Protein 7XHG (pdb70)

Radius of gyration: 30.43 Å; Cα contacts (8 Å, |Δi|>4): 1249; chains: 7; bounding box: 49×88×74 Å

Organism: Homo sapiens (NCBI:txid9606)

Foldseek 3Di:
DAQVVLQVVVVVVQQVCLQPPLLCNLVQAAQQAWAAPWDAFLVGHTDRTFGGSVRVSSVSVSVVAYNKDKDWDDKDWDQDPQRKIKMKTWIWIDGPPDDTFIKIKIWIWHPPPPDPPDTHTRYIHIDTPVVPD/DPQQVVFVVVVVVQQVCLQPPLLCNLVLAAQAAWAAAADADPVLHTDHIDGGSVVVSVVSVVVVAYNKDWDWDDWDWDQDPPRKIKIWTWTWIDGPNDDTFTKTWIWIWHAPPDDPPDTGTRYTDIHTPVSPD/DPQQVLFVVVVVVQQVCLQPPLLCNLVLAAQQAWDAPVHDHIDGHSVVVNVVSVVVQAYNKDWDWDDKDWDQDPPRKIKIKTWTWIDGPNHDTFTKIWIWIWDAPPPDPPHTGTNYIYMDTPVVVD/DDFFVLQVVVVVVLQVCLAPPLLCSLVQAAQQAWDDAWDDDPVLHTDGIDGGSVVVNVVSVVVVAYNKDWAWDDWGWDQDPPRKIKIWTWTWIDGPNDDTFIKIKIWIWHAPPPDPPHTGTRYIDIHTPVSPD/DDDDDDPDPD/DDDDDDDDD/DDDPDDPDD

Sequence (553 aa):
PSPLLVGREFVRQYYYTLLNQAPDMMLHRFYGKNSSSYVHGGLDSNGKPADAVYGQKEIHRKVMSQNFTNCHTKIRHVDAHATLNDGVVVQVMGLLSNNNQALRRFMQQTFVLAPEGSVANKFYVHNDIFRYQDEVFPSPLLVGREFVRQYYTLLNQAPDMLHRFYGKNSSSYVHGGLDSNGKPADAVYGQKEIHRKVMSQNFTNCHTKIRHVDAHATLNDGVVVQVMGLLSNNNQALRRFMMQQTFVLAPEGSVANKFYVHNDIFRYQDEVFPSPLLVGREFVRQYYTLLNQAPDMLHRFYGKNSSYVHKPADAVYGQKEIHRKVMSQNFTNCHTKIRHVDAHATLNDGVVVQVMGLLSNNNQALRRFMQTFVLAPEGSVANKFYVHNDIFRYQDEVFPSPLLVGREFVRQYYTLLNQAPDMLHRFYGKNSSYVHGGLDSNGKPADAVYGQKEIHRKVMSQNFTNCHTKIRHVDAHATLNDGVVVQVMGLLSNNNQALRRFMQTFVLAPEGSVANKFYVHNDIFRYQDEVFPYNFIQDSMLPYNFIQDSMPYNFIQDSM

Nearest PDB structures (foldseek):
  8th1-assembly1_A  TM=9.961E-01  e=1.112E-22  Homo sapiens
  8th1-assembly1_B  TM=9.933E-01  e=8.407E-23  Homo sapiens
  7s17-assembly1_A  TM=9.877E-01  e=2.877E-22  Homo sapiens
  6ta7-assembly2_B  TM=9.978E-01  e=3.371E-21  Homo sapiens
  7xhg-assembly1_A  TM=9.255E-01  e=2.410E-21  Homo sapiens

B-factor: mean 39.96, std 11.7, range [16.93, 90.24]

CATH classification: 3.10.450.50

Solvent-accessible surface area: 24810 Å² total; per-residue (Å²): 132,45,43,89,108,20,0,158,68,14,8,84,24,2,12,42,30,5,61,64,1,19,46,14,0,39,128,27,4,20,182,83,0,2,2,9,37,48,54,40,32,50,102,59,59,119,31,111,10,18,126,12,73,152,74,0,55,112,21,1,82,62,50,94,25,47,84,1,93,37,110,50,117,33,16,10,8,15,49,6,16,84,116,1,5,0,0,0,0,0,0,33,4,6,37,79,101,128,83,94,82,85,0,0,1,0,0,1,0,1,54,58,77,92,85,90,117,77,52,36,1,20,0,0,2,18,62,40,26,64,112,11,51,118,47,36,71,112,0,0,130,50,0,5,138,40,1,16,57,24,2,44,131,21,20,77,67,0,8,73,2,0,14,155,82,0,0,0,3,8,4,28,100,66,133,93,44,54,45,32,127,23,22,111,10,2,64,76,0,41,133,66,1,84,75,55,102,18,64,54,1,48,27,54,59,110,20,14,14,7,21,58,6,24,75,118,2,5,0,0,0,0,0,1,23,1,11,34,70,65,80,39,7,74,110,0,0,0,0,0,0,0,2,51,56,73,95,86,95,65,30,10,38,0,22,0,0,0,0,7,16,1,92,52,26,60,116,53,45,86,92,0,0,139,45,0,8,134,39,2,16,49,26,3,48,132,20,27,74,99,0,22,76,2,0,18,177,71,0,3,1,2,18,149,75,50,123,24,25,132,10,8,143,74,0,57,143,36,2,88,81,47,102,15,58,88,1,114,33,103,60,112,24,32,9,2,15,50,6,14,101,122,1,3,0,0,0,0,0,0,28,1,12,35,74,110,127,71,74,71,68,0,0,0,0,0,1,0,2,56,43,73,103,99,86,55,46,10,26,0,21,0,1,0,1,15,20,14,92,111,13,72,94,47,38,79,103,1,0,133,44,0,6,137,40,2,17,48,34,2,69,134,28,22,60,82,0,12,70,2,0,18,92,106,0,0,2,5,6,5,26,89,70,131,92,50,45,35,16,115,21,29,111,10,6,132,84,0,60,59,79,1,86,74,57,107,18,56,93,2,82,28,101,58,134,23,29,35,5,14,58,8,22,81,126,1,6,0,0,0,0,0,0,29,1,10,27,74,125,132,68,92,64,96,0,0,0,0,0,0,0,2,52,76,69,95,102,85,41,35,8,43,0,17,0,0,0,1,6,12,4,95,49,20,54,147,45,71,0,45,19,120,55,107,122,147,45,68,0,58,25,119,63,150,145,42,69,1,74,17,125,66,158

InterPro domains:
  IPR000504 RNA recognition motif domain [PF00076] (342-396)
  IPR000504 RNA recognition motif domain [PS50102] (340-415)
  IPR000504 RNA recognition motif domain [SM00360] (341-411)
  IPR002075 Nuclear transport factor 2 domain [PF02136] (11-133)
  IPR012677 Nucleotide-binding alpha-beta plait domain superfamily [G3DSA:3.30.70.330] (318-453)
  IPR018222 Nuclear transport factor 2, eukaryote [PS50177] (11-133)
  IPR018222 Nuclear transport factor 2, eukaryote [cd00780] (7-135)
  IPR032710 NTF2-like domain superfamily [SSF54427] (4-133)
  IPR034374 G3BP1, RNA recognition motif [cd12463] (337-416)
  IPR035979 RNA-binding domain superfamily [SSF54928] (336-443)
  IPR039539 Ras GTPase-activating protein-binding protein [PTHR10693] (8-444)

Secondary structure (DSSP, 8-state):
--HHHHHHHHHHHHHHHHHH-GGGGGGG--TT-EEE--S--TTSS--S-EEHHHHHHHHHHHHT--S-EEEEEEEEEEEETTTEEEEEEEEEEESTT---EEEEEEEEEEE-SSSTT-EEEEEEEEEESTTT-/--HHHHHHHHHHHHHHHHHH-GGGGGGGEEEEEEEEE--B-TTSSBPPPEESHHHHHHHHHHTT--S-EEEEEEEEEEEETTTEEEEEEEEEEESTT---EEEEEEEEEEE-SSSTTBEEEEEEEEEESTTT-/--HHHHHHHHHHHHHHHHHH-GGGGGGGEEEEEEEE--PPPPEEHHHHHHHHHHHT---S-EEEEEEEEEEEETTTEEEEEEEEEEESTT---EEEEEEEEEEE-SSSTTBEEEEEEEEEEGGGT-/--HHHHHHHHHHHHHHHHHH-GGGGGGGEEEEEEEEE--B-TTSPBPPPEESHHHHHHHHHHTT--S-EEEEEEEEEEE-GGG-EEEEEEEEEESTT---EEEEEEEEEEE-SSSTTBEEEEEEEEEEHHHH-/--B------/--B-------/--B------

Structure (mmCIF, N/CA/C/O backbone):
data_7XHG
#
_entry.id   7XHG
#
_cell.length_a   41.669
_cell.length_b   171.761
_cell.length_c   42.968
_cell.angle_alpha   90.000
_cell.angle_beta   99.820
_cell.angle_gamma   90.000
#
_symmetry.space_group_name_H-M   'P 1 21 1'
#
loop_
_entity.id
_entity.type
_entity.pdbx_description
1 polymer 'Ras GTPase-activating protein-binding protein 1'
2 polymer Caprin-1(369-378)
3 water water
#
loop_
_atom_site.group_PDB
_atom_site.id
_atom_site.type_symbol
_atom_site.label_atom_id
_atom_site.label_alt_id
_atom_site.label_comp_id
_atom_site.label_asym_id
_atom_site.label_entity_id
_atom_site.label_seq_id
_atom_site.pdbx_PDB_ins_code
_atom_site.Cartn_x
_atom_site.Cartn_y
_atom_site.Cartn_z
_atom_site.occupancy
_atom_site.B_iso_or_equiv
_atom_site.auth_seq_id
_atom_site.auth_comp_id
_atom_site.auth_asym_id
_atom_site.auth_atom_id
_atom_site.pdbx_PDB_model_num
ATOM 1 N N . PRO A 1 6 ? -7.886 4.887 13.448 1.00 48.45 6 PRO A N 1
ATOM 2 C CA . PRO A 1 6 ? -7.410 3.564 13.061 1.00 51.94 6 PRO A CA 1
ATOM 3 C C . PRO A 1 6 ? -7.153 2.705 14.258 1.00 48.90 6 PRO A C 1
ATOM 4 O O . PRO A 1 6 ? -7.168 1.514 14.141 1.00 48.45 6 PRO A O 1
ATOM 8 N N . SER A 1 7 ? -6.879 3.308 15.392 1.00 44.93 7 SER A N 1
ATOM 9 C CA . SER A 1 7 ? -6.709 2.541 16.594 1.00 43.39 7 SER A CA 1
ATOM 10 C C . SER A 1 7 ? -8.093 2.275 17.131 1.00 41.08 7 SER A C 1
ATOM 11 O O . SER A 1 7 ? -8.959 3.101 17.073 1.00 38.39 7 SER A O 1
ATOM 14 N N . PRO A 1 8 ? -8.300 1.098 17.661 1.00 39.36 8 PRO A N 1
ATOM 15 C CA . PRO A 1 8 ? -9.647 0.762 18.133 1.00 41.02 8 PRO A CA 1
ATOM 16 C C . PRO A 1 8 ? -10.228 1.723 19.181 1.00 42.92 8 PRO A C 1
ATOM 17 O O . PRO A 1 8 ? -11.409 2.115 19.062 1.00 42.22 8 PRO A O 1
ATOM 21 N N . LEU A 1 9 ? -9.420 2.125 20.163 1.00 42.20 9 LEU A N 1
ATOM 22 C CA . LEU A 1 9 ? -9.876 3.118 21.145 1.00 43.75 9 LEU A CA 1
ATOM 23 C C . LEU A 1 9 ? -10.234 4.472 20.496 1.00 41.14 9 LEU A C 1
ATOM 24 O O . LEU A 1 9 ? -11.206 5.100 20.899 1.00 37.78 9 LEU A O 1
ATOM 29 N N . LEU A 1 10 ? -9.455 4.920 19.507 1.00 43.04 10 LEU A N 1
ATOM 30 C CA . LEU A 1 10 ? -9.765 6.176 18.797 1.00 41.86 10 LEU A CA 1
ATOM 31 C C . LEU A 1 10 ? -11.068 5.991 17.989 1.00 38.77 10 LEU A C 1
ATOM 32 O O . LEU A 1 10 ? -11.940 6.853 18.003 1.00 37.05 10 LEU A O 1
ATOM 37 N N . VAL A 1 11 ? -11.212 4.853 17.314 1.00 35.27 11 VAL A N 1
ATOM 38 C CA . VAL A 1 11 ? -12.450 4.543 16.593 1.00 35.80 11 VAL A CA 1
ATOM 39 C C . VAL A 1 11 ? -13.655 4.601 17.567 1.00 36.16 11 VAL A C 1
ATOM 40 O O . VAL A 1 11 ? -14.630 5.319 17.312 1.00 32.97 11 VAL A O 1
ATOM 44 N N . GLY A 1 12 ? -13.552 3.853 18.673 1.00 33.74 12 GLY A N 1
ATOM 45 C CA . GLY A 1 12 ? -14.577 3.812 19.716 1.00 33.26 12 GLY A CA 1
ATOM 46 C C . GLY A 1 12 ? -14.959 5.150 20.328 1.00 33.80 12 GLY A C 1
ATOM 47 O O . GLY A 1 12 ? -16.149 5.484 20.405 1.00 31.37 12 GLY A O 1
ATOM 48 N N . ARG A 1 13 ? -13.967 5.913 20.786 1.00 36.83 13 ARG A N 1
ATOM 49 C CA . ARG A 1 13 ? -14.229 7.229 21.385 1.00 39.38 13 ARG A CA 1
ATOM 50 C C . ARG A 1 13 ? -14.896 8.165 20.373 1.00 38.02 13 ARG A C 1
ATOM 51 O O . ARG A 1 13 ? -15.869 8.826 20.702 1.00 42.16 13 ARG A O 1
ATOM 59 N N . GLU A 1 14 ? -14.421 8.148 19.133 1.00 37.76 14 GLU A N 1
ATOM 60 C CA . GLU A 1 14 ? -14.965 8.984 18.054 1.00 37.69 14 GLU A CA 1
ATOM 61 C C . GLU A 1 14 ? -16.441 8.670 17.798 1.00 32.10 14 GLU A C 1
ATOM 62 O O . GLU A 1 14 ? -17.271 9.575 17.736 1.00 29.68 14 GLU A O 1
ATOM 68 N N . PHE A 1 15 ? -16.770 7.387 17.727 1.00 29.00 15 PHE A N 1
ATOM 69 C CA . PHE A 1 15 ? -18.140 6.949 17.490 1.00 28.40 15 PHE A CA 1
ATOM 70 C C . PHE A 1 15 ? -19.071 7.296 18.656 1.00 29.19 15 PHE A C 1
ATOM 71 O O . PHE A 1 15 ? -20.183 7.775 18.432 1.00 28.99 15 PHE A O 1
ATOM 79 N N . VAL A 1 16 ? -18.622 7.062 19.883 1.00 30.41 16 VAL A N 1
ATOM 80 C CA . VAL A 1 16 ? -19.429 7.349 21.087 1.00 31.87 16 VAL A CA 1
ATOM 81 C C . VAL A 1 16 ? -19.774 8.848 21.161 1.00 32.22 16 VAL A C 1
ATOM 82 O O . VAL A 1 16 ? -20.908 9.214 21.446 1.00 33.40 16 VAL A O 1
ATOM 86 N N . ARG A 1 17 ? -18.803 9.702 20.875 1.00 32.24 17 ARG A N 1
ATOM 87 C CA . ARG A 1 17 ? -19.030 11.141 20.776 1.00 35.71 17 ARG A CA 1
ATOM 88 C C . ARG A 1 17 ? -20.116 11.478 19.739 1.00 35.33 17 ARG A C 1
ATOM 89 O O . ARG A 1 17 ? -21.027 12.225 20.054 1.00 37.33 17 ARG A O 1
ATOM 97 N N . GLN A 1 18 ? -20.026 10.913 18.523 1.00 35.16 18 GLN A N 1
ATOM 98 C CA . GLN A 1 18 ? -21.007 11.145 17.431 1.00 33.90 18 GLN A CA 1
ATOM 99 C C . GLN A 1 18 ? -22.379 10.598 17.779 1.00 29.06 18 GLN A C 1
ATOM 100 O O . GLN A 1 18 ? -23.379 11.236 17.596 1.00 24.42 18 GLN A O 1
ATOM 106 N N . TYR A 1 19 ? -22.399 9.359 18.227 1.00 28.34 19 TYR A N 1
ATOM 107 C CA . TYR A 1 19 ? -23.623 8.683 18.569 1.00 28.37 19 TYR A CA 1
ATOM 108 C C . TYR A 1 19 ? -24.473 9.418 19.606 1.00 29.29 19 TYR A C 1
ATOM 109 O O . TYR A 1 19 ? -25.641 9.745 19.321 1.00 30.67 19 TYR A O 1
ATOM 118 N N A TYR A 1 20 ? -23.930 9.680 20.790 0.59 28.26 20 TYR A N 1
ATOM 119 N N B TYR A 1 20 ? -23.937 9.678 20.793 0.41 28.85 20 TYR A N 1
ATOM 120 C CA A TYR A 1 20 ? -24.778 10.289 21.841 0.59 30.35 20 TYR A CA 1
ATOM 121 C CA B TYR A 1 20 ? -24.778 10.288 21.844 0.41 30.48 20 TYR A CA 1
ATOM 122 C C A TYR A 1 20 ? -25.165 11.746 21.560 0.59 31.40 20 TYR A C 1
ATOM 123 C C B TYR A 1 20 ? -25.161 11.750 21.569 0.41 31.45 20 TYR A C 1
ATOM 124 O O A TYR A 1 20 ? -26.209 12.197 22.019 0.59 33.39 20 TYR A O 1
ATOM 125 O O B TYR A 1 20 ? -26.199 12.207 22.032 0.41 32.85 20 TYR A O 1
ATOM 142 N N . THR A 1 21 ? -24.339 12.455 20.795 1.00 32.21 21 THR A N 1
ATOM 143 C CA . THR A 1 21 ? -24.633 13.818 20.334 1.00 34.18 21 THR A CA 1
ATOM 144 C C . THR A 1 21 ? -25.753 13.886 19.281 1.00 33.45 21 THR A C 1
ATOM 145 O O . THR A 1 21 ? -26.546 14.858 19.228 1.00 33.36 21 THR A O 1
ATOM 149 N N . LEU A 1 22 ? -25.797 12.878 18.420 1.00 30.48 22 LEU A N 1
ATOM 150 C CA . LEU A 1 22 ? -26.753 12.837 17.309 1.00 30.23 22 LEU A CA 1
ATOM 151 C C . LEU A 1 22 ? -28.104 12.384 17.843 1.00 30.76 22 LEU A C 1
ATOM 152 O O . LEU A 1 22 ? -29.154 12.759 17.332 1.00 29.97 22 LEU A O 1
ATOM 157 N N . LEU A 1 23 ? -28.045 11.588 18.901 1.00 30.77 23 LEU A N 1
ATOM 158 C CA . LEU A 1 23 ? -29.191 11.178 19.662 1.00 33.61 23 LEU A CA 1
ATOM 159 C C . LEU A 1 23 ? -29.838 12.373 20.372 1.00 36.28 23 LEU A C 1
ATOM 160 O O . LEU A 1 23 ? -31.060 12.374 20.645 1.00 36.10 23 LEU A O 1
ATOM 165 N N . ASN A 1 24 ? -29.013 13.381 20.665 1.00 37.84 24 ASN A N 1
ATOM 166 C CA . ASN A 1 24 ? -29.478 14.681 21.124 1.00 40.44 24 ASN A CA 1
ATOM 167 C C . ASN A 1 24 ? -29.992 15.585 20.009 1.00 39.54 24 ASN A C 1
ATOM 168 O O . ASN A 1 24 ? -31.074 16.178 20.157 1.00 39.98 24 ASN A O 1
ATOM 173 N N . GLN A 1 25 ? -29.243 15.729 18.914 1.00 36.66 25 GLN A N 1
ATOM 174 C CA . GLN A 1 25 ? -29.564 16.831 17.974 1.00 36.82 25 GLN A CA 1
ATOM 175 C C . GLN A 1 25 ? -30.472 16.410 16.852 1.00 35.49 25 GLN A C 1
ATOM 176 O O . GLN A 1 25 ? -31.226 17.211 16.355 1.00 35.27 25 GLN A O 1
ATOM 182 N N . ALA A 1 26 ? -30.374 15.161 16.430 1.00 35.29 26 ALA A N 1
ATOM 183 C CA . ALA A 1 26 ? -31.095 14.702 15.264 1.00 36.45 26 ALA A CA 1
ATOM 184 C C . ALA A 1 26 ? -31.220 13.186 15.321 1.00 38.17 26 ALA A C 1
ATOM 185 O O . ALA A 1 26 ? -30.549 12.465 14.570 1.00 34.64 26 ALA A O 1
ATOM 187 N N . PRO A 1 27 ? -32.065 12.689 16.239 1.00 38.90 27 PRO A N 1
ATOM 188 C CA . PRO A 1 27 ? -32.195 11.251 16.337 1.00 38.76 27 PRO A CA 1
ATOM 189 C C . PRO A 1 27 ? -32.538 10.616 14.992 1.00 37.68 27 PRO A C 1
ATOM 190 O O . PRO A 1 27 ? -32.077 9.508 14.715 1.00 36.27 27 PRO A O 1
ATOM 194 N N . ASP A 1 28 ? -33.287 11.335 14.152 1.00 37.10 28 ASP A N 1
ATOM 195 C CA . ASP A 1 28 ? -33.595 10.883 12.766 1.00 36.54 28 ASP A CA 1
ATOM 196 C C . ASP A 1 28 ? -32.403 10.635 11.826 1.00 36.55 28 ASP A C 1
ATOM 197 O O . ASP A 1 28 ? -32.620 10.266 10.682 1.00 42.65 28 ASP A O 1
ATOM 202 N N . MET A 1 29 ? -31.172 10.857 12.291 1.00 37.60 29 MET A N 1
ATOM 203 C CA A MET A 1 29 ? -29.973 10.590 11.506 0.78 37.08 29 MET A CA 1
ATOM 204 C CA B MET A 1 29 ? -29.945 10.610 11.526 0.22 36.93 29 MET A CA 1
ATOM 205 C C . MET A 1 29 ? -29.159 9.414 12.051 1.00 37.63 29 MET A C 1
ATOM 206 O O . MET A 1 29 ? -28.130 9.049 11.472 1.00 37.33 29 MET A O 1
ATOM 215 N N . LEU A 1 30 ? -29.617 8.800 13.148 1.00 36.71 30 LEU A N 1
ATOM 216 C CA . LEU A 1 30 ? -28.879 7.681 13.747 1.00 36.63 30 LEU A CA 1
ATOM 217 C C . LEU A 1 30 ? -28.853 6.506 12.776 1.00 37.75 30 LEU A C 1
ATOM 218 O O . LEU A 1 30 ? -27.882 5.741 12.736 1.00 35.96 30 LEU A O 1
ATOM 223 N N . HIS A 1 31 ? -29.908 6.390 11.966 1.00 38.38 31 HIS A N 1
ATOM 224 C CA . HIS A 1 31 ? -30.004 5.307 10.993 1.00 36.83 31 HIS A CA 1
ATOM 225 C C . HIS A 1 31 ? -28.779 5.191 10.075 1.00 33.95 31 HIS A C 1
ATOM 226 O O . HIS A 1 31 ? -28.437 4.103 9.664 1.00 30.20 31 HIS A O 1
ATOM 233 N N . ARG A 1 32 ? -28.089 6.293 9.803 1.00 37.22 32 ARG A N 1
ATOM 234 C CA . ARG A 1 32 ? -26.864 6.245 8.982 1.00 40.14 32 ARG A CA 1
ATOM 235 C C . ARG A 1 32 ? -25.750 5.348 9.496 1.00 38.04 32 ARG A C 1
ATOM 236 O O . ARG A 1 32 ? -24.925 4.867 8.709 1.00 38.48 32 ARG A O 1
ATOM 244 N N . PHE A 1 33 ? -25.738 5.114 10.802 1.00 34.52 33 PHE A N 1
ATOM 245 C CA . PHE A 1 33 ? -24.785 4.177 11.428 1.00 33.33 33 PHE A CA 1
ATOM 246 C C . PHE A 1 33 ? -24.965 2.698 11.076 1.00 31.87 33 PHE A C 1
ATOM 247 O O . PHE A 1 33 ? -24.047 1.919 11.297 1.00 31.59 33 PHE A O 1
ATOM 255 N N . TYR A 1 34 ? -26.141 2.313 10.579 1.00 30.87 34 TYR A N 1
ATOM 256 C CA . TYR A 1 34 ? -26.533 0.910 10.493 1.00 31.52 34 TYR A CA 1
ATOM 257 C C . TYR A 1 34 ? -26.583 0.443 9.021 1.00 35.02 34 TYR A C 1
ATOM 258 O O . TYR A 1 34 ? -26.604 1.265 8.094 1.00 34.56 34 TYR A O 1
ATOM 267 N N . GLY A 1 35 ? -26.551 -0.877 8.839 1.00 36.86 35 GLY A N 1
ATOM 268 C CA . GLY A 1 35 ? -26.551 -1.533 7.530 1.00 39.28 35 GLY A CA 1
ATOM 269 C C . GLY A 1 35 ? -27.465 -2.749 7.566 1.00 44.33 35 GLY A C 1
ATOM 270 O O . GLY A 1 35 ? -28.034 -3.073 8.613 1.00 45.79 35 GLY A O 1
ATOM 271 N N . LYS A 1 36 ? -27.613 -3.411 6.415 1.00 47.32 36 LYS A N 1
ATOM 272 C CA . LYS A 1 36 ? -28.584 -4.507 6.225 1.00 46.32 36 LYS A CA 1
ATOM 273 C C . LYS A 1 36 ? -28.498 -5.609 7.308 1.00 46.35 36 LYS A C 1
ATOM 274 O O . LYS A 1 36 ? -29.532 -6.132 7.748 1.00 45.12 36 LYS A O 1
ATOM 280 N N . ASN A 1 37 ? -27.268 -5.908 7.750 1.00 45.86 37 ASN A N 1
ATOM 281 C CA . ASN A 1 37 ? -26.977 -6.938 8.758 1.00 44.54 37 ASN A CA 1
ATOM 282 C C . ASN A 1 37 ? -27.060 -6.481 10.249 1.00 41.32 37 ASN A C 1
ATOM 283 O O . ASN A 1 37 ? -26.953 -7.305 11.160 1.00 43.56 37 ASN A O 1
ATOM 288 N N . SER A 1 38 ? -27.208 -5.184 10.497 1.00 36.00 38 SER A N 1
ATOM 289 C CA . SER A 1 38 ? -27.140 -4.641 11.841 1.00 34.60 38 SER A CA 1
ATOM 290 C C . SER A 1 38 ? -28.332 -5.017 12.732 1.00 31.89 38 SER A C 1
ATOM 291 O O . SER A 1 38 ? -29.471 -5.008 12.291 1.00 31.21 38 SER A O 1
ATOM 294 N N A SER A 1 39 ? -28.031 -5.334 13.984 0.70 30.66 39 SER A N 1
ATOM 295 N N B SER A 1 39 ? -28.037 -5.350 13.988 0.30 29.79 39 SER A N 1
ATOM 296 C CA A SER A 1 39 ? -29.033 -5.603 14.988 0.70 29.71 39 SER A CA 1
ATOM 297 C CA B SER A 1 39 ? -29.052 -5.655 14.994 0.30 28.21 39 SER A CA 1
ATOM 298 C C A SER A 1 39 ? -29.048 -4.481 16.017 0.70 28.79 39 SER A C 1
ATOM 299 C C B SER A 1 39 ? -29.054 -4.550 16.054 0.30 27.80 39 SER A C 1
ATOM 300 O O A SER A 1 39 ? -27.986 -4.036 16.482 0.70 29.03 39 SER A O 1
ATOM 301 O O B SER A 1 39 ? -27.991 -4.153 16.544 0.30 27.80 39 SER A O 1
ATOM 306 N N . TYR A 1 40 ? -30.244 -4.065 16.400 1.00 26.21 40 TYR A N 1
ATOM 307 C CA . TYR A 1 40 ? -30.407 -2.989 17.361 1.00 27.81 40 TYR A CA 1
ATOM 308 C C . TYR A 1 40 ? -31.345 -3.493 18.470 1.00 27.77 40 TYR A C 1
ATOM 309 O O . TYR A 1 40 ? -32.499 -3.846 18.207 1.00 28.70 40 TYR A O 1
ATOM 318 N N . VAL A 1 41 ? -30.847 -3.529 19.696 1.00 26.34 41 VAL A N 1
ATOM 319 C CA . VAL A 1 41 ? -31.504 -4.260 20.749 1.00 27.98 41 VAL A CA 1
ATOM 320 C C . VAL A 1 41 ? -31.721 -3.391 21.979 1.00 31.06 41 VAL A C 1
ATOM 321 O O . VAL A 1 41 ? -30.849 -3.305 22.824 1.00 29.26 41 VAL A O 1
ATOM 325 N N . HIS A 1 42 ? -32.895 -2.742 22.022 1.00 36.89 42 HIS A N 1
ATOM 326 C CA . HIS A 1 42 ? -33.350 -1.817 23.099 1.00 41.33 42 HIS A CA 1
ATOM 327 C C . HIS A 1 42 ? -34.655 -2.283 23.811 1.00 45.32 42 HIS A C 1
ATOM 328 O O . HIS A 1 42 ? -35.066 -1.689 24.810 1.00 43.95 42 HIS A O 1
ATOM 335 N N . GLY A 1 43 ? -35.343 -3.268 23.230 1.00 51.83 43 GLY A N 1
ATOM 336 C CA . GLY A 1 43 ? -36.231 -4.184 23.949 1.00 59.55 43 GLY A CA 1
ATOM 337 C C . GLY A 1 43 ? -37.579 -3.700 24.463 1.00 64.97 43 GLY A C 1
ATOM 338 O O . GLY A 1 43 ? -37.809 -3.698 25.683 1.00 70.46 43 GLY A O 1
ATOM 339 N N . GLY A 1 44 ? -38.490 -3.347 23.554 1.00 63.29 44 GLY A N 1
ATOM 340 C CA . GLY A 1 44 ? -39.826 -2.898 23.958 1.00 65.33 44 GLY A CA 1
ATOM 341 C C . GLY A 1 44 ? -40.919 -3.479 23.101 1.00 64.74 44 GLY A C 1
ATOM 342 O O . GLY A 1 44 ? -41.621 -4.388 23.516 1.00 79.92 44 GLY A O 1
ATOM 343 N N . LEU A 1 45 ? -41.077 -2.906 21.920 1.00 65.14 45 LEU A N 1
ATOM 344 C CA . LEU A 1 45 ? -41.982 -3.396 20.888 1.00 64.77 45 LEU A CA 1
ATOM 345 C C . LEU A 1 45 ? -41.516 -2.838 19.521 1.00 63.72 45 LEU A C 1
ATOM 346 O O . LEU A 1 45 ? -40.976 -1.731 19.444 1.00 58.69 45 LEU A O 1
ATOM 348 N N . ASP A 1 46 ? -41.691 -3.622 18.458 1.00 65.78 46 ASP A N 1
ATOM 349 C CA . ASP A 1 46 ? -41.499 -3.147 17.080 1.00 65.44 46 ASP A CA 1
ATOM 350 C C . ASP A 1 46 ? -42.360 -1.898 16.864 1.00 71.71 46 ASP A C 1
ATOM 351 O O . ASP A 1 46 ? -43.401 -1.745 17.502 1.00 81.41 46 ASP A O 1
ATOM 353 N N . SER A 1 47 ? -41.922 -1.001 15.980 1.00 76.79 47 SER A N 1
ATOM 354 C CA . SER A 1 47 ? -42.692 0.201 15.626 1.00 73.79 47 SER A CA 1
ATOM 355 C C . SER A 1 47 ? -44.156 -0.137 15.287 1.00 71.05 47 SER A C 1
ATOM 356 O O . SER A 1 47 ? -45.058 0.633 15.635 1.00 66.07 47 SER A O 1
ATOM 359 N N . ASN A 1 48 ? -44.374 -1.290 14.637 1.00 68.04 48 ASN A N 1
ATOM 360 C CA . ASN A 1 48 ? -45.719 -1.772 14.283 1.00 66.69 48 ASN A CA 1
ATOM 361 C C . ASN A 1 48 ? -46.484 -2.594 15.381 1.00 68.65 48 ASN A C 1
ATOM 362 O O . ASN A 1 48 ? -47.494 -3.254 15.072 1.00 71.31 48 ASN A O 1
ATOM 364 N N . GLY A 1 49 ? -46.022 -2.544 16.642 1.00 62.01 49 GLY A N 1
ATOM 365 C CA . GLY A 1 49 ? -46.811 -2.983 17.814 1.00 57.94 49 GLY A CA 1
ATOM 366 C C . GLY A 1 49 ? -46.410 -4.254 18.581 1.00 57.26 49 GLY A C 1
ATOM 367 O O . GLY A 1 49 ? -46.772 -4.398 19.759 1.00 51.14 49 GLY A O 1
ATOM 368 N N . LYS A 1 50 ? -45.674 -5.165 17.930 1.00 53.52 50 LYS A N 1
ATOM 369 C CA . LYS A 1 50 ? -45.328 -6.484 18.493 1.00 52.89 50 LYS A CA 1
ATOM 370 C C . LYS A 1 50 ? -43.980 -6.493 19.279 1.00 51.16 50 LYS A C 1
ATOM 371 O O . LYS A 1 50 ? -43.080 -5.704 18.967 1.00 43.76 50 LYS A O 1
ATOM 373 N N . PRO A 1 51 ? -43.826 -7.398 20.293 1.00 50.25 51 PRO A N 1
ATOM 374 C CA . PRO A 1 51 ? -42.505 -7.541 20.954 1.00 50.09 51 PRO A CA 1
ATOM 375 C C . PRO A 1 51 ? -41.402 -8.010 19.999 1.00 49.62 51 PRO A C 1
ATOM 376 O O . PRO A 1 51 ? -41.691 -8.659 18.992 1.00 45.99 51 PRO A O 1
ATOM 380 N N . ALA A 1 52 ? -40.159 -7.658 20.313 1.00 51.96 52 ALA A N 1
ATOM 381 C CA . ALA A 1 52 ? -39.015 -8.049 19.501 1.00 54.01 52 ALA A CA 1
ATOM 382 C C . ALA A 1 52 ? -37.711 -8.054 20.316 1.00 60.31 52 ALA A C 1
ATOM 383 O O . ALA A 1 52 ? -37.299 -7.034 20.882 1.00 59.05 52 ALA A O 1
ATOM 385 N N . ASP A 1 53 ? -37.100 -9.237 20.395 1.00 66.67 53 ASP A N 1
ATOM 386 C CA . ASP A 1 53 ? -35.696 -9.404 20.778 1.00 68.18 53 ASP A CA 1
ATOM 387 C C . ASP A 1 53 ? -34.782 -8.357 20.120 1.00 61.24 53 ASP A C 1
ATOM 388 O O . ASP A 1 53 ? -33.936 -7.754 20.780 1.00 60.72 53 ASP A O 1
ATOM 393 N N . ALA A 1 54 ? -34.989 -8.132 18.827 1.00 54.54 54 ALA A N 1
ATOM 394 C CA . ALA A 1 54 ? -34.143 -7.261 18.039 1.00 50.78 54 ALA A CA 1
ATOM 395 C C . ALA A 1 54 ? -34.883 -6.700 16.839 1.00 46.81 54 ALA A C 1
ATOM 396 O O . ALA A 1 54 ? -35.950 -7.176 16.455 1.00 46.21 54 ALA A O 1
ATOM 398 N N . VAL A 1 55 ? -34.281 -5.660 16.282 1.00 43.93 55 VAL A N 1
ATOM 399 C CA . VAL A 1 55 ? -34.756 -4.951 15.126 1.00 41.07 55 VAL A CA 1
ATOM 400 C C . VAL A 1 55 ? -33.561 -4.969 14.165 1.00 39.96 55 VAL A C 1
ATOM 401 O O . VAL A 1 55 ? -32.425 -4.728 14.575 1.00 40.60 55 VAL A O 1
ATOM 405 N N . TYR A 1 56 ? -33.825 -5.265 12.897 1.00 39.71 56 TYR A N 1
ATOM 406 C CA . TYR A 1 56 ? -32.792 -5.644 11.923 1.00 39.62 56 TYR A CA 1
ATOM 407 C C . TYR A 1 56 ? -32.858 -4.705 10.714 1.00 40.98 56 TYR A C 1
ATOM 408 O O . TYR A 1 56 ? -33.959 -4.370 10.269 1.00 42.62 56 TYR A O 1
ATOM 417 N N . GLY A 1 57 ? -31.685 -4.279 10.207 1.00 43.18 57 GLY A N 1
ATOM 418 C CA . GLY A 1 57 ? -31.561 -3.432 9.006 1.00 40.08 57 GLY A CA 1
ATOM 419 C C . GLY A 1 57 ? -31.859 -1.946 9.233 1.00 41.63 57 GLY A C 1
ATOM 420 O O . GLY A 1 57 ? -32.510 -1.577 10.209 1.00 39.59 57 GLY A O 1
ATOM 421 N N . GLN A 1 58 ? -31.411 -1.085 8.319 1.00 41.82 58 GLN A N 1
ATOM 422 C CA . GLN A 1 58 ? -31.657 0.355 8.449 1.00 44.29 58 GLN A CA 1
ATOM 423 C C . GLN A 1 58 ? -33.116 0.780 8.534 1.00 46.13 58 GLN A C 1
ATOM 424 O O . GLN A 1 58 ? -33.438 1.663 9.337 1.00 47.01 58 GLN A O 1
ATOM 430 N N . LYS A 1 59 ? -33.978 0.195 7.696 1.00 47.05 59 LYS A N 1
ATOM 431 C CA . LYS A 1 59 ? -35.367 0.668 7.563 1.00 46.22 59 LYS A CA 1
ATOM 432 C C . LYS A 1 59 ? -36.115 0.501 8.874 1.00 42.99 59 LYS A C 1
ATOM 433 O O . LYS A 1 59 ? -36.808 1.422 9.297 1.00 41.03 59 LYS A O 1
ATOM 439 N N . GLU A 1 60 ? -35.972 -0.661 9.508 1.00 41.10 60 GLU A N 1
ATOM 440 C CA . GLU A 1 60 ? -36.697 -0.942 10.759 1.00 39.05 60 GLU A CA 1
ATOM 441 C C . GLU A 1 60 ? -36.016 -0.341 11.970 1.00 36.39 60 GLU A C 1
ATOM 442 O O . GLU A 1 60 ? -36.690 0.001 12.944 1.00 39.87 60 GLU A O 1
ATOM 448 N N . ILE A 1 61 ? -34.688 -0.241 11.941 1.00 33.48 61 ILE A N 1
ATOM 449 C CA . ILE A 1 61 ? -33.942 0.447 13.013 1.00 32.03 61 ILE A CA 1
ATOM 450 C C . ILE A 1 61 ? -34.290 1.918 13.092 1.00 35.33 61 ILE A C 1
ATOM 451 O O . ILE A 1 61 ? -34.402 2.456 14.190 1.00 39.67 61 ILE A O 1
ATOM 456 N N . HIS A 1 62 ? -34.452 2.571 11.937 1.00 38.64 62 HIS A N 1
ATOM 457 C CA . HIS A 1 62 ? -34.915 3.963 11.886 1.00 40.07 62 HIS A CA 1
ATOM 458 C C . HIS A 1 62 ? -36.317 4.096 12.500 1.00 41.05 62 HIS A C 1
ATOM 459 O O . HIS A 1 62 ? -36.591 5.006 13.287 1.00 42.71 62 HIS A O 1
ATOM 466 N N . ARG A 1 63 ? -37.204 3.193 12.116 1.00 40.24 63 ARG A N 1
ATOM 467 C CA . ARG A 1 63 ? -38.565 3.208 12.611 1.00 43.50 63 ARG A CA 1
ATOM 468 C C . ARG A 1 63 ? -38.544 3.097 14.145 1.00 41.52 63 ARG A C 1
ATOM 469 O O . ARG A 1 63 ? -39.154 3.903 14.851 1.00 43.41 63 ARG A O 1
ATOM 477 N N . LYS A 1 64 ? -37.791 2.124 14.642 1.00 36.25 64 LYS A N 1
ATOM 478 C CA . LYS A 1 64 ? -37.671 1.898 16.064 1.00 34.07 64 LYS A CA 1
ATOM 479 C C . LYS A 1 64 ? -37.085 3.121 16.782 1.00 34.40 64 LYS A C 1
ATOM 480 O O . LYS A 1 64 ? -37.532 3.474 17.872 1.00 35.68 64 LYS A O 1
ATOM 486 N N . VAL A 1 65 ? -36.095 3.758 16.176 1.00 32.18 65 VAL A N 1
ATOM 487 C CA . VAL A 1 65 ? -35.472 4.920 16.790 1.00 33.96 65 VAL A CA 1
ATOM 488 C C . VAL A 1 65 ? -36.478 6.055 16.886 1.00 33.13 65 VAL A C 1
ATOM 489 O O . VAL A 1 65 ? -36.579 6.675 17.935 1.00 30.10 65 VAL A O 1
ATOM 493 N N . MET A 1 66 ? -37.263 6.254 15.828 1.00 37.39 66 MET A N 1
ATOM 494 C CA . MET A 1 66 ? -38.335 7.257 15.834 1.00 40.10 66 MET A CA 1
ATOM 495 C C . MET A 1 66 ? -39.403 6.972 16.883 1.00 38.76 66 MET A C 1
ATOM 496 O O . MET A 1 66 ? -39.870 7.879 17.570 1.00 41.38 66 MET A O 1
ATOM 501 N N . SER A 1 67 ? -39.762 5.712 17.023 1.00 38.06 67 SER A N 1
ATOM 502 C CA . SER A 1 67 ? -40.806 5.344 17.944 1.00 39.04 67 SER A CA 1
ATOM 503 C C . SER A 1 67 ? -40.381 5.512 19.403 1.00 39.91 67 SER A C 1
ATOM 504 O O . SER A 1 67 ? -41.233 5.609 20.264 1.00 45.20 67 SER A O 1
ATOM 507 N N . GLN A 1 68 ? -39.077 5.514 19.682 1.00 38.83 68 GLN A N 1
ATOM 508 C CA . GLN A 1 68 ? -38.579 5.767 21.040 1.00 36.36 68 GLN A CA 1
ATOM 509 C C . GLN A 1 68 ? -38.747 7.236 21.388 1.00 38.23 68 GLN A C 1
ATOM 510 O O . GLN A 1 68 ? -38.781 7.597 22.569 1.00 37.56 68 GLN A O 1
ATOM 516 N N . ASN A 1 69 ? -38.815 8.075 20.350 1.00 39.41 69 ASN A N 1
ATOM 517 C CA . ASN A 1 69 ? -39.237 9.446 20.485 1.00 39.46 69 ASN A CA 1
ATOM 518 C C . ASN A 1 69 ? -38.255 10.150 21.385 1.00 36.60 69 ASN A C 1
ATOM 519 O O . ASN A 1 69 ? -38.649 10.667 22.426 1.00 42.90 69 ASN A O 1
ATOM 524 N N . PHE A 1 70 ? -36.967 10.078 21.019 1.00 34.22 70 PHE A N 1
ATOM 525 C CA . PHE A 1 70 ? -35.874 10.744 21.739 1.00 31.59 70 PHE A CA 1
ATOM 526 C C . PHE A 1 70 ? -36.087 12.242 21.564 1.00 35.03 70 PHE A C 1
ATOM 527 O O . PHE A 1 70 ? -36.082 12.738 20.433 1.00 36.83 70 PHE A O 1
ATOM 535 N N . THR A 1 71 ? -36.312 12.961 22.661 1.00 35.24 71 THR A N 1
ATOM 536 C CA . THR A 1 71 ? -36.552 14.398 22.582 1.00 35.76 71 THR A CA 1
ATOM 537 C C . THR A 1 71 ? -35.929 15.088 23.798 1.00 35.50 71 THR A C 1
ATOM 538 O O . THR A 1 71 ? -36.253 14.761 24.930 1.00 37.70 71 THR A O 1
ATOM 542 N N . ASN A 1 72 ? -35.022 16.025 23.537 1.00 35.05 72 ASN A N 1
ATOM 543 C CA . ASN A 1 72 ? -34.190 16.657 24.567 1.00 37.15 72 ASN A CA 1
ATOM 544 C C . ASN A 1 72 ? -33.422 15.624 25.420 1.00 35.18 72 ASN A C 1
ATOM 545 O O . ASN A 1 72 ? -33.223 15.767 26.648 1.00 37.82 72 ASN A O 1
ATOM 550 N N . CYS A 1 73 ? -32.988 14.592 24.715 1.00 30.95 73 CYS A N 1
ATOM 551 C CA . CYS A 1 73 ? -32.227 13.522 25.255 1.00 29.32 73 CYS A CA 1
ATOM 552 C C . CYS A 1 73 ? -30.837 14.009 25.604 1.00 28.23 73 CYS A C 1
ATOM 553 O O . CYS A 1 73 ? -30.121 14.494 24.741 1.00 27.45 73 CYS A O 1
ATOM 556 N N . HIS A 1 74 ? -30.462 13.845 26.877 1.00 29.34 74 HIS A N 1
ATOM 557 C CA . HIS A 1 74 ? -29.150 14.190 27.385 1.00 29.01 74 HIS A CA 1
ATOM 558 C C . HIS A 1 74 ? -28.457 12.962 27.901 1.00 29.26 74 HIS A C 1
ATOM 559 O O . HIS A 1 74 ? -29.066 12.082 28.522 1.00 27.81 74 HIS A O 1
ATOM 566 N N . THR A 1 75 ? -27.156 12.939 27.653 1.00 30.75 75 THR A N 1
ATOM 567 C CA . THR A 1 75 ? -26.312 11.848 28.013 1.00 31.12 75 THR A CA 1
ATOM 568 C C . THR A 1 75 ? -25.095 12.429 28.730 1.00 32.69 75 THR A C 1
ATOM 569 O O . THR A 1 75 ? -24.677 13.544 28.434 1.00 33.93 75 THR A O 1
ATOM 573 N N . LYS A 1 76 ? -24.577 11.683 29.702 1.00 32.44 76 LYS A N 1
ATOM 574 C CA . LYS A 1 76 ? -23.284 11.944 30.308 1.00 31.86 76 LYS A CA 1
ATOM 575 C C . LYS A 1 76 ? -22.570 10.599 30.400 1.00 29.89 76 LYS A C 1
ATOM 576 O O . LYS A 1 76 ? -23.048 9.705 31.101 1.00 26.13 76 LYS A O 1
ATOM 582 N N . ILE A 1 77 ? -21.418 10.500 29.736 1.00 28.87 77 ILE A N 1
ATOM 583 C CA . ILE A 1 77 ? -20.629 9.262 29.633 1.00 29.98 77 ILE A CA 1
ATOM 584 C C . ILE A 1 77 ? -19.613 9.243 30.741 1.00 29.39 77 ILE A C 1
ATOM 585 O O . ILE A 1 77 ? -18.896 10.219 30.893 1.00 30.87 77 ILE A O 1
ATOM 590 N N . ARG A 1 78 ? -19.526 8.147 31.498 1.00 29.72 78 ARG A N 1
ATOM 591 C CA . ARG A 1 78 ? -18.554 8.071 32.602 1.00 30.42 78 ARG A CA 1
ATOM 592 C C . ARG A 1 78 ? -17.355 7.196 32.255 1.00 30.01 78 ARG A C 1
ATOM 593 O O . ARG A 1 78 ? -16.267 7.367 32.827 1.00 29.21 78 ARG A O 1
ATOM 601 N N . HIS A 1 79 ? -17.524 6.279 31.302 1.00 28.03 79 HIS A N 1
ATOM 602 C CA . HIS A 1 79 ? -16.416 5.457 30.885 1.00 27.38 79 HIS A CA 1
ATOM 603 C C . HIS A 1 79 ? -16.663 4.753 29.567 1.00 26.48 79 HIS A C 1
ATOM 604 O O . HIS A 1 79 ? -17.809 4.392 29.248 1.00 26.69 79 HIS A O 1
ATOM 611 N N . VAL A 1 80 ? -15.593 4.558 28.801 1.00 23.88 80 VAL A N 1
ATOM 612 C CA . VAL A 1 80 ? -15.689 3.819 27.557 1.00 24.57 80 VAL A CA 1
ATOM 613 C C . VAL A 1 80 ? -14.570 2.815 27.474 1.00 26.34 80 VAL A C 1
ATOM 614 O O . VAL A 1 80 ? -13.386 3.153 27.733 1.00 26.66 80 VAL A O 1
ATOM 618 N N . ASP A 1 81 ? -14.965 1.581 27.151 1.00 25.78 81 ASP A N 1
ATOM 619 C CA . ASP A 1 81 ? -14.054 0.518 26.814 1.00 26.04 81 ASP A CA 1
ATOM 620 C C . ASP A 1 81 ? -14.248 0.199 25.313 1.00 25.86 81 ASP A C 1
ATOM 621 O O . ASP A 1 81 ? -15.364 0.051 24.837 1.00 23.62 81 ASP A O 1
ATOM 626 N N . ALA A 1 82 ? -13.142 0.139 24.585 1.00 27.42 82 ALA A N 1
ATOM 627 C CA . ALA A 1 82 ? -13.120 -0.092 23.138 1.00 30.17 82 ALA A CA 1
ATOM 628 C C . ALA A 1 82 ? -11.896 -0.942 22.754 1.00 29.75 82 ALA A C 1
ATOM 629 O O . ALA A 1 82 ? -10.757 -0.495 22.929 1.00 30.24 82 ALA A O 1
ATOM 631 N N . HIS A 1 83 ? -12.142 -2.143 22.226 1.00 29.14 83 HIS A N 1
ATOM 632 C CA . HIS A 1 83 ? -11.095 -3.134 21.949 1.00 28.45 83 HIS A CA 1
ATOM 633 C C . HIS A 1 83 ? -11.253 -3.721 20.557 1.00 27.19 83 HIS A C 1
ATOM 634 O O . HIS A 1 83 ? -12.381 -3.861 20.047 1.00 25.76 83 HIS A O 1
ATOM 641 N N . ALA A 1 84 ? -10.125 -4.103 19.967 1.00 25.36 84 ALA A N 1
ATOM 642 C CA . ALA A 1 84 ? -10.141 -4.803 18.703 1.00 25.79 84 ALA A CA 1
ATOM 643 C C . ALA A 1 84 ? -10.749 -6.168 18.930 1.00 27.46 84 ALA A C 1
ATOM 644 O O . ALA A 1 84 ? -10.396 -6.859 19.882 1.00 25.00 84 ALA A O 1
ATOM 646 N N . THR A 1 85 ? -11.652 -6.540 18.034 1.00 31.99 85 THR A N 1
ATOM 647 C CA . THR A 1 85 ? -12.340 -7.837 18.075 1.00 35.42 85 THR A CA 1
ATOM 648 C C . THR A 1 85 ? -12.313 -8.453 16.676 1.00 35.41 85 THR A C 1
ATOM 649 O O . THR A 1 85 ? -11.848 -7.807 15.760 1.00 36.24 85 THR A O 1
ATOM 653 N N . LEU A 1 86 ? -12.813 -9.679 16.537 1.00 36.89 86 LEU A N 1
ATOM 654 C CA . LEU A 1 86 ? -12.751 -10.441 15.283 1.00 41.72 86 LEU A CA 1
ATOM 655 C C . LEU A 1 86 ? -13.155 -9.684 14.003 1.00 42.70 86 LEU A C 1
ATOM 656 O O . LEU A 1 86 ? -14.119 -8.897 14.023 1.00 48.75 86 LEU A O 1
ATOM 661 N N . ASN A 1 87 ? -12.404 -9.931 12.916 1.00 36.18 87 ASN A N 1
ATOM 662 C CA . ASN A 1 87 ? -12.669 -9.380 11.595 1.00 36.02 87 ASN A CA 1
ATOM 663 C C . ASN A 1 87 ? -12.553 -7.843 11.475 1.00 39.56 87 ASN A C 1
ATOM 664 O O . ASN A 1 87 ? -13.390 -7.177 10.813 1.00 36.28 87 ASN A O 1
ATOM 669 N N . ASP A 1 88 ? -11.485 -7.317 12.112 1.00 38.97 88 ASP A N 1
ATOM 670 C CA . ASP A 1 88 ? -11.224 -5.875 12.308 1.00 38.20 88 ASP A CA 1
ATOM 671 C C . ASP A 1 88 ? -12.390 -5.090 12.904 1.00 33.22 88 ASP A C 1
ATOM 672 O O . ASP A 1 88 ? -12.516 -3.875 12.674 1.00 29.84 88 ASP A O 1
ATOM 677 N N . GLY A 1 89 ? -13.251 -5.768 13.655 1.00 29.24 89 GLY A N 1
ATOM 678 C CA . GLY A 1 89 ? -14.335 -5.082 14.312 1.00 27.59 89 GLY A CA 1
ATOM 679 C C . GLY A 1 89 ? -13.778 -4.420 15.565 1.00 26.61 89 GLY A C 1
ATOM 680 O O . GLY A 1 89 ? -12.594 -4.630 15.952 1.00 23.37 89 GLY A O 1
ATOM 681 N N . VAL A 1 90 ? -14.628 -3.606 16.187 1.00 25.10 90 VAL A N 1
ATOM 682 C CA . VAL A 1 90 ? -14.289 -2.944 17.431 1.00 25.08 90 VAL A CA 1
ATOM 683 C C . VAL A 1 90 ? -15.464 -3.139 18.331 1.00 24.25 90 VAL A C 1
ATOM 684 O O . VAL A 1 90 ? -16.592 -2.786 17.986 1.00 23.56 90 VAL A O 1
ATOM 688 N N . VAL A 1 91 ? -15.215 -3.745 19.477 1.00 25.76 91 VAL A N 1
ATOM 689 C CA . VAL A 1 91 ? -16.270 -3.908 20.483 1.00 23.45 91 VAL A CA 1
ATOM 690 C C . VAL A 1 91 ? -16.127 -2.749 21.462 1.00 23.27 91 VAL A C 1
ATOM 691 O O . VAL A 1 91 ? -15.025 -2.405 21.895 1.00 20.60 91 VAL A O 1
ATOM 695 N N . VAL A 1 92 ? -17.261 -2.173 21.821 1.00 24.87 92 VAL A N 1
ATOM 696 C CA . VAL A 1 92 ? -17.307 -0.933 22.609 1.00 26.70 92 VAL A CA 1
ATOM 697 C C . VAL A 1 92 ? -18.362 -1.088 23.717 1.00 26.04 92 VAL A C 1
ATOM 698 O O . VAL A 1 92 ? -19.544 -1.310 23.414 1.00 27.74 92 VAL A O 1
ATOM 702 N N . GLN A 1 93 ? -17.931 -1.002 24.978 1.00 24.13 93 GLN A N 1
ATOM 703 C CA . GLN A 1 93 ? -18.856 -0.886 26.108 1.00 23.21 93 GLN A CA 1
ATOM 704 C C . GLN A 1 93 ? -18.792 0.551 26.703 1.00 22.70 93 GLN A C 1
ATOM 705 O O . GLN A 1 93 ? -17.718 1.068 27.076 1.00 18.30 93 GLN A O 1
ATOM 711 N N . VAL A 1 94 ? -19.972 1.163 26.732 1.00 21.69 94 VAL A N 1
ATOM 712 C CA . VAL A 1 94 ? -20.206 2.450 27.311 1.00 22.42 94 VAL A CA 1
ATOM 713 C C . VAL A 1 94 ? -20.918 2.250 28.648 1.00 21.78 94 VAL A C 1
ATOM 714 O O . VAL A 1 94 ? -21.780 1.426 28.753 1.00 21.26 94 VAL A O 1
ATOM 718 N N . MET A 1 95 ? -20.585 3.055 29.646 1.00 23.05 95 MET A N 1
ATOM 719 C CA . MET A 1 95 ? -21.384 3.168 30.862 1.00 22.81 95 MET A CA 1
ATOM 720 C C . MET A 1 95 ? -21.645 4.647 31.045 1.00 23.39 95 MET A C 1
ATOM 721 O O . MET A 1 95 ? -20.703 5.452 31.030 1.00 22.12 95 MET A O 1
ATOM 726 N N . GLY A 1 96 ? -22.915 5.011 31.222 1.00 24.88 96 GLY A N 1
ATOM 727 C CA . GLY A 1 96 ? -23.281 6.419 31.375 1.00 25.78 96 GLY A CA 1
ATOM 728 C C . GLY A 1 96 ? -24.663 6.648 31.985 1.00 28.02 96 GLY A C 1
ATOM 729 O O . GLY A 1 96 ? -25.293 5.742 32.527 1.00 28.12 96 GLY A O 1
ATOM 730 N N . LEU A 1 97 ? -25.100 7.902 31.920 1.00 27.49 97 LEU A N 1
ATOM 731 C CA . LEU A 1 97 ? -26.388 8.320 32.399 1.00 25.47 97 LEU A CA 1
ATOM 732 C C . LEU A 1 97 ? -27.065 8.878 31.172 1.00 24.64 97 LEU A C 1
ATOM 733 O O . LEU A 1 97 ? -26.407 9.582 30.398 1.00 24.03 97 LEU A O 1
ATOM 738 N N . LEU A 1 98 ? -28.356 8.593 31.018 1.00 23.98 98 LEU A N 1
ATOM 739 C CA . LEU A 1 98 ? -29.154 9.120 29.921 1.00 27.61 98 LEU A CA 1
ATOM 740 C C . LEU A 1 98 ? -30.522 9.545 30.417 1.00 28.72 98 LEU A C 1
ATOM 741 O O . LEU A 1 98 ? -31.182 8.810 31.144 1.00 28.62 98 LEU A O 1
ATOM 746 N N . SER A 1 99 ? -30.953 10.745 30.028 1.00 29.97 99 SER A N 1
ATOM 747 C CA . SER A 1 99 ? -32.299 11.184 30.339 1.00 29.64 99 SER A CA 1
ATOM 748 C C . SER A 1 99 ? -32.998 11.469 29.032 1.00 31.34 99 SER A C 1
ATOM 749 O O . SER A 1 99 ? -32.370 11.999 28.140 1.00 32.74 99 SER A O 1
ATOM 752 N N . ASN A 1 100 ? -34.273 11.090 28.918 1.00 34.49 100 ASN A N 1
ATOM 753 C CA . ASN A 1 100 ? -35.159 11.498 27.811 1.00 36.58 100 ASN A CA 1
ATOM 754 C C . ASN A 1 100 ? -36.339 12.350 28.304 1.00 36.57 100 ASN A C 1
ATOM 755 O O . ASN A 1 100 ? -36.842 12.162 29.437 1.00 32.54 100 ASN A O 1
ATOM 760 N N . ASN A 1 101 ? -36.802 13.259 27.444 1.00 36.52 101 ASN A N 1
ATOM 761 C CA . ASN A 1 101 ? -37.894 14.172 27.793 1.00 42.44 101 ASN A CA 1
ATOM 762 C C . ASN A 1 101 ? -37.645 14.936 29.091 1.00 40.31 101 ASN A C 1
ATOM 763 O O . ASN A 1 101 ? -38.535 15.104 29.903 1.00 38.79 101 ASN A O 1
ATOM 768 N N . ASN A 1 102 ? -36.412 15.360 29.303 1.00 39.57 102 ASN A N 1
ATOM 769 C CA . ASN A 1 102 ? -36.064 16.052 30.530 1.00 41.00 102 ASN A CA 1
ATOM 770 C C . ASN A 1 102 ? -36.466 15.325 31.817 1.00 36.81 102 ASN A C 1
ATOM 771 O O . ASN A 1 102 ? -36.628 15.954 32.868 1.00 34.46 102 ASN A O 1
ATOM 776 N N . GLN A 1 103 ? -36.581 14.000 31.762 1.00 35.09 103 GLN A N 1
ATOM 777 C CA . GLN A 1 103 ? -36.86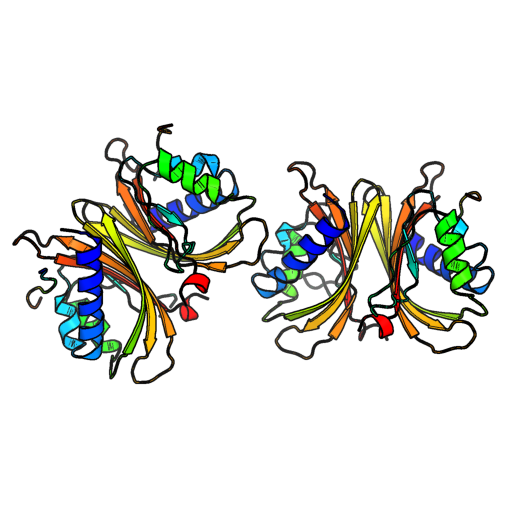2 13.232 32.984 1.00 34.40 103 GLN A CA 1
ATOM 778 C C . GLN A 1 103 ? -35.560 12.962 33.737 1.00 32.93 103 GLN A C 1
ATOM 779 O O . GLN A 1 103 ? -34.478 13.395 33.299 1.00 34.46 103 GLN A O 1
ATOM 785 N N . ALA A 1 104 ? -35.632 12.273 34.872 1.00 30.25 104 ALA A N 1
ATOM 786 C CA . ALA A 1 104 ? -34.421 12.023 35.664 1.00 28.91 104 ALA A CA 1
ATOM 787 C C . ALA A 1 104 ? -33.431 11.198 34.843 1.00 28.48 104 ALA A C 1
ATOM 788 O O . ALA A 1 104 ? -33.848 10.383 34.017 1.00 27.13 104 ALA A O 1
ATOM 790 N N . LEU A 1 105 ? -32.134 11.407 35.082 1.00 28.53 105 LEU A N 1
ATOM 791 C CA . LEU A 1 105 ? -31.075 10.575 34.496 1.00 29.30 105 LEU A CA 1
ATOM 792 C C . LEU A 1 105 ? -31.184 9.162 35.031 1.00 30.37 105 LEU A C 1
ATOM 793 O O . LEU A 1 105 ? -31.689 8.951 36.141 1.00 33.63 105 LEU A O 1
ATOM 798 N N . ARG A 1 106 ? -30.739 8.196 34.231 1.00 30.72 106 ARG A N 1
ATOM 799 C CA . ARG A 1 106 ? -30.729 6.781 34.622 1.00 30.69 106 ARG A CA 1
ATOM 800 C C . ARG A 1 106 ? -29.465 6.122 34.095 1.00 29.48 106 ARG A C 1
ATOM 801 O O . ARG A 1 106 ? -29.103 6.315 32.926 1.00 29.67 106 ARG A O 1
ATOM 809 N N . ARG A 1 107 ? -28.830 5.309 34.934 1.00 27.67 107 ARG A N 1
ATOM 810 C CA . ARG A 1 107 ? -27.598 4.604 34.563 1.00 27.03 107 ARG A CA 1
ATOM 811 C C . ARG A 1 107 ? -27.848 3.554 33.508 1.00 26.56 107 ARG A C 1
ATOM 812 O O . ARG A 1 107 ? -28.870 2.895 33.535 1.00 26.43 107 ARG A O 1
ATOM 820 N N . PHE A 1 108 ? -26.916 3.410 32.571 1.00 26.17 108 PHE A N 1
ATOM 821 C CA . PHE A 1 108 ? -27.099 2.456 31.487 1.00 25.51 108 PHE A CA 1
ATOM 822 C C . PHE A 1 108 ? -25.771 1.835 31.088 1.00 25.48 108 PHE A C 1
ATOM 823 O O . PHE A 1 108 ? -24.693 2.412 31.312 1.00 26.09 108 PHE A O 1
ATOM 831 N N . MET A 1 109 ? -25.861 0.649 30.508 1.00 23.73 109 MET A N 1
ATOM 832 C CA . MET A 1 109 ? -24.775 0.110 29.762 1.00 23.75 109 MET A CA 1
ATOM 833 C C . MET A 1 109 ? -25.216 0.011 28.306 1.00 23.59 109 MET A C 1
ATOM 834 O O . MET A 1 109 ? -26.396 -0.117 28.008 1.00 22.84 109 MET A O 1
ATOM 839 N N A GLN A 1 110 ? -24.257 0.079 27.396 0.52 23.78 110 GLN A N 1
ATOM 840 N N B GLN A 1 110 ? -24.247 0.048 27.404 0.48 23.78 110 GLN A N 1
ATOM 841 C CA A GLN A 1 110 ? -24.547 -0.110 25.975 0.52 23.91 110 GLN A CA 1
ATOM 842 C CA B GLN A 1 110 ? -24.519 -0.089 25.978 0.48 23.97 110 GLN A CA 1
ATOM 843 C C A GLN A 1 110 ? -23.344 -0.714 25.309 0.52 23.97 110 GLN A C 1
ATOM 844 C C B GLN A 1 110 ? -23.327 -0.732 25.337 0.48 24.01 110 GLN A C 1
ATOM 845 O O A GLN A 1 110 ? -22.233 -0.176 25.422 0.52 24.46 110 GLN A O 1
ATOM 846 O O B GLN A 1 110 ? -22.201 -0.240 25.494 0.48 24.47 110 GLN A O 1
ATOM 857 N N . THR A 1 111 ? -23.569 -1.840 24.639 1.00 23.51 111 THR A N 1
ATOM 858 C CA . THR A 1 111 ? -22.520 -2.605 23.993 1.00 23.66 111 THR A CA 1
ATOM 859 C C . THR A 1 111 ? -22.674 -2.352 22.496 1.00 24.73 111 THR A C 1
ATOM 860 O O . THR A 1 111 ? -23.808 -2.386 21.957 1.00 22.88 111 THR A O 1
ATOM 864 N N . PHE A 1 112 ? -21.553 -2.069 21.827 1.00 25.07 112 PHE A N 1
ATOM 865 C CA . PHE A 1 112 ? -21.563 -1.910 20.363 1.00 25.47 112 PHE A CA 1
ATOM 866 C C . PHE A 1 112 ? -20.580 -2.873 19.781 1.00 24.74 112 PHE A C 1
ATOM 867 O O . PHE A 1 112 ? -19.590 -3.196 20.429 1.00 25.94 112 PHE A O 1
ATOM 875 N N . VAL A 1 113 ? -20.862 -3.329 18.567 1.00 23.45 113 VAL A N 1
ATOM 876 C CA . VAL A 1 113 ? -19.856 -3.918 17.735 1.00 24.46 113 VAL A CA 1
ATOM 877 C C . VAL A 1 113 ? -19.859 -3.145 16.434 1.00 26.56 113 VAL A C 1
ATOM 878 O O . VAL A 1 113 ? -20.867 -3.131 15.712 1.00 26.31 113 VAL A O 1
ATOM 882 N N . LEU A 1 114 ? -18.731 -2.496 16.158 1.00 27.25 114 LEU A N 1
ATOM 883 C CA . LEU A 1 114 ? -18.550 -1.702 14.949 1.00 27.39 114 LEU A CA 1
ATOM 884 C C . LEU A 1 114 ? -17.759 -2.550 13.995 1.00 29.95 114 LEU A C 1
ATOM 885 O O . LEU A 1 114 ? -16.831 -3.244 14.418 1.00 30.39 114 LEU A O 1
ATOM 890 N N . ALA A 1 115 ? -18.120 -2.491 12.714 1.00 30.98 115 ALA A N 1
ATOM 891 C CA . ALA A 1 115 ? -17.494 -3.326 11.709 1.00 31.75 115 ALA A CA 1
ATOM 892 C C . ALA A 1 115 ? -17.068 -2.463 10.555 1.00 32.21 115 ALA A C 1
ATOM 893 O O . ALA A 1 115 ? -17.796 -1.537 10.208 1.00 32.61 115 ALA A O 1
ATOM 895 N N . PRO A 1 116 ? -15.915 -2.776 9.924 1.00 33.96 116 PRO A N 1
ATOM 896 C CA . PRO A 1 116 ? -15.508 -2.026 8.711 1.00 32.55 116 PRO A CA 1
ATOM 897 C C . PRO A 1 116 ? -16.631 -2.038 7.700 1.00 30.03 116 PRO A C 1
ATOM 898 O O . PRO A 1 116 ? -17.212 -3.097 7.417 1.00 29.71 116 PRO A O 1
ATOM 902 N N . GLU A 1 117 ? -16.987 -0.864 7.212 1.00 28.70 117 GLU A N 1
ATOM 903 C CA . GLU A 1 117 ? -18.114 -0.750 6.294 1.00 28.87 117 GLU A CA 1
ATOM 904 C C . GLU A 1 117 ? -17.750 -1.285 4.872 1.00 27.42 117 GLU A C 1
ATOM 905 O O . GLU A 1 117 ? -18.636 -1.682 4.132 1.00 25.18 117 GLU A O 1
ATOM 911 N N . GLY A 1 118 ? -16.464 -1.296 4.511 1.00 27.88 118 GLY A N 1
ATOM 912 C CA . GLY A 1 118 ? -15.983 -2.061 3.341 1.00 31.87 118 GLY A CA 1
ATOM 913 C C . GLY A 1 118 ? -15.773 -1.353 2.003 1.00 33.48 118 GLY A C 1
ATOM 914 O O . GLY A 1 118 ? -15.141 -1.921 1.094 1.00 35.18 118 GLY A O 1
ATOM 915 N N . SER A 1 119 ? -16.276 -0.119 1.895 1.00 35.97 119 SER A N 1
ATOM 916 C CA . SER A 1 119 ? -16.183 0.712 0.665 1.00 38.06 119 SER A CA 1
ATOM 917 C C . SER A 1 119 ? -15.534 2.078 0.814 1.00 37.39 119 SER A C 1
ATOM 918 O O . SER A 1 119 ? -15.192 2.687 -0.198 1.00 37.01 119 SER A O 1
ATOM 921 N N . VAL A 1 120 ? -15.482 2.606 2.041 1.00 38.72 120 VAL A N 1
ATOM 922 C CA . VAL A 1 120 ? -14.718 3.800 2.370 1.00 37.13 120 VAL A CA 1
ATOM 923 C C . VAL A 1 120 ? -13.774 3.391 3.479 1.00 39.56 120 VAL A C 1
ATOM 924 O O . VAL A 1 120 ? -14.204 2.785 4.479 1.00 37.53 120 VAL A O 1
ATOM 928 N N . ALA A 1 121 ? -12.500 3.753 3.309 1.00 42.32 121 ALA A N 1
ATOM 929 C CA . ALA A 1 121 ? -11.445 3.483 4.303 1.00 41.12 121 ALA A CA 1
ATOM 930 C C . ALA A 1 121 ? -11.731 4.123 5.678 1.00 38.87 121 ALA A C 1
ATOM 931 O O . ALA A 1 121 ? -12.258 5.235 5.768 1.00 40.17 121 ALA A O 1
ATOM 933 N N . ASN A 1 122 ? -11.399 3.363 6.726 1.00 39.65 122 ASN A N 1
ATOM 934 C CA . ASN A 1 122 ? -11.600 3.702 8.140 1.00 38.98 122 ASN A CA 1
ATOM 935 C C . ASN A 1 122 ? -13.054 4.034 8.512 1.00 39.31 122 ASN A C 1
ATOM 936 O O . ASN A 1 122 ? -13.324 4.699 9.524 1.00 41.53 122 ASN A O 1
ATOM 941 N N . LYS A 1 123 ? -13.995 3.553 7.718 1.00 38.02 123 LYS A N 1
ATOM 942 C CA . LYS A 1 123 ? -15.386 3.844 7.965 1.00 37.73 123 LYS A CA 1
ATOM 943 C C . LYS A 1 123 ? -16.007 2.595 8.570 1.00 35.42 123 LYS A C 1
ATOM 944 O O . LYS A 1 123 ? -15.827 1.457 8.069 1.00 30.93 123 LYS A O 1
ATOM 950 N N . PHE A 1 124 ? -16.748 2.831 9.642 1.00 31.81 124 PHE A N 1
ATOM 951 C CA . PHE A 1 124 ? -17.383 1.794 10.376 1.00 29.83 124 PHE A CA 1
ATOM 952 C C . PHE A 1 124 ? -18.881 1.941 10.402 1.00 29.65 124 PHE A C 1
ATOM 953 O O . PHE A 1 124 ? -19.420 3.032 10.412 1.00 33.35 124 PHE A O 1
ATOM 961 N N . TYR A 1 125 ? -19.568 0.820 10.423 1.00 30.54 125 TYR A N 1
ATOM 962 C CA . TYR A 1 125 ? -20.985 0.826 10.713 1.00 29.17 125 TYR A CA 1
ATOM 963 C C . TYR A 1 125 ? -21.230 0.014 11.988 1.00 27.22 125 TYR A C 1
ATOM 964 O O . TYR A 1 125 ? -20.356 -0.719 12.435 1.00 27.43 125 TYR A O 1
ATOM 973 N N . VAL A 1 126 ? -22.420 0.139 12.550 1.00 25.04 126 VAL A N 1
ATOM 974 C CA . VAL A 1 126 ? -22.735 -0.506 13.778 1.00 25.96 126 VAL A CA 1
ATOM 975 C C . VAL A 1 126 ? -23.359 -1.829 13.444 1.00 26.90 126 VAL A C 1
ATOM 976 O O . VAL A 1 126 ? -24.472 -1.872 12.981 1.00 27.71 126 VAL A O 1
ATOM 980 N N . HIS A 1 127 ? -22.626 -2.915 13.632 1.00 29.37 127 HIS A N 1
ATOM 981 C CA . HIS A 1 127 ? -23.206 -4.243 13.423 1.00 32.51 127 HIS A CA 1
ATOM 982 C C . HIS A 1 127 ? -24.156 -4.568 14.590 1.00 32.05 127 HIS A C 1
ATOM 983 O O . HIS A 1 127 ? -25.237 -5.106 14.382 1.00 33.47 127 HIS A O 1
ATOM 990 N N . ASN A 1 128 ? -23.763 -4.203 15.809 1.00 30.64 128 ASN A N 1
ATOM 991 C CA . ASN A 1 128 ? -24.577 -4.451 17.003 1.00 29.22 128 ASN A CA 1
ATOM 992 C C . ASN A 1 128 ? -24.701 -3.264 17.914 1.00 29.06 128 ASN A C 1
ATOM 993 O O . ASN A 1 128 ? -23.716 -2.577 18.199 1.00 25.18 128 ASN A O 1
ATOM 998 N N . ASP A 1 129 ? -25.924 -3.079 18.409 1.00 28.01 129 ASP A N 1
ATOM 999 C CA . ASP A 1 129 ? -26.193 -2.060 19.355 1.00 27.18 129 ASP A CA 1
ATOM 1000 C C . ASP A 1 129 ? -27.180 -2.600 20.367 1.00 26.95 129 ASP A C 1
ATOM 1001 O O . ASP A 1 129 ? -28.331 -2.798 20.038 1.00 29.37 129 ASP A O 1
ATOM 1006 N N . ILE A 1 130 ? -26.726 -2.784 21.603 1.00 26.73 130 ILE A N 1
ATOM 1007 C CA . ILE A 1 130 ? -27.515 -3.390 22.687 1.00 25.83 130 ILE A CA 1
ATOM 1008 C C . ILE A 1 130 ? -27.527 -2.440 23.871 1.00 24.71 130 ILE A C 1
ATOM 1009 O O . ILE A 1 130 ? -26.472 -2.178 24.418 1.00 24.62 130 ILE A O 1
ATOM 1014 N N . PHE A 1 131 ? -28.705 -1.981 24.286 1.00 25.35 131 PHE A N 1
ATOM 1015 C CA . PHE A 1 131 ? -28.864 -0.985 25.349 1.00 28.24 131 PHE A CA 1
ATOM 1016 C C . PHE A 1 131 ? -29.609 -1.547 26.533 1.00 30.06 131 PHE A C 1
ATOM 1017 O O . PHE A 1 131 ? -30.524 -2.328 26.365 1.00 35.34 131 PHE A O 1
ATOM 1025 N N . ARG A 1 132 ? -29.250 -1.097 27.730 1.00 30.93 132 ARG A N 1
ATOM 1026 C CA . ARG A 1 132 ? -29.844 -1.614 28.935 1.00 31.37 132 ARG A CA 1
ATOM 1027 C C . ARG A 1 132 ? -29.742 -0.612 30.076 1.00 28.28 132 ARG A C 1
ATOM 1028 O O . ARG A 1 132 ? -28.639 -0.246 30.504 1.00 24.52 132 ARG A O 1
ATOM 1036 N N . TYR A 1 133 ? -30.897 -0.220 30.596 1.00 28.84 133 TYR A N 1
ATOM 1037 C CA . TYR A 1 133 ? -30.958 0.547 31.842 1.00 30.01 133 TYR A CA 1
ATOM 1038 C C . TYR A 1 133 ? -30.698 -0.379 32.993 1.00 29.93 133 TYR A C 1
ATOM 1039 O O . TYR A 1 133 ? -31.209 -1.486 33.029 1.00 29.80 133 TYR A O 1
ATOM 1048 N N . GLN A 1 134 ? -29.856 0.069 33.909 1.00 35.28 134 GLN A N 1
ATOM 1049 C CA . GLN A 1 134 ? -29.586 -0.651 35.167 1.00 40.07 134 GLN A CA 1
ATOM 1050 C C . GLN A 1 134 ? -30.847 -0.826 36.005 1.00 40.58 134 GLN A C 1
ATOM 1051 O O . GLN A 1 134 ? -31.045 -1.874 36.610 1.00 40.83 134 GLN A O 1
ATOM 1057 N N . ASP A 1 135 ? -31.698 0.191 36.043 1.00 45.19 135 ASP A N 1
ATOM 1058 C CA . ASP A 1 135 ? -32.873 0.149 36.926 1.00 46.38 135 ASP A CA 1
ATOM 1059 C C . ASP A 1 135 ? -33.844 -0.972 36.602 1.00 45.44 135 ASP A C 1
ATOM 1060 O O . ASP A 1 135 ? -34.309 -1.638 37.526 1.00 48.95 135 ASP A O 1
ATOM 1065 N N . GLU A 1 136 ? -34.093 -1.214 35.313 1.00 45.61 136 GLU A N 1
ATOM 1066 C CA . GLU A 1 136 ? -34.949 -2.336 34.832 1.00 46.63 136 GLU A CA 1
ATOM 1067 C C . GLU A 1 136 ? -34.401 -3.763 35.102 1.00 46.74 136 GLU A C 1
ATOM 1068 O O . GLU A 1 136 ? -35.070 -4.749 34.780 1.00 44.28 136 GLU A O 1
ATOM 1074 N N . VAL A 1 137 ? -33.201 -3.852 35.686 1.00 46.38 137 VAL A N 1
ATOM 1075 C CA . VAL A 1 137 ? -32.490 -5.094 35.939 1.00 47.67 137 VAL A CA 1
ATOM 1076 C C . VAL A 1 137 ? -32.325 -5.429 37.431 1.00 48.11 137 VAL A C 1
ATOM 1077 O O . VAL A 1 137 ? -32.664 -6.538 37.842 1.00 52.17 137 VAL A O 1
ATOM 1081 N N . PHE A 1 138 ? -31.974 -4.459 38.238 1.00 51.09 138 PHE A N 1
ATOM 1082 C CA . PHE A 1 138 ? -31.853 -4.636 39.664 1.00 50.91 138 PHE A CA 1
ATOM 1083 C C . PHE A 1 138 ? -33.021 -3.959 40.361 1.00 56.20 138 PHE A C 1
ATOM 1084 O O . PHE A 1 138 ? -33.941 -4.594 40.833 1.00 54.72 138 PHE A O 1
ATOM 1092 N N . PRO B 1 6 ? -39.679 31.277 -14.892 1.00 62.65 6 PRO B N 1
ATOM 1093 C CA . PRO B 1 6 ? -39.078 30.208 -14.111 1.00 63.99 6 PRO B CA 1
ATOM 1094 C C . PRO B 1 6 ? -39.334 30.477 -12.649 1.00 65.90 6 PRO B C 1
ATOM 1095 O O . PRO B 1 6 ? -38.938 31.494 -12.133 1.00 64.22 6 PRO B O 1
ATOM 1099 N N . SER B 1 7 ? -40.010 29.551 -11.997 1.00 66.17 7 SER B N 1
ATOM 1100 C CA . SER B 1 7 ? -40.365 29.704 -10.617 1.00 63.24 7 SER B CA 1
ATOM 1101 C C . SER B 1 7 ? -39.130 29.788 -9.780 1.00 61.32 7 SER B C 1
ATOM 1102 O O . SER B 1 7 ? -38.423 28.826 -9.649 1.00 58.29 7 SER B O 1
ATOM 1105 N N . PRO B 1 8 ? -38.845 30.958 -9.244 1.00 58.76 8 PRO B N 1
ATOM 1106 C CA . PRO B 1 8 ? -37.661 31.078 -8.382 1.00 57.98 8 PRO B CA 1
ATOM 1107 C C . PRO B 1 8 ? -37.601 30.115 -7.181 1.00 52.72 8 PRO B C 1
ATOM 1108 O O . PRO B 1 8 ? -36.515 29.733 -6.751 1.00 51.22 8 PRO B O 1
ATOM 1112 N N . LEU B 1 9 ? -38.743 29.709 -6.661 1.00 47.25 9 LEU B N 1
ATOM 1113 C CA . LEU B 1 9 ? -38.751 28.761 -5.556 1.00 49.08 9 LEU B CA 1
ATOM 1114 C C . LEU B 1 9 ? -38.322 27.333 -5.959 1.00 47.17 9 LEU B C 1
ATOM 1115 O O . LEU B 1 9 ? -37.783 26.582 -5.142 1.00 46.84 9 LEU B O 1
ATOM 1120 N N . LEU B 1 10 ? -38.592 26.949 -7.197 1.00 46.19 10 LEU B N 1
ATOM 1121 C CA . LEU B 1 10 ? -38.226 25.623 -7.658 1.00 46.64 10 LEU B CA 1
ATOM 1122 C C . LEU B 1 10 ? -36.740 25.621 -8.027 1.00 42.78 10 LEU B C 1
ATOM 1123 O O . LEU B 1 10 ? -36.036 24.682 -7.700 1.00 45.16 10 LEU B O 1
ATOM 1128 N N . VAL B 1 11 ? -36.259 26.700 -8.631 1.00 40.91 11 VAL B N 1
ATOM 1129 C CA . VAL B 1 11 ? -34.826 26.889 -8.886 1.00 41.61 11 VAL B CA 1
ATOM 1130 C C . VAL B 1 11 ? -34.044 26.711 -7.584 1.00 42.48 11 VAL B C 1
ATOM 1131 O O . VAL B 1 11 ? -33.007 26.034 -7.545 1.00 40.23 11 VAL B O 1
ATOM 1135 N N . GLY B 1 12 ? -34.575 27.332 -6.529 1.00 43.36 12 GLY B N 1
ATOM 1136 C CA . GLY B 1 12 ? -33.952 27.402 -5.226 1.00 38.40 12 GLY B CA 1
ATOM 1137 C C . GLY B 1 12 ? -33.903 26.089 -4.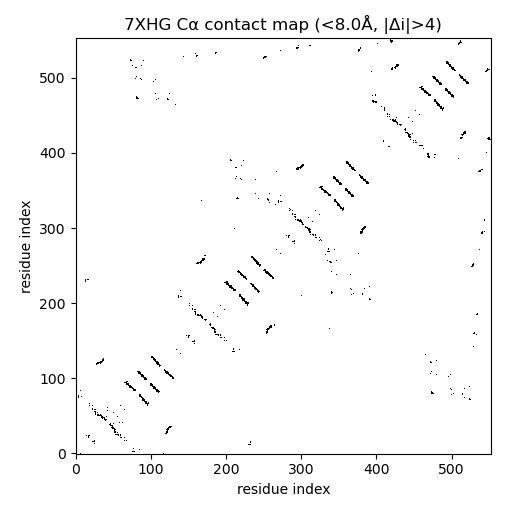521 1.00 37.37 12 GLY B C 1
ATOM 1138 O O . GLY B 1 12 ? -32.829 25.652 -4.093 1.00 39.23 12 GLY B O 1
ATOM 1139 N N . ARG B 1 13 ? -35.052 25.441 -4.387 1.00 39.30 13 ARG B N 1
ATOM 1140 C CA . ARG B 1 13 ? -35.091 24.125 -3.728 1.00 41.15 13 ARG B CA 1
ATOM 1141 C C . ARG B 1 13 ? -34.236 23.050 -4.442 1.00 37.98 13 ARG B C 1
ATOM 1142 O O . ARG B 1 13 ? -33.582 22.250 -3.788 1.00 39.74 13 ARG B O 1
ATOM 1150 N N . GLU B 1 14 ? -34.235 23.066 -5.773 1.00 34.07 14 GLU B N 1
ATOM 1151 C CA . GLU B 1 14 ? -33.512 22.101 -6.580 1.00 33.85 14 GLU B CA 1
ATOM 1152 C C . GLU B 1 14 ? -32.007 22.382 -6.463 1.00 33.67 14 GLU B C 1
ATOM 1153 O O . GLU B 1 14 ? -31.213 21.458 -6.249 1.00 34.80 14 GLU B O 1
ATOM 1159 N N . PHE B 1 15 ? -31.617 23.650 -6.584 1.00 29.72 15 PHE B N 1
ATOM 1160 C CA . PHE B 1 15 ? -30.232 24.029 -6.343 1.00 27.94 15 PHE B CA 1
ATOM 1161 C C . PHE B 1 15 ? -29.705 23.611 -4.962 1.00 29.10 15 PHE B C 1
ATOM 1162 O O . PHE B 1 15 ? -28.618 23.033 -4.862 1.00 26.60 15 PHE B O 1
ATOM 1170 N N . VAL B 1 16 ? -30.444 23.987 -3.910 1.00 29.94 16 VAL B N 1
ATOM 1171 C CA . VAL B 1 16 ? -30.058 23.682 -2.540 1.00 29.46 16 VAL B CA 1
ATOM 1172 C C . VAL B 1 16 ? -29.860 22.166 -2.412 1.00 29.24 16 VAL B C 1
ATOM 1173 O O . VAL B 1 16 ? -28.809 21.714 -1.969 1.00 31.95 16 VAL B O 1
ATOM 1177 N N . ARG B 1 17 ? -30.838 21.384 -2.840 1.00 30.17 17 ARG B N 1
ATOM 1178 C CA . ARG B 1 17 ? -30.688 19.891 -2.912 1.00 30.21 17 ARG B CA 1
ATOM 1179 C C . ARG B 1 17 ? -29.427 19.406 -3.651 1.00 27.71 17 ARG B C 1
ATOM 1180 O O . ARG B 1 17 ? -28.747 18.514 -3.178 1.00 28.12 17 ARG B O 1
ATOM 1188 N N . GLN B 1 18 ? -29.127 19.978 -4.805 1.00 25.35 18 GLN B N 1
ATOM 1189 C CA . GLN B 1 18 ? -27.926 19.598 -5.526 1.00 26.27 18 GLN B CA 1
ATOM 1190 C C . GLN B 1 18 ? -26.643 19.958 -4.766 1.00 27.26 18 GLN B C 1
ATOM 1191 O O . GLN B 1 18 ? -25.687 19.191 -4.771 1.00 29.19 18 GLN B O 1
ATOM 1197 N N . TYR B 1 19 ? -26.639 21.113 -4.100 1.00 27.43 19 TYR B N 1
ATOM 1198 C CA . TYR B 1 19 ? -25.439 21.678 -3.495 1.00 25.45 19 TYR B CA 1
ATOM 1199 C C . TYR B 1 19 ? -25.022 20.863 -2.301 1.00 24.30 19 TYR B C 1
ATOM 1200 O O . TYR B 1 19 ? -23.854 20.524 -2.174 1.00 23.77 19 TYR B O 1
ATOM 1209 N N . TYR B 1 20 ? -25.961 20.510 -1.440 1.00 24.62 20 TYR B N 1
ATOM 1210 C CA . TYR B 1 20 ? -25.613 19.659 -0.269 1.00 26.62 20 TYR B CA 1
ATOM 1211 C C . TYR B 1 20 ? -25.327 18.221 -0.591 1.00 26.75 20 TYR B C 1
ATOM 1212 O O . TYR B 1 20 ? -24.428 17.637 -0.007 1.00 29.75 20 TYR B O 1
ATOM 1221 N N . THR B 1 21 ? -26.042 17.659 -1.551 1.00 28.83 21 THR B N 1
ATOM 1222 C CA . THR B 1 21 ? -25.675 16.354 -2.123 1.00 31.07 21 THR B CA 1
ATOM 1223 C C . THR B 1 21 ? -24.216 16.327 -2.597 1.00 30.06 21 THR B C 1
ATOM 1224 O O . THR B 1 21 ? -23.443 15.500 -2.166 1.00 31.42 21 THR B O 1
ATOM 1228 N N . LEU B 1 22 ? -23.825 17.274 -3.431 1.00 30.86 22 LEU B N 1
ATOM 1229 C CA . LEU B 1 22 ? -22.462 17.291 -3.966 1.00 30.15 22 LEU B CA 1
ATOM 1230 C C . LEU B 1 22 ? -21.429 17.548 -2.866 1.00 31.76 22 LEU B C 1
ATOM 1231 O O . LEU B 1 22 ? -20.317 17.028 -2.908 1.00 31.81 22 LEU B O 1
ATOM 1236 N N . LEU B 1 23 ? -21.817 18.363 -1.892 1.00 32.69 23 LEU B N 1
ATOM 1237 C CA . LEU B 1 23 ? -20.985 18.663 -0.749 1.00 33.28 23 LEU B CA 1
ATOM 1238 C C . LEU B 1 23 ? -20.683 17.375 0.024 1.00 31.70 23 LEU B C 1
ATOM 1239 O O . LEU B 1 23 ? -19.558 17.117 0.394 1.00 30.69 23 LEU B O 1
ATOM 1244 N N . ASN B 1 24 ? -21.696 16.563 0.240 1.00 32.03 24 ASN B N 1
ATOM 1245 C CA . ASN B 1 24 ? -21.489 15.256 0.820 1.00 33.99 24 ASN B CA 1
ATOM 1246 C C . ASN B 1 24 ? -20.622 14.302 -0.024 1.00 35.62 24 ASN B C 1
ATOM 1247 O O . ASN B 1 24 ? -19.773 13.609 0.522 1.00 35.88 24 ASN B O 1
ATOM 1252 N N . GLN B 1 25 ? -20.857 14.253 -1.336 1.00 34.80 25 GLN B N 1
ATOM 1253 C CA . GLN B 1 25 ? -20.332 13.172 -2.191 1.00 35.50 25 GLN B CA 1
ATOM 1254 C C . GLN B 1 25 ? -18.984 13.443 -2.850 1.00 35.84 25 GLN B C 1
ATOM 1255 O O . GLN B 1 25 ? -18.157 12.535 -3.009 1.00 37.16 25 GLN B O 1
ATOM 1261 N N . ALA B 1 26 ? -18.790 14.686 -3.265 1.00 34.83 26 ALA B N 1
ATOM 1262 C CA . ALA B 1 26 ? -17.621 15.079 -4.016 1.00 33.74 26 ALA B CA 1
ATOM 1263 C C . ALA B 1 26 ? -17.408 16.597 -3.894 1.00 34.96 26 ALA B C 1
ATOM 1264 O O . ALA B 1 26 ? -17.667 17.353 -4.845 1.00 35.56 26 ALA B O 1
ATOM 1266 N N . PRO B 1 27 ? -16.935 17.051 -2.720 1.00 33.18 27 PRO B N 1
ATOM 1267 C CA . PRO B 1 27 ? -16.538 18.444 -2.533 1.00 31.63 27 PRO B CA 1
ATOM 1268 C C . PRO B 1 27 ? -15.471 18.935 -3.522 1.00 34.81 27 PRO B C 1
ATOM 1269 O O . PRO B 1 27 ? -15.355 20.163 -3.765 1.00 38.20 27 PRO B O 1
ATOM 1273 N N . ASP B 1 28 ? -14.686 18.012 -4.072 1.00 33.38 28 ASP B N 1
ATOM 1274 C CA . ASP B 1 28 ? -13.712 18.361 -5.096 1.00 33.87 28 ASP B CA 1
ATOM 1275 C C . ASP B 1 28 ? -14.297 18.856 -6.417 1.00 33.50 28 ASP B C 1
ATOM 1276 O O . ASP B 1 28 ? -13.565 19.469 -7.192 1.00 32.23 28 ASP B O 1
ATOM 1281 N N . MET B 1 29 ? -15.588 18.587 -6.668 1.00 35.45 29 MET B N 1
ATOM 1282 C CA . MET B 1 29 ? -16.341 19.145 -7.829 1.00 34.27 29 MET B CA 1
ATOM 1283 C C . MET B 1 29 ? -17.208 20.362 -7.520 1.00 32.95 29 MET B C 1
ATOM 1284 O O . MET B 1 29 ? -17.791 20.953 -8.434 1.00 32.93 29 MET B O 1
ATOM 1289 N N . LEU B 1 30 ? -17.289 20.745 -6.250 1.00 32.98 30 LEU B N 1
ATOM 1290 C CA . LEU B 1 30 ? -18.173 21.826 -5.795 1.00 32.46 30 LEU B CA 1
ATOM 1291 C C . LEU B 1 30 ? -17.899 23.151 -6.521 1.00 32.93 30 LEU B C 1
ATOM 1292 O O . LEU B 1 30 ? -18.819 23.911 -6.850 1.00 30.09 30 LEU B O 1
ATOM 1297 N N . HIS B 1 31 ? -16.623 23.389 -6.812 1.00 33.07 31 HIS B N 1
ATOM 1298 C CA . HIS B 1 31 ? -16.199 24.571 -7.561 1.00 32.35 31 HIS B CA 1
ATOM 1299 C C . HIS B 1 31 ? -16.901 24.803 -8.915 1.00 29.41 31 HIS B C 1
ATOM 1300 O O . HIS B 1 31 ? -16.898 25.917 -9.426 1.00 31.07 31 HIS B O 1
ATOM 1307 N N . ARG B 1 32 ? -17.476 23.764 -9.497 1.00 28.01 32 ARG B N 1
ATOM 1308 C CA . ARG B 1 32 ? -18.201 23.876 -10.770 1.00 27.92 32 ARG B CA 1
ATOM 1309 C C . ARG B 1 32 ? -19.582 24.558 -10.719 1.00 27.20 32 ARG B C 1
ATOM 1310 O O . ARG B 1 32 ? -20.201 24.732 -11.756 1.00 24.24 32 ARG B O 1
ATOM 1318 N N . PHE B 1 33 ? -20.098 24.893 -9.531 1.00 27.25 33 PHE B N 1
ATOM 1319 C CA . PHE B 1 33 ? -21.255 25.792 -9.436 1.00 26.53 33 PHE B CA 1
ATOM 1320 C C . PHE B 1 33 ? -20.958 27.258 -9.716 1.00 27.18 33 PHE B C 1
ATOM 1321 O O . PHE B 1 33 ? -21.901 28.027 -9.928 1.00 27.84 33 PHE B O 1
ATOM 1329 N N . TYR B 1 34 ? -19.688 27.662 -9.688 1.00 27.80 34 TYR B N 1
ATOM 1330 C CA . TYR B 1 34 ? -19.321 29.075 -9.713 1.00 29.24 34 TYR B CA 1
ATOM 1331 C C . TYR B 1 34 ? -18.648 29.449 -11.006 1.00 32.75 34 TYR B C 1
ATOM 1332 O O . TYR B 1 34 ? -18.159 28.588 -11.722 1.00 35.91 34 TYR B O 1
ATOM 1341 N N . GLY B 1 35 ? -18.615 30.750 -11.279 1.00 36.65 35 GLY B N 1
ATOM 1342 C CA . GLY B 1 35 ? -17.925 31.325 -12.428 1.00 38.76 35 GLY B CA 1
ATOM 1343 C C . GLY B 1 35 ? -16.923 32.356 -11.935 1.00 44.12 35 GLY B C 1
ATOM 1344 O O . GLY B 1 35 ? -16.755 32.543 -10.721 1.00 43.57 35 GLY B O 1
ATOM 1345 N N . LYS B 1 36 ? -16.291 33.051 -12.880 1.00 48.66 36 LYS B N 1
ATOM 1346 C CA . LYS B 1 36 ? -15.110 33.880 -12.607 1.00 51.44 36 LYS B CA 1
ATOM 1347 C C . LYS B 1 36 ? -15.336 35.014 -11.603 1.00 50.01 36 LYS B C 1
ATOM 1348 O O . LYS B 1 36 ? -14.381 35.422 -10.936 1.00 45.87 36 LYS B O 1
ATOM 1354 N N . ASN B 1 37 ? -16.575 35.509 -11.498 1.00 48.03 37 ASN B N 1
ATOM 1355 C CA . ASN B 1 37 ? -16.902 36.600 -10.569 1.00 48.42 37 ASN B CA 1
ATOM 1356 C C . ASN B 1 37 ? -17.553 36.188 -9.269 1.00 44.94 37 ASN B C 1
ATOM 1357 O O . ASN B 1 37 ? -17.997 37.061 -8.495 1.00 43.28 37 ASN B O 1
ATOM 1362 N N . SER B 1 38 ? -17.598 34.880 -9.014 1.00 41.31 38 SER B N 1
ATOM 1363 C CA . SER B 1 38 ? -18.438 34.340 -7.950 1.00 37.68 38 SER B CA 1
ATOM 1364 C C . SER B 1 38 ? -17.784 34.567 -6.597 1.00 36.93 38 SER B C 1
ATOM 1365 O O . SER B 1 38 ? -16.568 34.398 -6.465 1.00 36.99 38 SER B O 1
ATOM 1368 N N A SER B 1 39 ? -18.589 34.951 -5.608 0.70 37.69 39 SER B N 1
ATOM 1369 N N B SER B 1 39 ? -18.591 34.957 -5.607 0.30 36.18 39 SER B N 1
ATOM 1370 C CA A SER B 1 39 ? -18.123 35.162 -4.229 0.70 38.51 39 SER B CA 1
ATOM 1371 C CA B SER B 1 39 ? -18.131 35.169 -4.227 0.30 35.69 39 SER B CA 1
ATOM 1372 C C A SER B 1 39 ? -18.455 33.932 -3.385 0.70 36.35 39 SER B C 1
ATOM 1373 C C B SER B 1 39 ? -18.452 33.926 -3.396 0.30 35.10 39 SER B C 1
ATOM 1374 O O A SER B 1 39 ? -19.537 33.375 -3.512 0.70 34.96 39 SER B O 1
ATOM 1375 O O B SER B 1 39 ? -19.518 33.337 -3.561 0.30 34.64 39 SER B O 1
ATOM 1380 N N . TYR B 1 40 ? -17.536 33.543 -2.507 1.00 35.09 40 TYR B N 1
ATOM 1381 C CA . TYR B 1 40 ? -17.698 32.354 -1.668 1.00 33.19 40 TYR B CA 1
ATOM 1382 C C . TYR B 1 40 ? -17.155 32.611 -0.274 1.00 34.06 40 TYR B C 1
ATOM 1383 O O . TYR B 1 40 ? -15.999 33.002 -0.130 1.00 34.03 40 TYR B O 1
ATOM 1392 N N . VAL B 1 41 ? -17.970 32.365 0.748 1.00 35.78 41 VAL B N 1
ATOM 1393 C CA . VAL B 1 41 ? -17.503 32.353 2.149 1.00 37.01 41 VAL B CA 1
ATOM 1394 C C . VAL B 1 41 ? -18.090 31.156 2.876 1.00 37.55 41 VAL B C 1
ATOM 1395 O O . VAL B 1 41 ? -19.314 30.965 2.840 1.00 40.42 41 VAL B O 1
ATOM 1399 N N . HIS B 1 42 ? -17.267 30.373 3.565 1.00 36.67 42 HIS B N 1
ATOM 1400 C CA . HIS B 1 42 ? -17.832 29.277 4.368 1.00 39.73 42 HIS B CA 1
ATOM 1401 C C . HIS B 1 42 ? -17.475 29.393 5.848 1.00 39.76 42 HIS B C 1
ATOM 1402 O O . HIS B 1 42 ? -16.812 28.545 6.405 1.00 38.72 42 HIS B O 1
ATOM 1409 N N . GLY B 1 43 ? -17.958 30.456 6.484 1.00 43.01 43 GLY B N 1
ATOM 1410 C CA . GLY B 1 43 ? -17.776 30.643 7.920 1.00 44.52 43 GLY B CA 1
ATOM 1411 C C . GLY B 1 43 ? -16.303 30.751 8.268 1.00 49.29 43 GLY B C 1
ATOM 1412 O O . GLY B 1 43 ? -15.487 31.224 7.451 1.00 48.89 43 GLY B O 1
ATOM 1413 N N . GLY B 1 44 ? -15.954 30.299 9.470 1.00 47.06 44 GLY B N 1
ATOM 1414 C CA . GLY B 1 44 ? -14.614 30.513 9.992 1.00 49.18 44 GLY B CA 1
ATOM 1415 C C . GLY B 1 44 ? -14.370 31.908 10.563 1.00 52.65 44 GLY B C 1
ATOM 1416 O O . GLY B 1 44 ? -15.071 32.875 10.258 1.00 43.79 44 GLY B O 1
ATOM 1417 N N . LEU B 1 45 ? -13.347 31.995 11.407 1.00 61.66 45 LEU B N 1
ATOM 1418 C CA . LEU B 1 45 ? -12.975 33.237 12.060 1.00 65.00 45 LEU B CA 1
ATOM 1419 C C . LEU B 1 45 ? -11.451 33.348 12.027 1.00 68.33 45 LEU B C 1
ATOM 1420 O O . LEU B 1 45 ? -10.743 32.396 12.384 1.00 68.30 45 LEU B O 1
ATOM 1425 N N . ASP B 1 46 ? -10.952 34.501 11.567 1.00 71.86 46 ASP B N 1
ATOM 1426 C CA . ASP B 1 46 ? -9.497 34.711 11.368 1.00 71.17 46 ASP B CA 1
ATOM 1427 C C . ASP B 1 46 ? -8.717 34.810 12.685 1.00 69.95 46 ASP B C 1
ATOM 1428 O O . ASP B 1 46 ? -9.300 34.767 13.773 1.00 68.42 46 ASP B O 1
ATOM 1433 N N . SER B 1 47 ? -7.394 34.901 12.564 1.00 73.28 47 SER B N 1
ATOM 1434 C CA . SER B 1 47 ? -6.472 35.026 13.710 1.00 74.91 47 SER B CA 1
ATOM 1435 C C . SER B 1 47 ? -6.925 36.075 14.740 1.00 75.70 47 SER B C 1
ATOM 1436 O O . SER B 1 47 ? -6.872 35.818 15.955 1.00 70.63 47 SER B O 1
ATOM 1439 N N . ASN B 1 48 ? -7.395 37.222 14.227 1.00 74.17 48 ASN B N 1
ATOM 1440 C CA . ASN B 1 48 ? -7.917 38.338 15.027 1.00 72.54 48 ASN B CA 1
ATOM 1441 C C . ASN B 1 48 ? -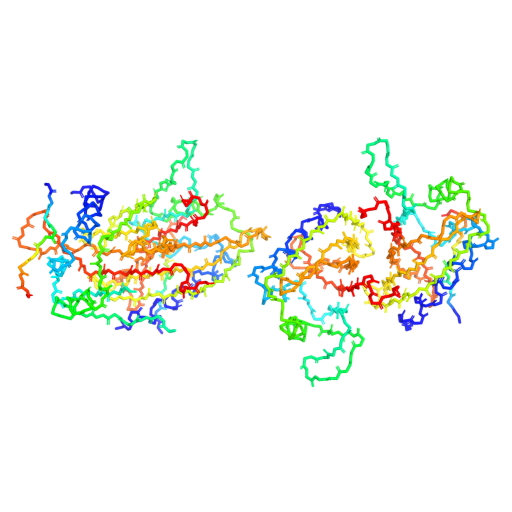9.416 38.229 15.362 1.00 69.12 48 ASN B C 1
ATOM 1442 O O . ASN B 1 48 ? -10.068 39.255 15.565 1.00 66.96 48 ASN B O 1
ATOM 1444 N N . GLY B 1 49 ? -9.970 37.009 15.396 1.00 66.38 49 GLY B N 1
ATOM 1445 C CA . GLY B 1 49 ? -11.352 36.775 15.827 1.00 65.47 49 GLY B CA 1
ATOM 1446 C C . GLY B 1 49 ? -12.494 37.073 14.859 1.00 67.41 49 GLY B C 1
ATOM 1447 O O . GLY B 1 49 ? -13.547 36.459 14.969 1.00 72.73 49 GLY B O 1
ATOM 1448 N N . LYS B 1 50 ? -12.316 38.013 13.926 1.00 70.57 50 LYS B N 1
ATOM 1449 C CA . LYS B 1 50 ? -13.399 38.443 13.024 1.00 65.43 50 LYS B CA 1
ATOM 1450 C C . LYS B 1 50 ? -13.632 37.387 11.935 1.00 59.14 50 LYS B C 1
ATOM 1451 O O . LYS B 1 50 ? -12.720 36.626 11.651 1.00 55.92 50 LYS B O 1
ATOM 1453 N N . PRO B 1 51 ? -14.859 37.324 11.349 1.00 59.80 51 PRO B N 1
ATOM 1454 C CA . PRO B 1 51 ? -15.247 36.393 10.255 1.00 55.14 51 PRO B CA 1
ATOM 1455 C C . PRO B 1 51 ? -14.416 36.428 8.979 1.00 52.60 51 PRO B C 1
ATOM 1456 O O . PRO B 1 51 ? -14.125 37.510 8.460 1.00 51.35 51 PRO B O 1
ATOM 1460 N N . ALA B 1 52 ? -14.124 35.237 8.450 1.00 50.92 52 ALA B N 1
ATOM 1461 C CA . ALA B 1 52 ? -13.239 35.047 7.297 1.00 49.81 52 ALA B CA 1
ATOM 1462 C C . ALA B 1 52 ? -13.699 35.784 6.047 1.00 50.52 52 ALA B C 1
ATOM 1463 O O . ALA B 1 52 ? -14.891 35.957 5.823 1.00 47.43 52 ALA B O 1
ATOM 1465 N N . ASP B 1 53 ? -12.725 36.185 5.234 1.00 53.16 53 ASP B N 1
ATOM 1466 C CA . ASP B 1 53 ? -12.974 36.920 4.002 1.00 56.06 53 ASP B CA 1
ATOM 1467 C C . ASP B 1 53 ? -13.538 36.013 2.925 1.00 58.41 53 ASP B C 1
ATOM 1468 O O . ASP B 1 53 ? -13.447 34.786 2.989 1.00 59.52 53 ASP B O 1
ATOM 1473 N N . ALA B 1 54 ? -14.099 36.666 1.919 1.00 59.72 54 ALA B N 1
ATOM 1474 C CA . ALA B 1 54 ? -14.598 36.020 0.741 1.00 54.86 54 ALA B CA 1
ATOM 1475 C C . ALA B 1 54 ? -13.483 35.936 -0.288 1.00 54.81 54 ALA B C 1
ATOM 1476 O O . ALA B 1 54 ? -12.532 36.709 -0.248 1.00 52.26 54 ALA B O 1
ATOM 1478 N N . VAL B 1 55 ? -13.611 34.965 -1.189 1.00 50.36 55 VAL B N 1
ATOM 1479 C CA . VAL B 1 55 ? -12.696 34.776 -2.298 1.00 47.36 55 VAL B CA 1
ATOM 1480 C C . VAL B 1 55 ? -13.527 34.690 -3.595 1.00 47.78 55 VAL B C 1
ATOM 1481 O O . VAL B 1 55 ? -14.770 34.704 -3.550 1.00 51.16 55 VAL B O 1
ATOM 1485 N N . TYR B 1 56 ? -12.847 34.615 -4.739 1.00 43.09 56 TYR B N 1
ATOM 1486 C CA . TYR B 1 56 ? -13.453 34.960 -6.031 1.00 42.70 56 TYR B CA 1
ATOM 1487 C C . TYR B 1 56 ? -12.886 34.053 -7.126 1.00 40.30 56 TYR B C 1
ATOM 1488 O O . TYR B 1 56 ? -11.665 33.844 -7.201 1.00 40.24 56 TYR B O 1
ATOM 1497 N N . GLY B 1 57 ? -13.774 33.487 -7.947 1.00 37.31 57 GLY B N 1
ATOM 1498 C CA . GLY B 1 57 ? -13.382 32.612 -9.060 1.00 35.25 57 GLY B CA 1
ATOM 1499 C C . GLY B 1 57 ? -13.306 31.150 -8.657 1.00 36.37 57 GLY B C 1
ATOM 1500 O O . GLY B 1 57 ? -13.085 30.841 -7.492 1.00 37.58 57 GLY B O 1
ATOM 1501 N N . GLN B 1 58 ? -13.479 30.254 -9.623 1.00 34.14 58 GLN B N 1
ATOM 1502 C CA . GLN B 1 58 ? -13.456 28.839 -9.367 1.00 36.91 58 GLN B CA 1
ATOM 1503 C C . GLN B 1 58 ? -12.170 28.361 -8.706 1.00 42.67 58 GLN B C 1
ATOM 1504 O O . GLN B 1 58 ? -12.234 27.455 -7.855 1.00 42.67 58 GLN B O 1
ATOM 1510 N N . LYS B 1 59 ? -11.022 28.923 -9.120 1.00 43.60 59 LYS B N 1
ATOM 1511 C CA . LYS B 1 59 ? -9.707 28.402 -8.705 1.00 43.72 59 LYS B CA 1
ATOM 1512 C C . LYS B 1 59 ? -9.447 28.645 -7.221 1.00 46.06 59 LYS B C 1
ATOM 1513 O O . LYS B 1 59 ? -8.963 27.743 -6.510 1.00 47.74 59 LYS B O 1
ATOM 1515 N N . GLU B 1 60 ? -9.775 29.861 -6.772 1.00 44.46 60 GLU B N 1
ATOM 1516 C CA . GLU B 1 60 ? -9.707 30.247 -5.352 1.00 46.49 60 GLU B CA 1
ATOM 1517 C C . GLU B 1 60 ? -10.782 29.580 -4.518 1.00 45.25 60 GLU B C 1
ATOM 1518 O O . GLU B 1 60 ? -10.524 29.191 -3.373 1.00 43.66 60 GLU B O 1
ATOM 1524 N N . ILE B 1 61 ? -11.992 29.497 -5.079 1.00 43.26 61 ILE B N 1
ATOM 1525 C CA . ILE B 1 61 ? -13.121 28.821 -4.425 1.00 40.05 61 ILE B CA 1
ATOM 1526 C C . ILE B 1 61 ? -12.753 27.356 -4.207 1.00 39.96 61 ILE B C 1
ATOM 1527 O O . ILE B 1 61 ? -12.868 26.846 -3.092 1.00 38.76 61 ILE B O 1
ATOM 1532 N N . HIS B 1 62 ? -12.251 26.711 -5.254 1.00 37.59 62 HIS B N 1
ATOM 1533 C CA . HIS B 1 62 ? -11.844 25.310 -5.161 1.00 35.56 62 HIS B CA 1
ATOM 1534 C C . HIS B 1 62 ? -10.848 25.125 -4.039 1.00 37.47 62 HIS B C 1
ATOM 1535 O O . HIS B 1 62 ? -11.002 24.214 -3.233 1.00 40.64 62 HIS B O 1
ATOM 1542 N N . ARG B 1 63 ? -9.840 25.992 -3.998 1.00 40.32 63 ARG B N 1
ATOM 1543 C CA . ARG B 1 63 ? -8.783 25.926 -2.977 1.00 44.64 63 ARG B CA 1
ATOM 1544 C C . ARG B 1 63 ? -9.309 26.127 -1.561 1.00 42.87 63 ARG B C 1
ATOM 1545 O O . ARG B 1 63 ? -8.900 25.419 -0.636 1.00 43.52 63 ARG B O 1
ATOM 1553 N N . LYS B 1 64 ? -10.211 27.090 -1.405 1.00 40.12 64 LYS B N 1
ATOM 1554 C CA . LYS B 1 64 ? -10.857 27.328 -0.122 1.00 41.50 64 LYS B CA 1
ATOM 1555 C C . LYS B 1 64 ? -11.693 26.093 0.279 1.00 40.09 64 LYS B C 1
ATOM 1556 O O . LYS B 1 64 ? -11.621 25.617 1.418 1.00 37.12 64 LYS B O 1
ATOM 1562 N N . VAL B 1 65 ? -12.472 25.580 -0.669 1.00 37.73 65 VAL B N 1
ATOM 1563 C CA . VAL B 1 65 ? -13.304 24.402 -0.424 1.00 36.64 65 VAL B CA 1
ATOM 1564 C C . VAL B 1 65 ? -12.471 23.206 0.005 1.00 38.06 65 VAL B C 1
ATOM 1565 O O . VAL B 1 65 ? -12.840 22.539 0.979 1.00 38.41 65 VAL B O 1
ATOM 1569 N N . MET B 1 66 ? -11.359 22.9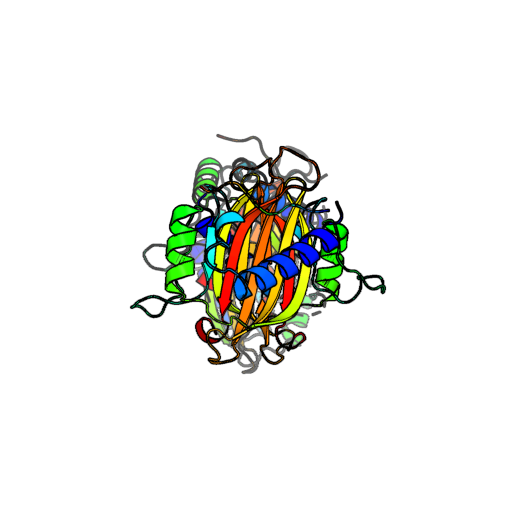53 -0.693 1.00 39.19 66 MET B N 1
ATOM 1570 C CA . MET B 1 66 ? -10.422 21.868 -0.302 1.00 41.46 66 MET B CA 1
ATOM 1571 C C . MET B 1 66 ? -9.785 22.016 1.095 1.00 39.02 66 MET B C 1
ATOM 1572 O O . MET B 1 66 ? -9.535 21.007 1.773 1.00 39.07 66 MET B O 1
ATOM 1577 N N . SER B 1 67 ? -9.516 23.252 1.501 1.00 35.42 67 SER B N 1
ATOM 1578 C CA . SER B 1 67 ? -8.940 23.523 2.805 1.00 37.43 67 SER B CA 1
ATOM 1579 C C . SER B 1 67 ? -9.930 23.285 3.954 1.00 37.30 67 SER B C 1
ATOM 1580 O O . SER B 1 67 ? -9.507 22.921 5.043 1.00 37.02 67 SER B O 1
ATOM 1583 N N . GLN B 1 68 ? -11.229 23.447 3.716 1.00 37.34 68 GLN B N 1
ATOM 1584 C CA . GLN B 1 68 ? -12.236 23.037 4.712 1.00 40.33 68 GLN B CA 1
ATOM 1585 C C . GLN B 1 68 ? -12.363 21.521 4.919 1.00 42.06 68 GLN B C 1
ATOM 1586 O O . GLN B 1 68 ? -13.048 21.102 5.858 1.00 38.04 68 GLN B O 1
ATOM 1592 N N . ASN B 1 69 ? -11.722 20.713 4.060 1.00 43.23 69 ASN B N 1
ATOM 1593 C CA . ASN B 1 69 ? -11.700 19.257 4.190 1.00 46.32 69 ASN B CA 1
ATOM 1594 C C . ASN B 1 69 ? -13.090 18.716 4.483 1.00 42.06 69 ASN B C 1
ATOM 1595 O O . ASN B 1 69 ? -13.361 18.155 5.555 1.00 39.50 69 ASN B O 1
ATOM 1600 N N . PHE B 1 70 ? -13.978 18.927 3.528 1.00 39.95 70 PHE B N 1
ATOM 1601 C CA . PHE B 1 70 ? -15.308 18.384 3.632 1.00 42.02 70 PHE B CA 1
ATOM 1602 C C . PHE B 1 70 ? -15.227 16.848 3.470 1.00 47.37 70 PHE B C 1
ATOM 1603 O O . PHE B 1 70 ? -14.878 16.340 2.406 1.00 46.86 70 PHE B O 1
ATOM 1611 N N . THR B 1 71 ? -15.521 16.114 4.544 1.00 50.75 71 THR B N 1
ATOM 1612 C CA . THR B 1 71 ? -15.449 14.643 4.517 1.00 51.32 71 THR B CA 1
ATOM 1613 C C . THR B 1 71 ? -16.704 14.025 5.182 1.00 49.60 71 THR B C 1
ATOM 1614 O O . THR B 1 71 ? -16.938 14.199 6.385 1.00 47.16 71 THR B O 1
ATOM 1618 N N . ASN B 1 72 ? -17.514 13.328 4.374 1.00 52.59 72 ASN B N 1
ATOM 1619 C CA . ASN B 1 72 ? -18.830 12.786 4.801 1.00 57.97 72 ASN B CA 1
ATOM 1620 C C . ASN B 1 72 ? -19.657 13.861 5.527 1.00 51.11 72 ASN B C 1
ATOM 1621 O O . ASN B 1 72 ? -19.972 13.752 6.713 1.00 47.61 72 ASN B O 1
ATOM 1626 N N . CYS B 1 73 ? -19.962 14.914 4.779 1.00 47.42 73 CYS B N 1
ATOM 1627 C CA . CYS B 1 73 ? -20.519 16.122 5.327 1.00 44.69 73 CYS B CA 1
ATOM 1628 C C . CYS B 1 73 ? -22.012 16.013 5.203 1.00 46.24 73 CYS B C 1
ATOM 1629 O O . CYS B 1 73 ? -22.520 15.905 4.088 1.00 47.81 73 CYS B O 1
ATOM 1632 N N . HIS B 1 74 ? -22.715 16.033 6.336 1.00 45.04 74 HIS B N 1
ATOM 1633 C CA . HIS B 1 74 ? -24.156 15.779 6.355 1.00 44.26 74 HIS B CA 1
ATOM 1634 C C . HIS B 1 74 ? -24.915 17.021 6.788 1.00 39.52 74 HIS B C 1
ATOM 1635 O O . HIS B 1 74 ? -24.553 17.675 7.768 1.00 35.74 74 HIS B O 1
ATOM 1642 N N . THR B 1 75 ? -25.950 17.358 6.025 1.00 38.03 75 THR B N 1
ATOM 1643 C CA . THR B 1 75 ? -26.774 18.519 6.315 1.00 40.30 75 THR B CA 1
ATOM 1644 C C . THR B 1 75 ? -28.137 18.098 6.802 1.00 36.89 75 THR B C 1
ATOM 1645 O O . THR B 1 75 ? -28.611 17.033 6.490 1.00 37.99 75 THR B O 1
ATOM 1649 N N . LYS B 1 76 ? -28.769 18.963 7.563 1.00 36.89 76 LYS B N 1
ATOM 1650 C CA . LYS B 1 76 ? -30.219 18.917 7.726 1.00 38.06 76 LYS B CA 1
ATOM 1651 C C . LYS B 1 76 ? -30.719 20.341 7.471 1.00 37.24 76 LYS B C 1
ATOM 1652 O O . LYS B 1 76 ? -30.326 21.255 8.179 1.00 38.21 76 LYS B O 1
ATOM 1658 N N . ILE B 1 77 ? -31.527 20.524 6.426 1.00 37.01 77 ILE B N 1
ATOM 1659 C CA . ILE B 1 77 ? -32.034 21.830 6.024 1.00 35.28 77 ILE B CA 1
ATOM 1660 C C . ILE B 1 77 ? -33.415 22.013 6.631 1.00 34.67 77 ILE B C 1
ATOM 1661 O O . ILE B 1 77 ? -34.316 21.236 6.355 1.00 30.75 77 ILE B O 1
ATOM 1666 N N . ARG B 1 78 ? -33.548 23.046 7.466 1.00 37.73 78 ARG B N 1
ATOM 1667 C CA . ARG B 1 78 ? -34.787 23.402 8.142 1.00 38.72 78 ARG B CA 1
ATOM 1668 C C . ARG B 1 78 ? -35.585 24.469 7.387 1.00 37.06 78 ARG B C 1
ATOM 1669 O O . ARG B 1 78 ? -36.812 24.509 7.497 1.00 35.86 78 ARG B O 1
ATOM 1677 N N . HIS B 1 79 ? -34.927 25.335 6.616 1.00 36.71 79 HIS B N 1
ATOM 1678 C CA . HIS B 1 79 ? -35.684 26.320 5.852 1.00 36.76 79 HIS B CA 1
ATOM 1679 C C . HIS B 1 79 ? -34.994 26.851 4.585 1.00 34.89 79 HIS B C 1
ATOM 1680 O O . HIS B 1 79 ? -33.831 27.262 4.622 1.00 33.97 79 HIS B O 1
ATOM 1687 N N . VAL B 1 80 ? -35.740 26.837 3.475 1.00 32.57 80 VAL B N 1
ATOM 1688 C CA . VAL B 1 80 ? -35.297 27.400 2.207 1.00 31.09 80 VAL B CA 1
ATOM 1689 C C . VAL B 1 80 ? -36.311 28.433 1.753 1.00 31.95 80 VAL B C 1
ATOM 1690 O O . VAL B 1 80 ? -37.464 28.098 1.488 1.00 29.90 80 VAL B O 1
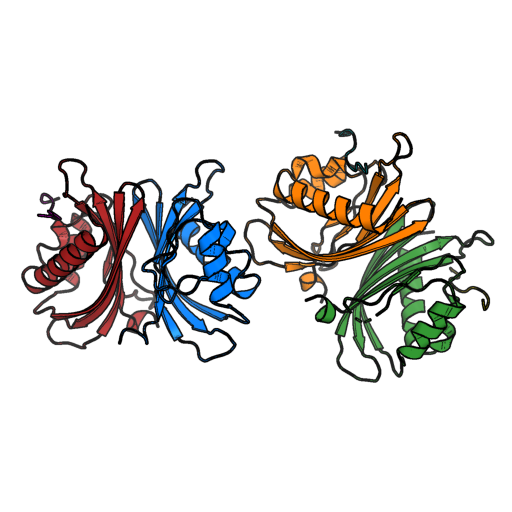ATOM 1694 N N . ASP B 1 81 ? -35.856 29.681 1.678 1.00 35.14 81 ASP B N 1
ATOM 1695 C CA . ASP B 1 81 ? -36.587 30.767 1.050 1.00 40.82 81 ASP B CA 1
ATOM 1696 C C . ASP B 1 81 ? -35.942 31.161 -0.267 1.00 40.86 81 ASP B C 1
ATOM 1697 O O . ASP B 1 81 ? -34.738 31.449 -0.290 1.00 45.76 81 ASP B O 1
ATOM 1702 N N . ALA B 1 82 ? -36.738 31.216 -1.340 1.00 36.35 82 ALA B N 1
ATOM 1703 C CA . ALA B 1 82 ? -36.243 31.647 -2.644 1.00 34.61 82 ALA B CA 1
ATOM 1704 C C . ALA B 1 82 ? -37.200 32.636 -3.326 1.00 35.85 82 ALA B C 1
ATOM 1705 O O . ALA B 1 82 ? -38.421 32.417 -3.367 1.00 35.33 82 ALA B O 1
ATOM 1707 N N . HIS B 1 83 ? -36.622 33.719 -3.855 1.00 35.85 83 HIS B N 1
ATOM 1708 C CA . HIS B 1 83 ? -37.365 34.868 -4.391 1.00 36.84 83 HIS B CA 1
ATOM 1709 C C . HIS B 1 83 ? -36.665 35.463 -5.612 1.00 35.51 83 HIS B C 1
ATOM 1710 O O . HIS B 1 83 ? -35.415 35.501 -5.677 1.00 31.21 83 HIS B O 1
ATOM 1717 N N . ALA B 1 84 ? -37.468 35.955 -6.555 1.00 35.77 84 ALA B N 1
ATOM 1718 C CA . ALA B 1 84 ? -36.927 36.667 -7.741 1.00 37.39 84 ALA B CA 1
ATOM 1719 C C . ALA B 1 84 ? -36.236 37.956 -7.343 1.00 36.41 84 ALA B C 1
ATOM 1720 O O . ALA B 1 84 ? -36.810 38.766 -6.637 1.00 37.20 84 ALA B O 1
ATOM 1722 N N . THR B 1 85 ? -35.025 38.130 -7.846 1.00 36.16 85 THR B N 1
ATOM 1723 C CA . THR B 1 85 ? -34.241 39.328 -7.668 1.00 38.43 85 THR B CA 1
ATOM 1724 C C . THR B 1 85 ? -33.762 39.846 -9.049 1.00 42.53 85 THR B C 1
ATOM 1725 O O . THR B 1 85 ? -33.931 39.175 -10.070 1.00 41.89 85 THR B O 1
ATOM 1729 N N . LEU B 1 86 ? -33.179 41.040 -9.072 1.00 45.55 86 LEU B N 1
ATOM 1730 C CA . LEU B 1 86 ? -32.839 41.710 -10.333 1.00 51.54 86 LEU B CA 1
ATOM 1731 C C . LEU B 1 86 ? -32.033 40.875 -11.373 1.00 55.10 86 LEU B C 1
ATOM 1732 O O . LEU B 1 86 ? -31.305 39.941 -11.026 1.00 58.34 86 LEU B O 1
ATOM 1737 N N . ASN B 1 87 ? -32.209 41.234 -12.646 1.00 53.49 87 ASN B N 1
ATOM 1738 C CA . ASN B 1 87 ? -31.537 40.617 -13.797 1.00 52.46 87 ASN B CA 1
ATOM 1739 C C . ASN B 1 87 ? -31.855 39.133 -13.989 1.00 53.48 87 ASN B C 1
ATOM 1740 O O . ASN B 1 87 ? -31.035 38.381 -14.496 1.00 55.09 87 ASN B O 1
ATOM 1745 N N . ASP B 1 88 ? -33.073 38.739 -13.612 1.00 55.20 88 ASP B N 1
ATOM 1746 C CA . ASP B 1 88 ? -33.524 37.333 -13.628 1.00 52.84 88 ASP B CA 1
ATOM 1747 C C . ASP B 1 88 ? -32.774 36.421 -12.650 1.00 42.31 88 ASP B C 1
ATOM 1748 O O . ASP B 1 88 ? -32.767 35.214 -12.829 1.00 39.78 88 ASP B O 1
ATOM 1753 N N . GLY B 1 89 ? -32.139 37.001 -11.636 1.00 36.50 89 GLY B N 1
ATOM 1754 C CA . GLY B 1 89 ? -31.497 36.244 -10.576 1.00 33.42 89 GLY B CA 1
ATOM 1755 C C . GLY B 1 89 ? -32.521 35.645 -9.617 1.00 33.78 89 GLY B C 1
ATOM 1756 O O . GLY B 1 89 ? -33.709 36.008 -9.652 1.00 29.63 89 GLY B O 1
ATOM 1757 N N . VAL B 1 90 ? -32.048 34.696 -8.794 1.00 31.68 90 VAL B N 1
ATOM 1758 C CA . VAL B 1 90 ? -32.806 34.136 -7.677 1.00 30.01 90 VAL B CA 1
ATOM 1759 C C . VAL B 1 90 ? -31.965 34.289 -6.408 1.00 29.43 90 VAL B C 1
ATOM 1760 O O . VAL B 1 90 ? -30.827 33.813 -6.374 1.00 26.79 90 VAL B O 1
ATOM 1764 N N . VAL B 1 91 ? -32.516 34.967 -5.387 1.00 29.56 91 VAL B N 1
ATOM 1765 C CA . VAL B 1 91 ? -31.846 35.075 -4.072 1.00 29.05 91 VAL B CA 1
ATOM 1766 C C . VAL B 1 91 ? -32.381 33.934 -3.251 1.00 27.92 91 VAL B C 1
ATOM 1767 O O . VAL B 1 91 ? -33.599 33.717 -3.210 1.00 27.93 91 VAL B O 1
ATOM 1771 N N . VAL B 1 92 ? -31.475 33.202 -2.612 1.00 28.42 92 VAL B N 1
ATOM 1772 C CA . VAL B 1 92 ? -31.848 32.050 -1.794 1.00 29.35 92 VAL B CA 1
ATOM 1773 C C . VAL B 1 92 ? -31.311 32.211 -0.367 1.00 28.89 92 VAL B C 1
ATOM 1774 O O . VAL B 1 92 ? -30.123 32.516 -0.188 1.00 27.37 92 VAL B O 1
ATOM 1778 N N . GLN B 1 93 ? -32.190 31.995 0.616 1.00 27.89 93 GLN B N 1
ATOM 1779 C CA . GLN B 1 93 ? -31.835 31.988 2.040 1.00 30.00 93 GLN B CA 1
ATOM 1780 C C . GLN B 1 93 ? -32.036 30.589 2.635 1.00 27.37 93 GLN B C 1
ATOM 1781 O O . GLN B 1 93 ? -33.144 30.106 2.673 1.00 24.53 93 GLN B O 1
ATOM 1787 N N . VAL B 1 94 ? -30.953 29.968 3.091 1.00 26.72 94 VAL B N 1
ATOM 1788 C CA . VAL B 1 94 ? -30.971 28.671 3.765 1.00 25.66 94 VAL B CA 1
ATOM 1789 C C . VAL B 1 94 ? -30.593 28.758 5.253 1.00 26.87 94 VAL B C 1
ATOM 1790 O O . VAL B 1 94 ? -29.627 29.420 5.616 1.00 25.33 94 VAL B O 1
ATOM 1794 N N . MET B 1 95 ? -31.332 28.048 6.101 1.00 28.18 95 MET B N 1
ATOM 1795 C CA . MET B 1 95 ? -30.897 27.800 7.489 1.00 28.90 95 MET B CA 1
ATOM 1796 C C . MET B 1 95 ? -30.986 26.319 7.686 1.00 26.67 95 MET B C 1
ATOM 1797 O O . MET B 1 95 ? -31.931 25.688 7.225 1.00 27.50 95 MET B O 1
ATOM 1802 N N . GLY B 1 96 ? -29.985 25.763 8.337 1.00 25.49 96 GLY B N 1
ATOM 1803 C CA . GLY B 1 96 ? -29.991 24.357 8.647 1.00 25.48 96 GLY B CA 1
ATOM 1804 C C . GLY B 1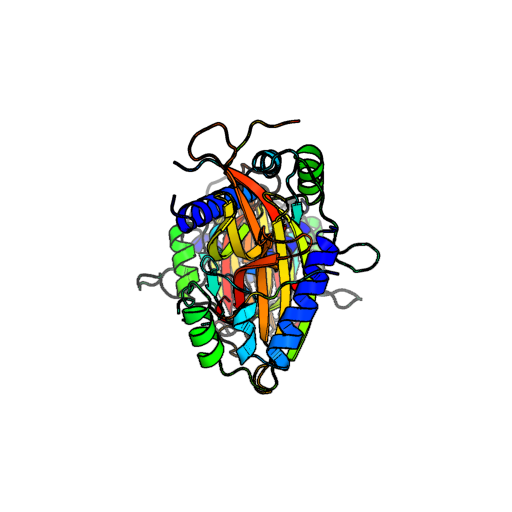 96 ? -28.917 24.026 9.660 1.00 26.50 96 GLY B C 1
ATOM 1805 O O . GLY B 1 96 ? -28.398 24.904 10.371 1.00 23.20 96 GLY B O 1
ATOM 1806 N N . LEU B 1 97 ? -28.595 22.735 9.695 1.00 27.04 97 LEU B N 1
ATOM 1807 C CA . LEU B 1 97 ? -27.576 22.179 10.539 1.00 27.17 97 LEU B CA 1
ATOM 1808 C C . LEU B 1 97 ? -26.558 21.450 9.654 1.00 28.27 97 LEU B C 1
ATOM 1809 O O . LEU B 1 97 ? -26.950 20.724 8.731 1.00 27.29 97 LEU B O 1
ATOM 1814 N N . LEU B 1 98 ? -25.265 21.647 9.924 1.00 29.77 98 LEU B N 1
ATOM 1815 C CA . LEU B 1 98 ? -24.182 21.018 9.135 1.00 31.26 98 LEU B CA 1
ATOM 1816 C C . LEU B 1 98 ? -23.141 20.337 10.011 1.00 31.77 98 LEU B C 1
ATOM 1817 O O . LEU B 1 98 ? -22.650 20.925 10.964 1.00 34.82 98 LEU B O 1
ATOM 1822 N N . SER B 1 99 ? -22.820 19.095 9.664 1.00 33.97 99 SER B N 1
ATOM 1823 C CA . SER B 1 99 ? -21.793 18.284 10.332 1.00 37.77 99 SER B CA 1
ATOM 1824 C C . SER B 1 99 ? -20.712 17.965 9.286 1.00 40.02 99 SER B C 1
ATOM 1825 O O . SER B 1 99 ? -21.040 17.484 8.195 1.00 40.75 99 SER B O 1
ATOM 1828 N N . ASN B 1 100 ? -19.459 18.310 9.594 1.00 41.44 100 ASN B N 1
ATOM 1829 C CA . ASN B 1 100 ? -18.296 17.888 8.816 1.00 42.44 100 ASN B CA 1
ATOM 1830 C C . ASN B 1 100 ? -17.493 16.877 9.627 1.00 47.25 100 ASN B C 1
ATOM 1831 O O . ASN B 1 100 ? -17.345 17.027 10.837 1.00 47.99 100 ASN B O 1
ATOM 1836 N N . ASN B 1 101 ? -17.002 15.832 8.965 1.00 50.84 101 ASN B N 1
ATOM 1837 C CA . ASN B 1 101 ? -16.156 14.841 9.608 1.00 54.80 101 ASN B CA 1
ATOM 1838 C C . ASN B 1 101 ? -16.799 14.251 10.863 1.00 50.93 101 ASN B C 1
ATOM 1839 O O . ASN B 1 101 ? -16.144 14.086 11.899 1.00 45.46 101 ASN B O 1
ATOM 1844 N N . ASN B 1 102 ? -18.098 13.972 10.751 1.00 49.20 102 ASN B N 1
ATOM 1845 C CA . ASN B 1 102 ? -18.880 13.346 11.809 1.00 49.94 102 ASN B CA 1
ATOM 1846 C C . ASN B 1 102 ? -18.921 14.148 13.113 1.00 49.36 102 ASN B C 1
ATOM 1847 O O . ASN B 1 102 ? -19.285 13.601 14.152 1.00 46.72 102 ASN B O 1
ATOM 1852 N N . GLN B 1 103 ? -18.565 15.435 13.077 1.00 47.02 103 GLN B N 1
ATOM 1853 C CA . GLN B 1 103 ? -18.558 16.249 14.293 1.00 44.11 103 GLN B CA 1
ATOM 1854 C C . GLN B 1 103 ? -20.006 16.646 14.610 1.00 39.35 103 GLN B C 1
ATOM 1855 O O . GLN B 1 103 ? -20.931 16.294 13.874 1.00 35.86 103 GLN B O 1
ATOM 1861 N N . ALA B 1 104 ? -20.202 17.362 15.711 1.00 37.52 104 ALA B N 1
ATOM 1862 C CA . ALA B 1 104 ? -21.537 17.792 16.119 1.00 38.27 104 ALA B CA 1
ATOM 1863 C C . ALA B 1 104 ? -22.153 18.607 15.015 1.00 35.26 104 ALA B C 1
ATOM 1864 O O . ALA B 1 104 ? -21.428 19.325 14.333 1.00 37.04 104 ALA B O 1
ATOM 1866 N N . LEU B 1 105 ? -23.468 18.481 14.828 1.00 31.20 105 LEU B N 1
ATOM 1867 C CA . LEU B 1 105 ? -24.197 19.363 13.929 1.00 29.95 105 LEU B CA 1
ATOM 1868 C C . LEU B 1 105 ? -24.114 20.810 14.437 1.00 33.43 105 LEU B C 1
ATOM 1869 O O . LEU B 1 105 ? -24.217 21.055 15.640 1.00 37.96 105 LEU B O 1
ATOM 1874 N N . ARG B 1 106 ? -23.877 21.756 13.531 1.00 34.59 106 ARG B N 1
ATOM 1875 C CA . ARG B 1 106 ? -23.747 23.182 13.872 1.00 33.02 106 ARG B CA 1
ATOM 1876 C C . ARG B 1 106 ? -24.726 24.021 13.051 1.00 31.67 106 ARG B C 1
ATOM 1877 O O . ARG B 1 106 ? -24.743 23.953 11.821 1.00 30.36 106 ARG B O 1
ATOM 1885 N N . ARG B 1 107 ? -25.533 24.824 13.730 1.00 32.05 107 ARG B N 1
ATOM 1886 C CA . ARG B 1 107 ? -26.508 25.687 13.048 1.00 33.50 107 ARG B CA 1
ATOM 1887 C C . ARG B 1 107 ? -25.784 26.644 12.079 1.00 30.30 107 ARG B C 1
ATOM 1888 O O . ARG B 1 107 ? -24.704 27.143 12.393 1.00 29.33 107 ARG B O 1
ATOM 1896 N N . PHE B 1 108 ? -26.348 26.844 10.893 1.00 26.96 108 PHE B N 1
ATOM 1897 C CA . PHE B 1 108 ? -25.851 27.849 9.980 1.00 27.14 108 PHE B CA 1
ATOM 1898 C C . PHE B 1 108 ? -26.947 28.704 9.370 1.00 28.94 108 PHE B C 1
ATOM 1899 O O . PHE B 1 108 ? -28.149 28.389 9.466 1.00 28.77 108 PHE B O 1
ATOM 1907 N N A MET B 1 109 ? -26.527 29.760 8.668 0.50 28.29 109 MET B N 1
ATOM 1908 N N B MET B 1 109 ? -26.500 29.853 8.886 0.50 30.43 109 MET B N 1
ATOM 1909 C CA A MET B 1 109 ? -27.400 30.621 7.870 0.50 27.92 109 MET B CA 1
ATOM 1910 C CA B MET B 1 109 ? -27.318 30.796 8.208 0.50 31.52 109 MET B CA 1
ATOM 1911 C C A MET B 1 109 ? -26.689 30.838 6.499 0.50 29.27 109 MET B C 1
ATOM 1912 C C B MET B 1 109 ? -26.531 31.002 6.941 0.50 32.03 109 MET B C 1
ATOM 1913 O O A MET B 1 109 ? -25.533 31.270 6.483 0.50 29.58 109 MET B O 1
ATOM 1914 O O B MET B 1 109 ? -25.297 30.917 6.919 0.50 33.66 109 MET B O 1
ATOM 1923 N N A GLN B 1 110 ? -27.304 30.493 5.351 0.52 30.16 110 GLN B N 1
ATOM 1924 N N B GLN B 1 110 ? -27.245 31.189 5.834 0.48 30.75 110 GLN B N 1
ATOM 1925 C CA A GLN B 1 110 ? -26.607 30.649 4.077 0.52 30.53 110 GLN B CA 1
ATOM 1926 C CA B GLN B 1 110 ? -26.618 31.097 4.512 0.48 30.03 110 GLN B CA 1
ATOM 1927 C C A GLN B 1 110 ? -27.393 31.558 3.167 0.52 31.01 110 GLN B C 1
ATOM 1928 C C B GL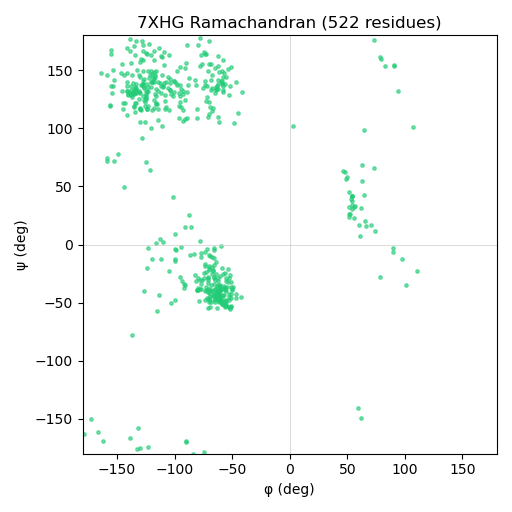N B 1 110 ? -27.399 31.785 3.377 0.48 30.89 110 GLN B C 1
ATOM 1929 O O A GLN B 1 110 ? -28.626 31.508 3.138 0.52 32.30 110 GLN B O 1
ATOM 1930 O O B GLN B 1 110 ? -28.635 31.759 3.368 0.48 32.10 110 GLN B O 1
ATOM 1941 N N . THR B 1 111 ? -26.676 32.402 2.438 1.00 29.41 111 THR B N 1
ATOM 1942 C CA . THR B 1 111 ? -27.286 33.167 1.367 1.00 30.43 111 THR B CA 1
ATOM 1943 C C . THR B 1 111 ? -26.663 32.764 0.036 1.00 28.34 111 THR B C 1
ATOM 1944 O O . THR B 1 111 ? -25.428 32.636 -0.103 1.00 26.42 111 THR B O 1
ATOM 1948 N N . PHE B 1 112 ? -27.533 32.542 -0.927 1.00 26.70 112 PHE B N 1
ATOM 1949 C CA . PHE B 1 112 ? -27.088 32.321 -2.275 1.00 29.95 112 PHE B CA 1
ATOM 1950 C C . PHE B 1 112 ? -27.714 33.340 -3.199 1.00 28.76 112 PHE B C 1
ATOM 1951 O O . PHE B 1 112 ? -28.887 33.665 -3.047 1.00 26.72 112 PHE B O 1
ATOM 1959 N N . VAL B 1 113 ? -26.943 33.787 -4.182 1.00 29.53 113 VAL B N 1
ATOM 1960 C CA . VAL B 1 113 ? -27.509 34.402 -5.370 1.00 29.99 113 VAL B CA 1
ATOM 1961 C C . VAL B 1 113 ? -27.160 33.536 -6.577 1.00 29.40 113 VAL B C 1
ATOM 1962 O O . VAL B 1 113 ? -25.985 33.329 -6.872 1.00 26.53 113 VAL B O 1
ATOM 1966 N N . LEU B 1 114 ? -28.195 33.068 -7.276 1.00 30.15 114 LEU B N 1
ATOM 1967 C CA . LEU B 1 114 ? -28.051 32.324 -8.526 1.00 30.36 114 LEU B CA 1
ATOM 1968 C C . LEU B 1 114 ? -28.332 33.269 -9.671 1.00 32.80 114 LEU B C 1
ATOM 1969 O O . LEU B 1 114 ? -29.348 33.973 -9.652 1.00 34.48 114 LEU B O 1
ATOM 1974 N N . ALA B 1 115 ? -27.442 33.276 -10.663 1.00 34.85 115 ALA B N 1
ATOM 1975 C CA . ALA B 1 115 ? -27.554 34.156 -11.843 1.00 38.13 115 ALA B CA 1
ATOM 1976 C C . ALA B 1 115 ? -27.665 33.321 -13.123 1.00 36.29 115 ALA B C 1
ATOM 1977 O O . ALA B 1 115 ? -27.017 32.284 -13.210 1.00 36.09 115 ALA B O 1
ATOM 1979 N N . PRO B 1 116 ? -28.476 33.761 -14.115 1.00 34.96 116 PRO B N 1
ATOM 1980 C CA . PRO B 1 116 ? -28.529 32.982 -15.363 1.00 34.24 116 PRO B CA 1
ATOM 1981 C C . PRO B 1 116 ? -27.186 32.992 -16.041 1.00 30.81 116 PRO B C 1
ATOM 1982 O O . PRO B 1 116 ? -26.538 34.010 -16.095 1.00 28.73 116 PRO B O 1
ATOM 1986 N N . GLU B 1 117 ? -26.740 31.824 -16.467 1.00 30.49 117 GLU B N 1
ATOM 1987 C CA . GLU B 1 117 ? -25.409 31.683 -17.036 1.00 29.98 117 GLU B CA 1
ATOM 1988 C C . GLU B 1 117 ? -25.319 32.371 -18.421 1.00 26.02 117 GLU B C 1
ATOM 1989 O O . GLU B 1 117 ? -24.234 32.670 -18.881 1.00 23.69 117 GLU B O 1
ATOM 1995 N N . GLY B 1 118 ? -26.448 32.599 -19.073 1.00 23.04 118 GLY B N 1
ATOM 1996 C CA . GLY B 1 118 ? -26.452 33.423 -20.250 1.00 24.63 118 GLY B CA 1
ATOM 1997 C C . GLY B 1 118 ? -26.230 32.769 -21.597 1.00 25.82 118 GLY B C 1
ATOM 1998 O O . GLY B 1 118 ? -26.322 33.484 -22.598 1.00 26.20 118 GLY B O 1
ATOM 1999 N N . SER B 1 119 ? -25.980 31.449 -21.639 1.00 28.79 119 SER B N 1
ATOM 2000 C CA . SER B 1 119 ? -25.648 30.693 -22.896 1.00 31.90 119 SER B CA 1
ATOM 2001 C C . SER B 1 119 ? -26.509 29.484 -23.188 1.00 35.36 119 SER B C 1
ATOM 2002 O O . SER B 1 119 ? -26.775 29.188 -24.353 1.00 39.51 119 SER B O 1
ATOM 2005 N N . VAL B 1 120 ? -26.834 28.722 -22.146 1.00 37.73 120 VAL B N 1
ATOM 2006 C CA . VAL B 1 120 ? -27.687 27.546 -22.241 1.00 38.48 120 VAL B CA 1
ATOM 2007 C C . VAL B 1 120 ? -28.985 27.905 -21.545 1.00 39.53 120 VAL B C 1
ATOM 2008 O O . VAL B 1 120 ? -28.968 28.527 -20.465 1.00 38.86 120 VAL B O 1
ATOM 2012 N N . ALA B 1 121 ? -30.110 27.535 -22.148 1.00 41.91 121 ALA B N 1
ATOM 2013 C CA . ALA B 1 121 ? -31.418 27.877 -21.558 1.00 45.12 121 ALA B CA 1
ATOM 2014 C C . ALA B 1 121 ? -31.599 27.182 -20.219 1.00 45.83 121 ALA B C 1
ATOM 2015 O O . ALA B 1 121 ? -31.296 25.991 -20.090 1.00 49.14 121 ALA B O 1
ATOM 2017 N N . ASN B 1 122 ? -32.062 27.930 -19.227 1.00 43.38 122 ASN B N 1
ATOM 2018 C CA . ASN B 1 122 ? -32.387 27.382 -17.919 1.00 47.04 122 ASN B CA 1
ATOM 2019 C C . ASN B 1 122 ? -31.156 26.952 -17.095 1.00 43.37 122 ASN B C 1
ATOM 2020 O O . ASN B 1 122 ? -31.285 26.246 -16.093 1.00 43.38 122 ASN B O 1
ATOM 2025 N N . LYS B 1 123 ? -29.972 27.415 -17.475 1.00 39.79 123 LYS B N 1
ATOM 2026 C CA . LYS B 1 123 ? -28.759 27.164 -16.700 1.00 36.72 123 LYS B CA 1
ATOM 2027 C C . LYS B 1 123 ? -28.472 28.390 -15.815 1.00 33.46 123 LYS B C 1
ATOM 2028 O O . LYS B 1 123 ? -28.624 29.530 -16.244 1.00 30.16 123 LYS B O 1
ATOM 2034 N N . PHE B 1 124 ? -28.100 28.150 -14.562 1.00 32.07 124 PHE B N 1
ATOM 2035 C CA . PHE B 1 124 ? -27.742 29.229 -13.641 1.00 31.40 124 PHE B CA 1
ATOM 2036 C C . PHE B 1 124 ? -26.402 28.897 -13.081 1.00 30.64 124 PHE B C 1
ATOM 2037 O O . PHE B 1 124 ? -25.919 27.774 -13.227 1.00 35.34 124 PHE B O 1
ATOM 2045 N N . TYR B 1 125 ? -25.793 29.876 -12.450 1.00 28.80 125 TYR B N 1
ATOM 2046 C CA . TYR B 1 125 ? -24.561 29.654 -11.727 1.00 30.05 125 TYR B CA 1
ATOM 2047 C C . TYR B 1 125 ? -24.658 30.453 -10.423 1.00 30.67 125 TYR B C 1
ATOM 2048 O O . TYR B 1 125 ? -25.538 31.301 -10.272 1.00 31.94 125 TYR B O 1
ATOM 2057 N N . VAL B 1 126 ? -23.750 30.175 -9.495 1.00 29.34 126 VAL B N 1
ATOM 2058 C CA . VAL B 1 126 ? -23.829 30.713 -8.162 1.00 29.38 126 VAL B CA 1
ATOM 2059 C C . VAL B 1 126 ? -23.045 31.977 -8.248 1.00 28.60 126 VAL B C 1
ATOM 2060 O O . VAL B 1 126 ? -21.832 31.920 -8.409 1.00 27.73 126 VAL B O 1
ATOM 2064 N N . HIS B 1 127 ? -23.726 33.119 -8.206 1.00 28.80 127 HIS B N 1
ATOM 2065 C CA . HIS B 1 127 ? -23.002 34.383 -8.151 1.00 32.58 127 HIS B CA 1
ATOM 2066 C C . HIS B 1 127 ? -22.464 34.629 -6.759 1.00 30.63 127 HIS B C 1
ATOM 2067 O O . HIS B 1 127 ? -21.368 35.134 -6.611 1.00 30.91 127 HIS B O 1
ATOM 2074 N N . ASN B 1 128 ? -23.233 34.266 -5.742 1.00 31.32 128 ASN B N 1
ATOM 2075 C CA . ASN B 1 128 ? -22.809 34.452 -4.355 1.00 31.92 128 ASN B CA 1
ATOM 2076 C C . ASN B 1 128 ? -23.193 33.282 -3.444 1.00 30.04 128 ASN B C 1
ATOM 2077 O O . ASN B 1 128 ? -24.349 32.845 -3.406 1.00 28.30 128 ASN B O 1
ATOM 2082 N N . ASP B 1 129 ? -22.183 32.791 -2.731 1.00 29.76 129 ASP B N 1
ATOM 2083 C CA . ASP B 1 129 ? -22.310 31.794 -1.692 1.00 31.08 129 ASP B CA 1
ATOM 2084 C C . ASP B 1 129 ? -21.774 32.399 -0.386 1.00 29.57 129 ASP B C 1
ATOM 2085 O O . ASP B 1 129 ? -20.571 32.439 -0.167 1.00 31.83 129 ASP B O 1
ATOM 2090 N N . ILE B 1 130 ? -22.678 32.848 0.470 1.00 27.75 130 ILE B N 1
ATOM 2091 C CA . ILE B 1 130 ? -22.321 33.401 1.781 1.00 28.15 130 ILE B CA 1
ATOM 2092 C C . ILE B 1 130 ? -22.789 32.446 2.889 1.00 27.55 130 ILE B C 1
ATOM 2093 O O . ILE B 1 130 ? -23.981 32.423 3.228 1.00 24.25 130 ILE B O 1
ATOM 2098 N N . PHE B 1 131 ? -21.881 31.667 3.457 1.00 27.29 131 PHE B N 1
ATOM 2099 C CA . PHE B 1 131 ? -22.275 30.733 4.512 1.00 28.37 131 PHE B CA 1
ATOM 2100 C C . PHE B 1 131 ? -21.714 31.224 5.817 1.00 26.94 131 PHE B C 1
ATOM 2101 O O . PHE B 1 131 ? -20.558 31.580 5.886 1.00 26.86 131 PHE B O 1
ATOM 2109 N N . ARG B 1 132 ? -22.526 31.195 6.861 1.00 27.54 132 ARG B N 1
ATOM 2110 C CA . ARG B 1 132 ? -22.049 31.502 8.200 1.00 30.05 132 ARG B CA 1
ATOM 2111 C C . ARG B 1 132 ? -22.551 30.502 9.243 1.00 27.74 132 ARG B C 1
ATOM 2112 O O . ARG B 1 132 ? -23.750 30.250 9.338 1.00 25.15 132 ARG B O 1
ATOM 2120 N N . TYR B 1 133 ? -21.636 29.983 10.059 1.00 29.51 133 TYR B N 1
ATOM 2121 C CA . TYR B 1 133 ? -22.003 29.254 11.291 1.00 30.71 133 TYR B CA 1
ATOM 2122 C C . TYR B 1 133 ? -22.530 30.233 12.343 1.00 31.34 133 TYR B C 1
ATOM 2123 O O . TYR B 1 133 ? -21.979 31.322 12.509 1.00 32.40 133 TYR B O 1
ATOM 2132 N N . GLN B 1 134 ? -23.615 29.861 13.018 1.00 33.97 134 GLN B N 1
ATOM 2133 C CA . GLN B 1 134 ? -24.200 30.708 14.066 1.00 36.62 134 GLN B CA 1
ATOM 2134 C C . GLN B 1 134 ? -23.329 30.779 15.307 1.00 37.18 134 GLN B C 1
ATOM 2135 O O . GLN B 1 134 ? -23.154 31.863 15.857 1.00 36.66 134 GLN B O 1
ATOM 2141 N N . ASP B 1 135 ? -22.749 29.657 15.730 1.00 39.28 135 ASP B N 1
ATOM 2142 C CA . ASP B 1 135 ? -21.946 29.646 16.980 1.00 43.99 135 ASP B CA 1
ATOM 2143 C C . ASP B 1 135 ? -20.614 30.451 16.963 1.00 44.54 135 ASP B C 1
ATOM 2144 O O . ASP B 1 135 ? -20.007 30.644 18.004 1.00 50.05 135 ASP B O 1
ATOM 2149 N N . GLU B 1 136 ? -20.170 30.912 15.800 1.00 42.91 136 GLU B N 1
ATOM 2150 C CA . GLU B 1 136 ? -19.005 31.790 15.694 1.00 44.45 136 GLU B CA 1
ATOM 2151 C C . GLU B 1 136 ? -19.352 33.293 15.668 1.00 44.66 136 GLU B C 1
ATOM 2152 O O . GLU B 1 136 ? -18.481 34.133 15.561 1.00 43.27 136 GLU B O 1
ATOM 2158 N N . VAL B 1 137 ? -20.635 33.613 15.695 1.00 47.74 137 VAL B N 1
ATOM 2159 C CA . VAL B 1 137 ? -21.134 34.973 15.564 1.00 45.77 137 VAL B CA 1
ATOM 2160 C C . VAL B 1 137 ? -21.807 35.361 16.885 1.00 49.04 137 VAL B C 1
ATOM 2161 O O . VAL B 1 137 ? -21.400 36.328 17.527 1.00 52.78 137 VAL B O 1
ATOM 2165 N N . PHE B 1 138 ? -22.779 34.602 17.301 1.00 48.37 138 PHE B N 1
ATOM 2166 C CA . PHE B 1 138 ? -23.515 34.929 18.479 1.00 50.07 138 PHE B CA 1
ATOM 2167 C C . PHE B 1 138 ? -22.815 34.681 19.780 1.00 48.01 138 PHE B C 1
ATOM 2168 O O . PHE B 1 138 ? -21.718 34.189 19.784 1.00 52.30 138 PHE B O 1
ATOM 2176 N N . PRO C 1 6 ? -18.653 52.105 -6.136 1.00 51.13 6 PRO C N 1
ATOM 2177 C CA . PRO C 1 6 ? -19.052 52.191 -4.728 1.00 56.49 6 PRO C CA 1
ATOM 2178 C C . PRO C 1 6 ? -18.805 50.882 -4.003 1.00 57.52 6 PRO C C 1
ATOM 2179 O O . PRO C 1 6 ? -19.412 49.903 -4.344 1.00 53.67 6 PRO C O 1
ATOM 2183 N N . SER C 1 7 ? -17.895 50.889 -3.044 1.00 56.50 7 SER C N 1
ATOM 2184 C CA . SER C 1 7 ? -17.520 49.727 -2.253 1.00 57.46 7 SER C CA 1
ATOM 2185 C C . SER C 1 7 ? -18.747 49.002 -1.725 1.00 61.12 7 SER C C 1
ATOM 2186 O O . SER C 1 7 ? -19.350 49.457 -0.777 1.00 57.86 7 SER C O 1
ATOM 2189 N N . PRO C 1 8 ? -19.104 47.861 -2.316 1.00 61.93 8 PRO C N 1
ATOM 2190 C CA . PRO C 1 8 ? -20.333 47.156 -1.885 1.00 59.61 8 PRO C CA 1
ATOM 2191 C C . PRO C 1 8 ? -20.412 46.925 -0.376 1.00 53.10 8 PRO C C 1
ATOM 2192 O O . PRO C 1 8 ? -21.513 46.935 0.186 1.00 47.51 8 PRO C O 1
ATOM 2196 N N . LEU C 1 9 ? -19.254 46.741 0.260 1.00 49.31 9 LEU C N 1
ATOM 2197 C CA . LEU C 1 9 ? -19.182 46.629 1.710 1.00 54.95 9 LEU C CA 1
ATOM 2198 C C . LEU C 1 9 ? -19.702 47.892 2.415 1.00 57.08 9 LEU C C 1
ATOM 2199 O O . LEU C 1 9 ? -20.496 47.797 3.355 1.00 63.20 9 LEU C O 1
ATOM 2204 N N . LEU C 1 10 ? -19.252 49.063 1.960 1.00 57.06 10 LEU C N 1
ATOM 2205 C CA . LEU C 1 10 ? -19.668 50.356 2.540 1.00 53.32 10 LEU C CA 1
ATOM 2206 C C . LEU C 1 10 ? -21.111 50.646 2.261 1.00 48.91 10 LEU C C 1
ATOM 2207 O O . LEU C 1 10 ? -21.796 51.190 3.119 1.00 48.32 10 LEU C O 1
ATOM 2212 N N . VAL C 1 11 ? -21.550 50.320 1.045 1.00 46.87 11 VAL C N 1
ATOM 2213 C CA . VAL C 1 11 ? -22.959 50.445 0.653 1.00 47.44 11 VAL C CA 1
ATOM 2214 C C . VAL C 1 11 ? -23.826 49.668 1.644 1.00 49.02 11 VAL C C 1
ATOM 2215 O O . VAL C 1 11 ? -24.797 50.202 2.177 1.00 48.36 11 VAL C O 1
ATOM 2219 N N . GLY C 1 12 ? -23.431 48.420 1.908 1.00 50.25 12 GLY C N 1
ATOM 2220 C CA . GLY C 1 12 ? -24.197 47.513 2.748 1.00 49.04 12 GLY C CA 1
ATOM 2221 C C . GLY C 1 12 ? -24.190 47.907 4.203 1.00 49.00 12 GLY C C 1
ATOM 2222 O O . GLY C 1 12 ? -25.248 47.978 4.831 1.00 47.13 12 GLY C O 1
ATOM 2223 N N . ARG C 1 13 ? -23.001 48.168 4.740 1.00 52.03 13 ARG C N 1
ATOM 2224 C CA . ARG C 1 13 ? -22.858 48.470 6.178 1.00 54.47 13 ARG C CA 1
ATOM 2225 C C . ARG C 1 13 ? -23.636 49.726 6.578 1.00 50.56 13 ARG C C 1
ATOM 2226 O O . ARG C 1 13 ? -24.209 49.771 7.656 1.00 52.02 13 ARG C O 1
ATOM 2234 N N . GLU C 1 14 ? -23.661 50.716 5.686 1.00 45.95 14 GLU C N 1
ATOM 2235 C CA . GLU C 1 14 ? -24.399 51.960 5.883 1.00 43.16 14 GLU C CA 1
ATOM 2236 C C . GLU C 1 14 ? -25.908 51.738 5.804 1.00 42.07 14 GLU C C 1
ATOM 2237 O O . GLU C 1 14 ? -26.651 52.244 6.656 1.00 42.92 14 GLU C O 1
ATOM 2243 N N . PHE C 1 15 ? -26.353 50.998 4.784 1.00 39.85 15 PHE C N 1
ATOM 2244 C CA . PHE C 1 15 ? -27.771 50.605 4.655 1.00 36.51 15 PHE C CA 1
ATOM 2245 C C . PHE C 1 15 ? -28.316 49.934 5.916 1.00 35.71 15 PHE C C 1
ATOM 2246 O O . PHE C 1 15 ? -29.452 50.200 6.301 1.00 36.78 15 PHE C O 1
ATOM 2254 N N . VAL C 1 16 ? -27.520 49.046 6.519 1.00 34.32 16 VAL C N 1
ATOM 2255 C CA . VAL C 1 16 ? -27.915 48.317 7.738 1.00 33.98 16 VAL C CA 1
ATOM 2256 C C . VAL C 1 16 ? -28.076 49.296 8.898 1.00 34.72 16 VAL C C 1
ATOM 2257 O O . VAL C 1 16 ? -29.052 49.222 9.656 1.00 32.34 16 VAL C O 1
ATOM 2261 N N . ARG C 1 17 ? -27.114 50.209 9.021 1.00 37.16 17 ARG C N 1
ATOM 2262 C CA . ARG C 1 17 ? -27.194 51.292 9.992 1.00 41.18 17 ARG C CA 1
ATOM 2263 C C . ARG C 1 17 ? -28.535 51.966 9.821 1.00 37.59 17 ARG C C 1
ATOM 2264 O O . ARG C 1 17 ? -29.296 52.094 10.784 1.00 38.23 17 ARG C O 1
ATOM 2272 N N . GLN C 1 18 ? -28.838 52.359 8.592 1.00 33.36 18 GLN C N 1
ATOM 2273 C CA . GLN C 1 18 ? -30.086 53.082 8.340 1.00 34.79 18 GLN C CA 1
ATOM 2274 C C . GLN C 1 18 ? -31.352 52.264 8.659 1.00 35.61 18 GLN C C 1
ATOM 2275 O O . GLN C 1 18 ? -32.294 52.776 9.298 1.00 35.32 18 GLN C O 1
ATOM 2281 N N . TYR C 1 19 ? -31.350 50.998 8.227 1.00 32.97 19 TYR C N 1
ATOM 2282 C CA . TYR C 1 19 ? -32.515 50.117 8.333 1.00 30.04 19 TYR C CA 1
ATOM 2283 C C . TYR C 1 19 ? -32.992 49.916 9.791 1.00 30.03 19 TYR C C 1
ATOM 2284 O O . TYR C 1 19 ? -34.181 50.117 10.097 1.00 29.18 19 TYR C O 1
ATOM 2293 N N . TYR C 1 20 ? -32.074 49.549 10.683 1.00 28.24 20 TYR C N 1
ATOM 2294 C CA . TYR C 1 20 ? -32.426 49.309 12.091 1.00 30.73 20 TYR C CA 1
ATOM 2295 C C . TYR C 1 20 ? -32.616 50.528 12.971 1.00 29.76 20 TYR C C 1
ATOM 2296 O O . TYR C 1 20 ? -33.360 50.469 13.922 1.00 31.80 20 TYR C O 1
ATOM 2305 N N . THR C 1 21 ? -31.899 51.604 12.681 1.00 31.96 21 THR C N 1
ATOM 2306 C CA . THR C 1 21 ? -32.223 52.929 13.185 1.00 32.16 21 THR C CA 1
ATOM 2307 C C . THR C 1 21 ? -33.684 53.224 12.841 1.00 33.39 21 THR C C 1
ATOM 2308 O O . THR C 1 21 ? -34.480 53.497 13.733 1.00 38.71 21 THR C O 1
ATOM 2312 N N . LEU C 1 22 ? -34.058 53.103 11.573 1.00 29.29 22 LEU C N 1
ATOM 2313 C CA . LEU C 1 22 ? -35.408 53.451 11.178 1.00 28.86 22 LEU C CA 1
ATOM 2314 C C . LEU C 1 22 ? -36.448 52.597 11.864 1.00 29.74 22 LEU C C 1
ATOM 2315 O O . LEU C 1 22 ? -37.487 53.099 12.272 1.00 28.78 22 LEU C O 1
ATOM 2320 N N . LEU C 1 23 ? -36.157 51.301 11.980 1.00 32.73 23 LEU C N 1
ATOM 2321 C CA . LEU C 1 23 ? -37.044 50.326 12.627 1.00 32.34 23 LEU C CA 1
ATOM 2322 C C . LEU C 1 23 ? -37.301 50.661 14.102 1.00 32.94 23 LEU C C 1
ATOM 2323 O O . LEU C 1 23 ? -38.385 50.441 14.625 1.00 32.64 23 LEU C O 1
ATOM 2328 N N . ASN C 1 24 ? -36.284 51.187 14.765 1.00 36.08 24 ASN C N 1
ATOM 2329 C CA . ASN C 1 24 ? -36.424 51.701 16.133 1.00 41.05 24 ASN C CA 1
ATOM 2330 C C . ASN C 1 24 ? -37.170 53.038 16.187 1.00 37.56 24 ASN C C 1
ATOM 2331 O O . ASN C 1 24 ? -38.068 53.203 17.014 1.00 33.83 24 ASN C O 1
ATOM 2336 N N . GLN C 1 25 ? -36.773 53.973 15.318 1.00 36.60 25 GLN C N 1
ATOM 2337 C CA . GLN C 1 25 ? -37.152 55.399 15.443 1.00 36.59 25 GLN C CA 1
ATOM 2338 C C . GLN C 1 25 ? -38.422 55.771 14.718 1.00 36.37 25 GLN C C 1
ATOM 2339 O O . GLN C 1 25 ? -39.134 56.641 15.191 1.00 33.20 25 GLN C O 1
ATOM 2345 N N . ALA C 1 26 ? -38.674 55.141 13.564 1.00 38.70 26 ALA C N 1
ATOM 2346 C CA . ALA C 1 26 ? -39.887 55.402 12.741 1.00 39.99 26 ALA C CA 1
ATOM 2347 C C . ALA C 1 26 ? -40.311 54.202 11.886 1.00 38.30 26 ALA C C 1
ATOM 2348 O O . ALA C 1 26 ? -40.148 54.238 10.661 1.00 40.57 26 ALA C O 1
ATOM 2350 N N . PRO C 1 27 ? -40.856 53.140 12.521 1.00 37.02 27 PRO C N 1
ATOM 2351 C CA . PRO C 1 27 ? -41.252 51.968 11.740 1.00 39.62 27 PRO C CA 1
ATOM 2352 C C . PRO C 1 27 ? -42.218 52.291 10.597 1.00 38.82 27 PRO C C 1
ATOM 2353 O O . PRO C 1 27 ? -42.149 51.657 9.543 1.00 37.49 27 PRO C O 1
ATOM 2357 N N . ASP C 1 28 ? -43.057 53.307 10.794 1.00 38.17 28 ASP C N 1
ATOM 2358 C CA . ASP C 1 28 ? -44.050 53.724 9.794 1.00 40.56 28 ASP C CA 1
ATOM 2359 C C . ASP C 1 28 ? -43.474 54.382 8.533 1.00 38.84 28 ASP C C 1
ATOM 2360 O O . ASP C 1 28 ? -44.213 54.615 7.578 1.00 35.43 28 ASP C O 1
ATOM 2365 N N . MET C 1 29 ? -42.170 54.678 8.545 1.00 41.46 29 MET C N 1
ATOM 2366 C CA . MET C 1 29 ? -41.433 55.142 7.368 1.00 42.09 29 MET C CA 1
ATOM 2367 C C . MET C 1 29 ? -40.625 54.047 6.685 1.00 40.24 29 MET C C 1
ATOM 2368 O O . MET C 1 29 ? -40.052 54.301 5.630 1.00 38.55 29 MET C O 1
ATOM 2373 N N . LEU C 1 30 ? -40.593 52.835 7.249 1.00 39.18 30 LEU C N 1
ATOM 2374 C CA . LEU C 1 30 ? -39.749 51.758 6.710 1.00 38.56 30 LEU C CA 1
ATOM 2375 C C . LEU C 1 30 ? -40.129 51.354 5.276 1.00 36.98 30 LEU C C 1
ATOM 2376 O O . LEU C 1 30 ? -39.264 50.995 4.481 1.00 33.60 30 LEU C O 1
ATOM 2381 N N . HIS C 1 31 ? -41.410 51.467 4.946 1.00 37.06 31 HIS C N 1
ATOM 2382 C CA . HIS C 1 31 ? -41.902 51.267 3.586 1.00 37.96 31 HIS C CA 1
ATOM 2383 C C . HIS C 1 31 ? -41.189 52.078 2.490 1.00 38.45 31 HIS C C 1
ATOM 2384 O O . HIS C 1 31 ? -41.151 51.642 1.344 1.00 37.39 31 HIS C O 1
ATOM 2391 N N . ARG C 1 32 ? -40.604 53.223 2.845 1.00 38.66 32 ARG C N 1
ATOM 2392 C CA . ARG C 1 32 ? -39.873 54.093 1.891 1.00 39.43 32 ARG C CA 1
ATOM 2393 C C . ARG C 1 32 ? -38.506 53.581 1.375 1.00 40.01 32 ARG C C 1
ATOM 2394 O O . ARG C 1 32 ? -37.871 54.236 0.519 1.00 33.54 32 ARG C O 1
ATOM 2402 N N . PHE C 1 33 ? -38.044 52.435 1.891 1.00 39.56 33 PHE C N 1
ATOM 2403 C CA . PHE C 1 33 ? -36.878 51.745 1.321 1.00 40.20 33 PHE C CA 1
ATOM 2404 C C . PHE C 1 33 ? -37.189 50.962 0.030 1.00 37.90 33 PHE C C 1
ATOM 2405 O O . PHE C 1 33 ? -36.277 50.474 -0.626 1.00 34.64 33 PHE C O 1
ATOM 2413 N N . TYR C 1 34 ? -38.457 50.866 -0.347 1.00 39.10 34 TYR C N 1
ATOM 2414 C CA . TYR C 1 34 ? -38.903 49.842 -1.287 1.00 41.83 34 TYR C CA 1
ATOM 2415 C C . TYR C 1 34 ? -39.697 50.436 -2.468 1.00 45.20 34 TYR C C 1
ATOM 2416 O O . TYR C 1 34 ? -40.243 51.545 -2.374 1.00 44.13 34 TYR C O 1
ATOM 2425 N N . GLY C 1 35 ? -39.755 49.669 -3.563 1.00 45.50 35 GLY C N 1
ATOM 2426 C CA . GLY C 1 35 ? -40.434 50.060 -4.799 1.00 48.10 35 GLY C CA 1
ATOM 2427 C C . GLY C 1 35 ? -41.367 48.967 -5.266 1.00 50.50 35 GLY C C 1
ATOM 2428 O O . GLY C 1 35 ? -41.508 47.963 -4.581 1.00 54.46 35 GLY C O 1
ATOM 2429 N N . LYS C 1 36 ? -41.980 49.149 -6.441 1.00 55.75 36 LYS C N 1
ATOM 2430 C CA . LYS C 1 36 ? -43.110 48.297 -6.896 1.00 58.64 36 LYS C CA 1
ATOM 2431 C C . LYS C 1 36 ? -42.716 46.842 -7.054 1.00 55.28 36 LYS C C 1
ATOM 2432 O O . LYS C 1 36 ? -43.555 45.970 -6.874 1.00 49.03 36 LYS C O 1
ATOM 2438 N N . ASN C 1 37 ? -41.441 46.602 -7.364 1.00 53.06 37 ASN C N 1
ATOM 2439 C CA . ASN C 1 37 ? -40.894 45.250 -7.472 1.00 54.74 37 ASN C CA 1
ATOM 2440 C C . ASN C 1 37 ? -40.651 44.530 -6.148 1.00 48.84 37 ASN C C 1
ATOM 2441 O O . ASN C 1 37 ? -40.697 43.306 -6.079 1.00 50.50 37 ASN C O 1
ATOM 2446 N N . SER C 1 38 ? -40.381 45.298 -5.101 1.00 46.33 38 SER C N 1
ATOM 2447 C CA . SER C 1 38 ? -39.767 44.777 -3.876 1.00 42.39 38 SER C CA 1
ATOM 2448 C C . SER C 1 38 ? -40.535 43.645 -3.186 1.00 39.65 38 SER C C 1
ATOM 2449 O O . SER C 1 38 ? -41.774 43.699 -3.066 1.00 37.82 38 SER C O 1
ATOM 2452 N N . SER C 1 39 ? -39.794 42.625 -2.749 1.00 38.73 39 SER C N 1
ATOM 2453 C CA . SER C 1 39 ? -40.385 41.508 -1.979 1.00 39.86 39 SER C CA 1
ATOM 2454 C C . SER C 1 39 ? -39.961 41.601 -0.502 1.00 37.42 39 SER C C 1
ATOM 2455 O O . SER C 1 39 ? -38.789 41.913 -0.189 1.00 34.48 39 SER C O 1
ATOM 2458 N N . TYR C 1 40 ? -40.914 41.319 0.392 1.00 34.77 40 TYR C N 1
ATOM 2459 C CA . TYR C 1 40 ? -40.708 41.490 1.837 1.00 33.87 40 TYR C CA 1
ATOM 2460 C C . TYR C 1 40 ? -41.287 40.340 2.660 1.00 31.38 40 TYR C C 1
ATOM 2461 O O . TYR C 1 40 ? -42.442 39.999 2.476 1.00 30.86 40 TYR C O 1
ATOM 2470 N N . VAL C 1 41 ? -40.471 39.765 3.555 1.00 30.46 41 VAL C N 1
ATOM 2471 C CA . VAL C 1 41 ? -40.910 38.775 4.544 1.00 30.02 41 VAL C CA 1
ATOM 2472 C C . VAL C 1 41 ? -40.312 39.062 5.935 1.00 32.30 41 VAL C C 1
ATOM 2473 O O . VAL C 1 41 ? -39.083 39.241 6.085 1.00 28.83 41 VAL C O 1
ATOM 2477 N N . HIS C 1 42 ? -41.182 39.048 6.950 1.00 37.65 42 HIS C N 1
ATOM 2478 C CA . HIS C 1 42 ? -40.773 39.139 8.360 1.00 43.76 42 HIS C CA 1
ATOM 2479 C C . HIS C 1 42 ? -41.661 38.278 9.279 1.00 43.03 42 HIS C C 1
ATOM 2480 O O . HIS C 1 42 ? -41.323 37.129 9.606 1.00 44.31 42 HIS C O 1
ATOM 2487 N N . LYS C 1 50 ? -45.915 27.101 9.852 1.00 41.51 50 LYS C N 1
ATOM 2488 C CA . LYS C 1 50 ? -45.942 27.648 8.479 1.00 47.04 50 LYS C CA 1
ATOM 2489 C C . LYS C 1 50 ? -45.327 29.072 8.379 1.00 45.67 50 LYS C C 1
ATOM 2490 O O . LYS C 1 50 ? -45.970 30.062 8.771 1.00 42.74 50 LYS C O 1
ATOM 2492 N N . PRO C 1 51 ? -44.075 29.186 7.883 1.00 49.84 51 PRO C N 1
ATOM 2493 C CA . PRO C 1 51 ? -43.450 30.531 7.690 1.00 51.66 51 PRO C CA 1
ATOM 2494 C C . PRO C 1 51 ? -44.244 31.455 6.759 1.00 51.26 51 PRO C C 1
ATOM 2495 O O . PRO C 1 51 ? -44.631 31.041 5.684 1.00 57.78 51 PRO C O 1
ATOM 2499 N N . ALA C 1 52 ? -44.485 32.691 7.170 1.00 51.17 52 ALA C N 1
ATOM 2500 C CA . ALA C 1 52 ? -45.403 33.581 6.457 1.00 49.87 52 ALA C CA 1
ATOM 2501 C C . ALA C 1 52 ? -44.933 33.865 5.049 1.00 53.31 52 ALA C C 1
ATOM 2502 O O . ALA C 1 52 ? -43.749 33.671 4.733 1.00 53.82 52 ALA C O 1
ATOM 2504 N N . ASP C 1 53 ? -45.857 34.344 4.216 1.00 52.11 53 ASP C N 1
ATOM 2505 C CA . ASP C 1 53 ? -45.579 34.558 2.799 1.00 55.39 53 ASP C CA 1
ATOM 2506 C C . ASP C 1 53 ? -45.166 35.989 2.508 1.00 55.52 53 ASP C C 1
ATOM 2507 O O . ASP C 1 53 ? -45.569 36.921 3.202 1.00 55.15 53 ASP C O 1
ATOM 2512 N N . ALA C 1 54 ? -44.388 36.138 1.439 1.00 54.22 54 ALA C N 1
ATOM 2513 C CA . ALA C 1 54 ? -43.895 37.431 0.990 1.00 50.81 54 ALA C CA 1
ATOM 2514 C C . ALA C 1 54 ? -45.036 38.311 0.482 1.00 47.81 54 ALA C C 1
ATOM 2515 O O . ALA C 1 54 ? -46.016 37.789 -0.065 1.00 45.31 54 ALA C O 1
ATOM 2517 N N . VAL C 1 55 ? -44.897 39.627 0.722 1.00 43.81 55 VAL C N 1
ATOM 2518 C CA . VAL C 1 55 ? -45.716 40.669 0.102 1.00 40.67 55 VAL C CA 1
ATOM 2519 C C . VAL C 1 55 ? -44.883 41.480 -0.900 1.00 39.82 55 VAL C C 1
ATOM 2520 O O . VAL C 1 55 ? -43.649 41.393 -0.909 1.00 34.83 55 VAL C O 1
ATOM 2524 N N . TYR C 1 56 ? -45.575 42.257 -1.739 1.00 44.26 56 TYR C N 1
ATOM 2525 C CA . TYR C 1 56 ? -44.962 42.991 -2.857 1.00 50.08 56 TYR C CA 1
ATOM 2526 C C . TYR C 1 56 ? -45.362 44.478 -2.898 1.00 51.60 56 TYR C C 1
ATOM 2527 O O . TYR C 1 56 ? -46.538 44.814 -2.811 1.00 57.26 56 TYR C O 1
ATOM 2536 N N . GLY C 1 57 ? -44.380 45.364 -3.022 1.00 48.05 57 GLY C N 1
ATOM 2537 C CA . GLY C 1 57 ? -44.654 46.792 -3.121 1.00 48.10 57 GLY C CA 1
ATOM 2538 C C . GLY C 1 57 ? -44.878 47.526 -1.796 1.00 50.55 57 GLY C C 1
ATOM 2539 O O . GLY C 1 57 ? -45.317 46.937 -0.794 1.00 50.18 57 GLY C O 1
ATOM 2540 N N . GLN C 1 58 ? -44.581 48.828 -1.814 1.00 45.42 58 GLN C N 1
ATOM 2541 C CA . GLN C 1 58 ? -44.749 49.713 -0.662 1.00 45.46 58 GLN C CA 1
ATOM 2542 C C . GLN C 1 58 ? -46.067 49.604 0.083 1.00 46.91 58 GLN C C 1
ATOM 2543 O O . GLN C 1 58 ? -46.076 49.582 1.320 1.00 49.69 58 GLN C O 1
ATOM 2549 N N . LYS C 1 59 ? -47.163 49.568 -0.676 1.00 49.71 59 LYS C N 1
ATOM 2550 C CA . LYS C 1 59 ? -48.534 49.652 -0.144 1.00 54.93 59 LYS C CA 1
ATOM 2551 C C . LYS C 1 59 ? -48.829 48.460 0.766 1.00 53.31 59 LYS C C 1
ATOM 2552 O O . LYS C 1 59 ? -49.334 48.623 1.882 1.00 53.65 59 LYS C O 1
ATOM 2558 N N . GLU C 1 60 ? -48.468 47.274 0.275 1.00 49.49 60 GLU C N 1
ATOM 2559 C CA . GLU C 1 60 ? -48.582 46.020 1.016 1.00 47.46 60 GLU C CA 1
ATOM 2560 C C . GLU C 1 60 ? -47.466 45.782 2.027 1.00 44.20 60 GLU C C 1
ATOM 2561 O O . GLU C 1 60 ? -47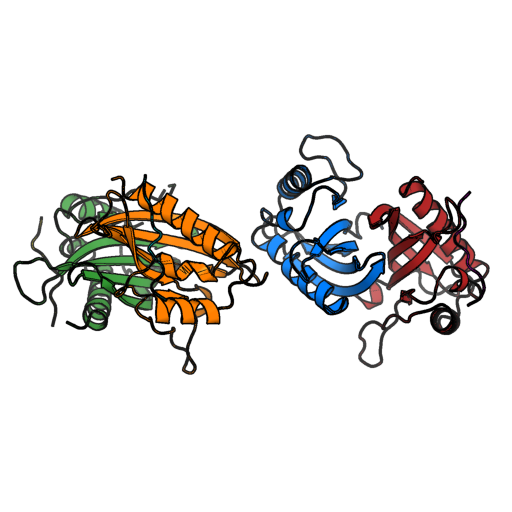.716 45.203 3.075 1.00 43.66 60 GLU C O 1
ATOM 2567 N N . ILE C 1 61 ? -46.235 46.170 1.701 1.00 41.97 61 ILE C N 1
ATOM 2568 C CA . ILE C 1 61 ? -45.136 46.051 2.652 1.00 39.56 61 ILE C CA 1
ATOM 2569 C C . ILE C 1 61 ? -45.482 46.849 3.910 1.00 43.04 61 ILE C C 1
ATOM 2570 O O . ILE C 1 61 ? -45.432 46.310 5.024 1.00 43.91 61 ILE C O 1
ATOM 2575 N N . HIS C 1 62 ? -45.875 48.110 3.719 1.00 40.20 62 HIS C N 1
ATOM 2576 C CA . HIS C 1 62 ? -46.310 48.956 4.823 1.00 39.60 62 HIS C CA 1
ATOM 2577 C C . HIS C 1 62 ? -47.369 48.288 5.704 1.00 39.29 62 HIS C C 1
ATOM 2578 O O . HIS C 1 62 ? -47.192 48.193 6.900 1.00 41.28 62 HIS C O 1
ATOM 2585 N N . ARG C 1 63 ? -48.458 47.823 5.102 1.00 42.34 63 ARG C N 1
ATOM 2586 C CA . ARG C 1 63 ? -49.519 47.105 5.831 1.00 47.50 63 ARG C CA 1
ATOM 2587 C C . ARG C 1 63 ? -48.952 45.960 6.672 1.00 49.89 63 ARG C C 1
ATOM 2588 O O . ARG C 1 63 ? -49.350 45.792 7.831 1.00 52.16 63 ARG C O 1
ATOM 2596 N N . LYS C 1 64 ? -48.005 45.208 6.098 1.00 50.17 64 LYS C N 1
ATOM 2597 C CA . LYS C 1 64 ? -47.287 44.146 6.831 1.00 51.54 64 LYS C CA 1
ATOM 2598 C C . LYS C 1 64 ? -46.482 44.760 7.991 1.00 46.98 64 LYS C C 1
ATOM 2599 O O . LYS C 1 64 ? -46.700 44.391 9.144 1.00 45.55 64 LYS C O 1
ATOM 2605 N N . VAL C 1 65 ? -45.627 45.744 7.692 1.00 43.39 65 VAL C N 1
ATOM 2606 C CA . VAL C 1 65 ? -44.801 46.430 8.718 1.00 38.28 65 VAL C CA 1
ATOM 2607 C C . VAL C 1 65 ? -45.633 47.039 9.848 1.00 38.90 65 VAL C C 1
ATOM 2608 O O . VAL C 1 65 ? -45.208 46.978 11.005 1.00 38.98 65 VAL C O 1
ATOM 2612 N N . MET C 1 66 ? -46.813 47.585 9.552 1.00 39.15 66 MET C N 1
ATOM 2613 C CA . MET C 1 66 ? -47.686 48.078 10.635 1.00 41.17 66 MET C CA 1
ATOM 2614 C C . MET C 1 66 ? -48.326 46.994 11.504 1.00 42.96 66 MET C C 1
ATOM 2615 O O . MET C 1 66 ? -48.508 47.206 12.692 1.00 47.11 66 MET C O 1
ATOM 2620 N N . SER C 1 67 ? -48.650 45.839 10.925 1.00 47.19 67 SER C N 1
ATOM 2621 C CA . SER C 1 67 ? -49.280 44.726 11.668 1.00 47.53 67 SER C CA 1
ATOM 2622 C C . SER C 1 67 ? -48.351 44.098 12.725 1.00 49.26 67 SER C C 1
ATOM 2623 O O . SER C 1 67 ? -48.824 43.466 13.694 1.00 51.15 67 SER C O 1
ATOM 2626 N N . GLN C 1 68 ? -47.047 44.288 12.536 1.00 45.94 68 GLN C N 1
ATOM 2627 C CA . GLN C 1 68 ? -46.033 43.778 13.445 1.00 45.23 68 GLN C CA 1
ATOM 2628 C C . GLN C 1 68 ? -45.740 44.620 14.660 1.00 45.27 68 GLN C C 1
ATOM 2629 O O . GLN C 1 68 ? -44.985 44.166 15.514 1.00 44.78 68 GLN C O 1
ATOM 2635 N N . ASN C 1 69 ? -46.298 45.837 14.728 1.00 46.91 69 ASN C N 1
ATOM 2636 C CA . ASN C 1 69 ? -46.285 46.676 15.949 1.00 46.37 69 ASN C CA 1
ATOM 2637 C C . ASN C 1 69 ? -44.917 46.809 16.591 1.00 41.06 69 ASN C C 1
ATOM 2638 O O . ASN C 1 69 ? -44.709 46.435 17.752 1.00 37.63 69 ASN C O 1
ATOM 2643 N N . PHE C 1 70 ? -43.983 47.289 15.779 1.00 36.40 70 PHE C N 1
ATOM 2644 C CA . PHE C 1 70 ? -42.648 47.589 16.234 1.00 36.72 70 PHE C CA 1
ATOM 2645 C C . PHE C 1 70 ? -42.775 48.764 17.192 1.00 37.93 70 PHE C C 1
ATOM 2646 O O . PHE C 1 70 ? -43.195 49.855 16.786 1.00 40.15 70 PHE C O 1
ATOM 2654 N N . THR C 1 71 ? -42.455 48.536 18.463 1.00 39.79 71 THR C N 1
ATOM 2655 C CA . THR C 1 71 ? -42.390 49.613 19.458 1.00 39.94 71 THR C CA 1
ATOM 2656 C C . THR C 1 71 ? -41.122 49.376 20.295 1.00 40.39 71 THR C C 1
ATOM 2657 O O . THR C 1 71 ? -40.894 48.266 20.794 1.00 40.69 71 THR C O 1
ATOM 2661 N N . ASN C 1 72 ? -40.286 50.404 20.401 1.00 44.03 72 ASN C N 1
ATOM 2662 C CA . ASN C 1 72 ? -39.013 50.347 21.147 1.00 51.07 72 ASN C CA 1
ATOM 2663 C C . ASN C 1 72 ? -38.119 49.194 20.691 1.00 51.87 72 ASN C C 1
ATOM 2664 O O . ASN C 1 72 ? -37.486 48.498 21.498 1.00 51.96 72 ASN C O 1
ATOM 2669 N N . CYS C 1 73 ? -38.083 49.021 19.376 1.00 50.19 73 CYS C N 1
ATOM 2670 C CA . CYS C 1 73 ? -37.540 47.833 18.755 1.00 47.77 73 CYS C CA 1
ATOM 2671 C C . CYS C 1 73 ? -36.019 47.949 18.709 1.00 47.26 73 CYS C C 1
ATOM 2672 O O . CYS C 1 73 ? -35.495 48.760 17.956 1.00 54.41 73 CYS C O 1
ATOM 2675 N N . HIS C 1 74 ? -35.320 47.162 19.518 1.00 44.37 74 HIS C N 1
ATOM 2676 C CA . HIS C 1 74 ? -33.867 47.213 19.583 1.00 45.01 74 HIS C CA 1
ATOM 2677 C C . HIS C 1 74 ? -33.229 45.961 19.007 1.00 44.98 74 HIS C C 1
ATOM 2678 O O . HIS C 1 74 ? -33.748 44.843 19.146 1.00 40.44 74 HIS C O 1
ATOM 2685 N N . THR C 1 75 ? -32.069 46.185 18.396 1.00 42.36 75 THR C N 1
ATOM 2686 C CA . THR C 1 75 ? -31.342 45.187 17.686 1.00 44.00 75 THR C CA 1
ATOM 2687 C C . THR C 1 75 ? -29.858 45.232 18.050 1.00 43.71 75 THR C C 1
ATOM 2688 O O . THR C 1 75 ? -29.264 46.306 18.094 1.00 43.18 75 THR C O 1
ATOM 2692 N N . LYS C 1 76 ? -29.271 44.068 18.332 1.00 43.86 76 LYS C N 1
ATOM 2693 C CA . LYS C 1 76 ? -27.820 43.921 18.417 1.00 46.54 76 LYS C CA 1
ATOM 2694 C C . LYS C 1 76 ? -27.345 43.208 17.144 1.00 49.46 76 LYS C C 1
ATOM 2695 O O . LYS C 1 76 ? -27.721 42.062 16.898 1.00 56.10 76 LYS C O 1
ATOM 2701 N N . ILE C 1 77 ? -26.552 43.881 16.323 1.00 45.15 77 ILE C N 1
ATOM 2702 C CA . ILE C 1 77 ? -26.088 43.313 15.064 1.00 43.98 77 ILE C CA 1
ATOM 2703 C C . ILE C 1 77 ? -24.740 42.648 15.297 1.00 41.79 77 ILE C C 1
ATOM 2704 O O . ILE C 1 77 ? -23.774 43.297 15.636 1.00 46.96 77 ILE C O 1
ATOM 2709 N N . ARG C 1 78 ? -24.679 41.346 15.120 1.00 41.07 78 ARG C N 1
ATOM 2710 C CA . ARG C 1 78 ? -23.452 40.597 15.372 1.00 40.75 78 ARG C CA 1
ATOM 2711 C C . ARG C 1 78 ? -22.591 40.463 14.142 1.00 38.44 78 ARG C C 1
ATOM 2712 O O . ARG C 1 78 ? -21.376 40.465 14.253 1.00 37.06 78 ARG C O 1
ATOM 2720 N N . HIS C 1 79 ? -23.218 40.354 12.971 1.00 38.42 79 HIS C N 1
ATOM 2721 C CA . HIS C 1 79 ? -22.478 40.270 11.726 1.00 39.99 79 HIS C CA 1
ATOM 2722 C C . HIS C 1 79 ? -23.207 40.789 10.501 1.00 37.95 79 HIS C C 1
ATOM 2723 O O . HIS C 1 79 ? -24.395 40.552 10.341 1.00 35.73 79 HIS C O 1
ATOM 2730 N N . VAL C 1 80 ? -22.446 41.457 9.633 1.00 37.08 80 VAL C N 1
ATOM 2731 C CA . VAL C 1 80 ? -22.915 41.955 8.348 1.00 38.33 80 VAL C CA 1
ATOM 2732 C C . VAL C 1 80 ? -21.945 41.542 7.233 1.00 38.46 80 VAL C C 1
ATOM 2733 O O . VAL C 1 80 ? -20.742 41.797 7.329 1.00 36.00 80 VAL C O 1
ATOM 2737 N N . ASP C 1 81 ? -22.485 40.886 6.206 1.00 37.74 81 ASP C N 1
ATOM 2738 C CA . ASP C 1 81 ? -21.777 40.608 4.959 1.00 40.75 81 ASP C CA 1
ATOM 2739 C C . ASP C 1 81 ? -22.499 41.306 3.850 1.00 39.29 81 ASP C C 1
ATOM 2740 O O . ASP C 1 81 ? -23.705 41.161 3.703 1.00 40.82 81 ASP C O 1
ATOM 2745 N N . ALA C 1 82 ? -21.752 42.050 3.059 1.00 42.55 82 ALA C N 1
ATOM 2746 C CA . ALA C 1 82 ? -22.288 42.732 1.874 1.00 44.10 82 ALA C CA 1
ATOM 2747 C C . ALA C 1 82 ? -21.350 42.392 0.737 1.00 43.74 82 ALA C C 1
ATOM 2748 O O . ALA C 1 82 ? -20.128 42.437 0.908 1.00 42.90 82 ALA C O 1
ATOM 2750 N N . HIS C 1 83 ? -21.916 41.990 -0.393 1.00 43.55 83 HIS C N 1
ATOM 2751 C CA . HIS C 1 83 ? -21.111 41.592 -1.540 1.00 42.11 83 HIS C CA 1
ATOM 2752 C C . HIS C 1 83 ? -21.723 42.064 -2.819 1.00 42.38 83 HIS C C 1
ATOM 2753 O O . HIS C 1 83 ? -22.958 42.175 -2.936 1.00 37.89 83 HIS C O 1
ATOM 2760 N N . ALA C 1 84 ? -20.833 42.370 -3.767 1.00 44.92 84 ALA C N 1
ATOM 2761 C CA . ALA C 1 84 ? -21.218 42.742 -5.121 1.00 43.40 84 ALA C CA 1
ATOM 2762 C C . ALA C 1 84 ? -22.011 41.581 -5.706 1.00 40.13 84 ALA C C 1
ATOM 2763 O O . ALA C 1 84 ? -21.656 40.425 -5.487 1.00 39.66 84 ALA C O 1
ATOM 2765 N N . THR C 1 85 ? -23.087 41.885 -6.413 1.00 38.50 85 THR C N 1
ATOM 2766 C CA . THR C 1 85 ? -23.878 40.856 -7.098 1.00 41.57 85 THR C CA 1
ATOM 2767 C C . THR C 1 85 ? -24.307 41.368 -8.505 1.00 46.41 85 THR C C 1
ATOM 2768 O O . THR C 1 85 ? -23.737 42.360 -8.990 1.00 46.15 85 THR C O 1
ATOM 2772 N N . LEU C 1 86 ? -25.259 40.687 -9.156 1.00 49.23 86 LEU C N 1
ATOM 2773 C CA . LEU C 1 86 ? -25.679 41.012 -10.536 1.00 54.51 86 LEU C CA 1
ATOM 2774 C C . LEU C 1 86 ? -25.890 42.507 -10.830 1.00 64.31 86 LEU C C 1
ATOM 2775 O O . LEU C 1 86 ? -26.836 43.134 -10.313 1.00 69.95 86 LEU C O 1
ATOM 2780 N N . ASN C 1 87 ? -25.027 43.055 -11.687 1.00 62.73 87 ASN C N 1
ATOM 2781 C CA . ASN C 1 87 ? -25.201 44.390 -12.233 1.00 64.27 87 ASN C CA 1
ATOM 2782 C C . ASN C 1 87 ? -25.159 45.443 -11.134 1.00 62.24 87 ASN C C 1
ATOM 2783 O O . ASN C 1 87 ? -26.175 46.082 -10.809 1.00 54.53 87 ASN C O 1
ATOM 2788 N N . ASP C 1 88 ? -23.950 45.573 -10.568 1.00 58.91 88 ASP C N 1
ATOM 2789 C CA . ASP C 1 88 ? -23.632 46.489 -9.470 1.00 57.60 88 ASP C CA 1
ATOM 2790 C C . ASP C 1 88 ? -24.601 46.365 -8.274 1.00 56.93 88 ASP C C 1
ATOM 2791 O O . ASP C 1 88 ? -24.733 47.306 -7.469 1.00 58.54 88 ASP C O 1
ATOM 2796 N N . GLY C 1 89 ? -25.254 45.199 -8.149 1.00 52.56 89 GLY C N 1
ATOM 2797 C CA . GLY C 1 89 ? -26.185 44.922 -7.065 1.00 47.27 89 GLY C CA 1
ATOM 2798 C C . GLY C 1 89 ? -25.384 44.723 -5.801 1.00 43.31 89 GLY C C 1
ATOM 2799 O O . GLY C 1 89 ? -24.170 44.545 -5.858 1.00 44.00 89 GLY C O 1
ATOM 2800 N N . VAL C 1 90 ? -26.037 44.784 -4.650 1.00 41.26 90 VAL C N 1
ATOM 2801 C CA . VAL C 1 90 ? -25.349 44.446 -3.409 1.00 40.75 90 VAL C CA 1
ATOM 2802 C C . VAL C 1 90 ? -26.187 43.442 -2.666 1.00 38.11 90 VAL C C 1
ATOM 2803 O O . VAL C 1 90 ? -27.312 43.766 -2.312 1.00 34.14 90 VAL C O 1
ATOM 2807 N N . VAL C 1 91 ? -25.655 42.220 -2.493 1.00 37.34 91 VAL C N 1
ATOM 2808 C CA . VAL C 1 91 ? -26.317 41.193 -1.681 1.00 34.95 91 VAL C CA 1
ATOM 2809 C C . VAL C 1 91 ? -25.815 41.372 -0.264 1.00 34.31 91 VAL C C 1
ATOM 2810 O O . VAL C 1 91 ? -24.588 41.512 -0.038 1.00 31.86 91 VAL C O 1
ATOM 2814 N N . VAL C 1 92 ? -26.764 41.406 0.678 1.00 33.94 92 VAL C N 1
ATOM 2815 C CA . VAL C 1 92 ? -26.459 41.683 2.100 1.00 34.85 92 VAL C CA 1
ATOM 2816 C C . VAL C 1 92 ? -27.017 40.606 3.027 1.00 32.25 92 VAL C C 1
ATOM 2817 O O . VAL C 1 92 ? -28.180 40.226 2.930 1.00 31.31 92 VAL C O 1
ATOM 2821 N N . GLN C 1 93 ? -26.199 40.174 3.965 1.00 31.32 93 GLN C N 1
ATOM 2822 C CA . GLN C 1 93 ? -26.604 39.153 4.888 1.00 33.40 93 GLN C CA 1
ATOM 2823 C C . GLN C 1 93 ? -26.310 39.587 6.310 1.00 29.97 93 GLN C C 1
ATOM 2824 O O . GLN C 1 93 ? -25.152 39.753 6.661 1.00 27.90 93 GLN C O 1
ATOM 2830 N N . VAL C 1 94 ? -27.364 39.737 7.112 1.00 29.34 94 VAL C N 1
ATOM 2831 C CA . VAL C 1 94 ? -27.260 40.207 8.515 1.00 30.56 94 VAL C CA 1
ATOM 2832 C C . VAL C 1 94 ? -27.620 39.116 9.528 1.00 30.66 94 VAL C C 1
ATOM 2833 O O . VAL C 1 94 ? -28.567 38.371 9.310 1.00 32.29 94 VAL C O 1
ATOM 2837 N N . MET C 1 95 ? -26.854 39.042 10.620 1.00 30.89 95 MET C N 1
ATOM 2838 C CA . MET C 1 95 ? -27.123 38.157 11.749 1.00 32.16 95 MET C CA 1
ATOM 2839 C C . MET C 1 95 ? -27.192 38.976 13.011 1.00 32.85 95 MET C C 1
ATOM 2840 O O . MET C 1 95 ? -26.266 39.722 13.310 1.00 34.99 95 MET C O 1
ATOM 2845 N N . GLY C 1 96 ? -28.252 38.830 13.789 1.00 32.03 96 GLY C N 1
ATOM 2846 C CA . GLY C 1 96 ? -28.172 39.317 15.156 1.00 31.18 96 GLY C CA 1
ATOM 2847 C C . GLY C 1 96 ? -29.319 38.980 16.061 1.00 30.84 96 GLY C C 1
ATOM 2848 O O . GLY C 1 96 ? -29.938 37.953 15.890 1.00 28.86 96 GLY C O 1
ATOM 2849 N N . LEU C 1 97 ? -29.571 39.871 17.031 1.00 32.36 97 LEU C N 1
ATOM 2850 C CA . LEU C 1 97 ? -30.667 39.765 17.996 1.00 31.52 97 LEU C CA 1
ATOM 2851 C C . LEU C 1 97 ? -31.609 40.959 17.874 1.00 31.37 97 LEU C C 1
ATOM 2852 O O . LEU C 1 97 ? -31.148 42.076 17.694 1.00 28.49 97 LEU C O 1
ATOM 2857 N N . LEU C 1 98 ? -32.914 40.703 17.975 1.00 31.26 98 LEU C N 1
ATOM 2858 C CA . LEU C 1 98 ? -33.953 41.725 17.870 1.00 33.15 98 LEU C CA 1
ATOM 2859 C C . LEU C 1 98 ? -34.954 41.535 18.966 1.00 34.20 98 LEU C C 1
ATOM 2860 O O . LEU C 1 98 ? -35.370 40.414 19.228 1.00 33.52 98 LEU C O 1
ATOM 2865 N N . SER C 1 99 ? -35.331 42.637 19.598 1.00 38.18 99 SER C N 1
ATOM 2866 C CA . SER C 1 99 ? -36.277 42.637 20.701 1.00 42.31 99 SER C CA 1
ATOM 2867 C C . SER C 1 99 ? -37.299 43.673 20.372 1.00 40.94 99 SER C C 1
ATOM 2868 O O . SER C 1 99 ? -36.952 44.843 20.254 1.00 44.85 99 SER C O 1
ATOM 2871 N N . ASN C 1 100 ? -38.546 43.259 20.217 1.00 40.35 100 ASN C N 1
ATOM 2872 C CA . ASN C 1 100 ? -39.648 44.184 19.926 1.00 40.94 100 ASN C CA 1
ATOM 2873 C C . ASN C 1 100 ? -40.513 44.385 21.151 1.00 43.33 100 ASN C C 1
ATOM 2874 O O . ASN C 1 100 ? -40.909 43.430 21.776 1.00 41.07 100 ASN C O 1
ATOM 2879 N N . ASN C 1 101 ? -40.861 45.627 21.454 1.00 48.15 101 ASN C N 1
ATOM 2880 C CA . ASN C 1 101 ? -41.673 45.929 22.638 1.00 52.56 101 ASN C CA 1
ATOM 2881 C C . ASN C 1 101 ? -41.078 45.366 23.927 1.00 49.00 101 ASN C C 1
ATOM 2882 O O . ASN C 1 101 ? -41.790 44.836 24.779 1.00 43.95 101 ASN C O 1
ATOM 2887 N N . ASN C 1 102 ? -39.753 45.498 24.043 1.00 51.20 102 ASN C N 1
ATOM 2888 C CA . ASN C 1 102 ? -39.017 45.079 25.230 1.00 51.98 102 ASN C CA 1
ATOM 2889 C C . ASN C 1 102 ? -39.289 43.608 25.589 1.00 52.37 102 ASN C C 1
ATOM 2890 O O . ASN C 1 102 ? -39.244 43.259 26.760 1.00 52.40 102 ASN C O 1
ATOM 2895 N N . GLN C 1 103 ? -39.574 42.755 24.593 1.00 54.03 103 GLN C N 1
ATOM 2896 C CA . GLN C 1 103 ? -39.834 41.322 24.820 1.00 49.32 103 GLN C CA 1
ATOM 2897 C C . GLN C 1 103 ? -38.487 40.644 24.719 1.00 43.55 103 GLN C C 1
ATOM 2898 O O . GLN C 1 103 ? -37.459 41.301 24.674 1.00 40.54 103 GLN C O 1
ATOM 2904 N N . ALA C 1 104 ? -38.504 39.320 24.679 1.00 44.56 104 ALA C N 1
ATOM 2905 C CA . ALA C 1 104 ? -37.300 38.504 24.521 1.00 42.86 104 ALA C CA 1
ATOM 2906 C C . ALA C 1 104 ? -36.436 38.928 23.321 1.00 39.43 104 ALA C C 1
ATOM 2907 O O . ALA C 1 104 ? -36.978 39.228 22.234 1.00 36.36 104 ALA C O 1
ATOM 2909 N N . LEU C 1 105 ? -35.114 38.986 23.537 1.00 35.21 105 LEU C N 1
ATOM 2910 C CA . LEU C 1 105 ? -34.182 39.154 22.444 1.00 36.45 105 LEU C CA 1
ATOM 2911 C C . LEU C 1 105 ? -34.137 37.828 21.692 1.00 37.29 105 LEU C C 1
ATOM 2912 O O . LEU C 1 105 ? -33.864 36.761 22.287 1.00 35.47 105 LEU C O 1
ATOM 2917 N N . ARG C 1 106 ? -34.429 37.914 20.391 1.00 34.63 106 ARG C N 1
ATOM 2918 C CA . ARG C 1 106 ? -34.621 36.760 19.558 1.00 34.01 106 ARG C CA 1
ATOM 2919 C C . ARG C 1 106 ? -33.638 36.793 18.448 1.00 32.93 106 ARG C C 1
ATOM 2920 O O . ARG C 1 106 ? -33.429 37.825 17.817 1.00 31.45 106 ARG C O 1
ATOM 2928 N N . ARG C 1 107 ? -33.039 35.641 18.192 1.00 34.43 107 ARG C N 1
ATOM 2929 C CA . ARG C 1 107 ? -32.048 35.530 17.120 1.00 34.86 107 ARG C CA 1
ATOM 2930 C C . ARG C 1 107 ? -32.695 35.548 15.721 1.00 31.98 107 ARG C C 1
ATOM 2931 O O . ARG C 1 107 ? -33.770 34.961 15.525 1.00 28.19 107 ARG C O 1
ATOM 2939 N N . PHE C 1 108 ? -32.036 36.226 14.771 1.00 29.07 108 PHE C N 1
ATOM 2940 C CA . PHE C 1 108 ? -32.466 36.212 13.388 1.00 27.38 108 PHE C CA 1
ATOM 2941 C C . PHE C 1 108 ? -31.361 36.159 12.325 1.00 29.68 108 PHE C C 1
ATOM 2942 O O . PHE C 1 108 ? -30.144 36.307 12.588 1.00 27.31 108 PHE C O 1
ATOM 2950 N N . MET C 1 109 ? -31.824 35.918 11.104 1.00 31.62 109 MET C N 1
ATOM 2951 C CA . MET C 1 109 ? -31.012 36.033 9.912 1.00 32.01 109 MET C CA 1
ATOM 2952 C C . MET C 1 109 ? -31.823 36.904 8.993 1.00 30.76 109 MET C C 1
ATOM 2953 O O . MET C 1 109 ? -33.054 36.763 8.919 1.00 26.83 109 MET C O 1
ATOM 2958 N N . GLN C 1 110 ? -31.149 37.838 8.339 1.00 30.31 110 GLN C N 1
ATOM 2959 C CA . GLN C 1 110 ? -31.803 38.666 7.371 1.00 29.94 110 GLN C CA 1
ATOM 2960 C C . GLN C 1 110 ? -30.978 38.744 6.130 1.00 29.77 110 GLN C C 1
ATOM 2961 O O . GLN C 1 110 ? -29.751 38.917 6.223 1.00 29.72 110 GLN C O 1
ATOM 2967 N N . THR C 1 111 ? -31.654 38.597 4.983 1.00 29.03 111 THR C N 1
ATOM 2968 C CA . THR C 1 111 ? -31.049 38.740 3.658 1.00 27.94 111 THR C CA 1
ATOM 2969 C C . THR C 1 111 ? -31.697 39.944 2.944 1.00 29.36 111 THR C C 1
ATOM 2970 O O . THR C 1 111 ? -32.952 40.076 2.868 1.00 26.58 111 THR C O 1
ATOM 2974 N N . PHE C 1 112 ? -30.838 40.846 2.465 1.00 29.80 112 PHE C N 1
ATOM 2975 C CA . PHE C 1 112 ? -31.263 41.905 1.564 1.00 30.53 112 PHE C CA 1
ATOM 2976 C C . PHE C 1 112 ? -30.569 41.778 0.225 1.00 32.02 112 PHE C C 1
ATOM 2977 O O . PHE C 1 112 ? -29.396 41.357 0.144 1.00 31.85 112 PHE C O 1
ATOM 2985 N N . VAL C 1 113 ? -31.279 42.201 -0.816 1.00 31.99 113 VAL C N 1
ATOM 2986 C CA . VAL C 1 113 ? -30.631 42.633 -2.041 1.00 32.10 113 VAL C CA 1
ATOM 2987 C C . VAL C 1 113 ? -30.932 44.116 -2.255 1.00 30.23 113 VAL C C 1
ATOM 2988 O O . VAL C 1 113 ? -32.083 44.532 -2.379 1.00 29.58 113 VAL C O 1
ATOM 2992 N N . LEU C 1 114 ? -29.876 44.896 -2.318 1.00 30.91 114 LEU C N 1
ATOM 2993 C CA . LEU C 1 114 ? -29.953 46.298 -2.721 1.00 35.70 114 LEU C CA 1
ATOM 2994 C C . LEU C 1 114 ? -29.749 46.443 -4.267 1.00 37.41 114 LEU C C 1
ATOM 2995 O O . LEU C 1 114 ? -28.736 45.953 -4.814 1.00 37.14 114 LEU C O 1
ATOM 3000 N N . ALA C 1 115 ? -30.716 47.070 -4.957 1.00 38.91 115 ALA C N 1
ATOM 3001 C CA . ALA C 1 115 ? -30.654 47.288 -6.441 1.00 41.28 115 ALA C CA 1
ATOM 3002 C C . ALA C 1 115 ? -30.545 48.772 -6.792 1.00 46.46 115 ALA C C 1
ATOM 3003 O O . ALA C 1 115 ? -31.232 49.578 -6.167 1.00 43.69 115 ALA C O 1
ATOM 3005 N N . PRO C 1 116 ? -29.718 49.140 -7.813 1.00 56.29 116 PRO C N 1
ATOM 3006 C CA . PRO C 1 116 ? -29.688 50.560 -8.255 1.00 56.15 116 PRO C CA 1
ATOM 3007 C C . PRO C 1 116 ? -31.061 51.065 -8.698 1.00 53.68 116 PRO C C 1
ATOM 3008 O O . PRO C 1 116 ? -31.754 50.354 -9.420 1.00 49.77 116 PRO C O 1
ATOM 3012 N N . GLU C 1 117 ? -31.466 52.252 -8.236 1.00 56.13 117 GLU C N 1
ATOM 3013 C CA . GLU C 1 117 ? -32.775 52.817 -8.633 1.00 59.99 117 GLU C CA 1
ATOM 3014 C C . GLU C 1 117 ? -32.769 53.266 -10.101 1.00 62.92 117 GLU C C 1
ATOM 3015 O O . GLU C 1 117 ? -33.827 53.271 -10.745 1.00 57.82 117 GLU C O 1
ATOM 3017 N N . GLY C 1 118 ? -31.585 53.646 -10.608 1.00 64.71 118 GLY C N 1
ATOM 3018 C CA . GLY C 1 118 ? -31.388 53.978 -12.021 1.00 70.19 118 GLY C CA 1
ATOM 3019 C C . GLY C 1 118 ? -31.609 55.436 -12.419 1.00 74.47 118 GLY C C 1
ATOM 3020 O O . GLY C 1 118 ? -31.343 55.798 -13.570 1.00 71.98 118 GLY C O 1
ATOM 3021 N N . SER C 1 119 ? -32.092 56.265 -11.481 1.00 76.22 119 SER C N 1
ATOM 3022 C CA . SER C 1 119 ? -32.343 57.703 -11.715 1.00 74.26 119 SER C CA 1
ATOM 3023 C C . SER C 1 119 ? -31.252 58.639 -11.191 1.00 68.60 119 SER C C 1
ATOM 3024 O O . SER C 1 119 ? -31.260 59.803 -11.548 1.00 76.08 119 SER C O 1
ATOM 3027 N N . VAL C 1 120 ? -30.350 58.154 -10.336 1.00 65.54 120 VAL C N 1
ATOM 3028 C CA . VAL C 1 120 ? -29.241 58.958 -9.788 1.00 66.37 120 VAL C CA 1
ATOM 3029 C C . VAL C 1 120 ? -28.072 58.042 -9.419 1.00 63.37 120 VAL C C 1
ATOM 3030 O O . VAL C 1 120 ? -28.287 56.911 -9.011 1.00 67.53 120 VAL C O 1
ATOM 3034 N N . ALA C 1 121 ? -26.840 58.531 -9.491 1.00 62.01 121 ALA C N 1
ATOM 3035 C CA . ALA C 1 121 ? -25.717 57.813 -8.845 1.00 64.25 121 ALA C CA 1
ATOM 3036 C C . ALA C 1 121 ? -25.983 57.654 -7.346 1.00 63.65 121 ALA C C 1
ATOM 3037 O O . ALA C 1 121 ? -26.788 58.409 -6.772 1.00 61.15 121 ALA C O 1
ATOM 3039 N N . ASN C 1 122 ? -25.312 56.671 -6.732 1.00 58.75 122 ASN C N 1
ATOM 3040 C CA . ASN C 1 122 ? -25.434 56.385 -5.296 1.00 58.02 122 ASN C CA 1
ATOM 3041 C C . ASN C 1 122 ? -26.839 55.997 -4.787 1.00 51.00 122 ASN C C 1
ATOM 3042 O O . ASN C 1 122 ? -27.018 55.889 -3.576 1.00 51.00 122 ASN C O 1
ATOM 3047 N N . LYS C 1 123 ? -27.828 55.798 -5.667 1.00 46.73 123 LYS C N 1
ATOM 3048 C CA . LYS C 1 123 ? -29.224 55.630 -5.209 1.00 46.88 123 LYS C CA 1
ATOM 3049 C C . LYS C 1 123 ? -29.787 54.193 -5.342 1.00 45.97 123 LYS C C 1
ATOM 3050 O O . LYS C 1 123 ? -29.962 53.633 -6.469 1.00 41.21 123 LYS C O 1
ATOM 3056 N N . PHE C 1 124 ? -30.107 53.634 -4.174 1.00 38.40 124 PHE C N 1
ATOM 3057 C CA . PHE C 1 124 ? -30.495 52.249 -4.066 1.00 38.84 124 PHE C CA 1
ATOM 3058 C C . PHE C 1 124 ? -31.889 52.075 -3.552 1.00 38.62 124 PHE C C 1
ATOM 3059 O O . PHE C 1 124 ? -32.471 52.980 -2.939 1.00 43.64 124 PHE C O 1
ATOM 3067 N N . TYR C 1 125 ? -32.438 50.914 -3.838 1.00 34.94 125 TYR C N 1
ATOM 3068 C CA . TYR C 1 125 ? -33.630 50.478 -3.162 1.00 39.78 125 TYR C CA 1
ATOM 3069 C C . TYR C 1 125 ? -33.473 48.994 -2.758 1.00 40.13 125 TYR C C 1
ATOM 3070 O O . TYR C 1 125 ? -32.484 48.328 -3.123 1.00 39.76 125 TYR C O 1
ATOM 3079 N N . VAL C 1 126 ? -34.422 48.516 -1.955 1.00 37.79 126 VAL C N 1
ATOM 3080 C CA . VAL C 1 126 ? -34.395 47.156 -1.437 1.00 35.37 126 VAL C CA 1
ATOM 3081 C C . VAL C 1 126 ? -35.273 46.337 -2.360 1.00 33.02 126 VAL C C 1
ATOM 3082 O O . VAL C 1 126 ? -36.489 46.515 -2.390 1.00 28.79 126 VAL C O 1
ATOM 3086 N N . HIS C 1 127 ? -34.642 45.478 -3.156 1.00 35.68 127 HIS C N 1
ATOM 3087 C CA . HIS C 1 127 ? -35.387 44.645 -4.094 1.00 40.19 127 HIS C CA 1
ATOM 3088 C C . HIS C 1 127 ? -35.959 43.472 -3.305 1.00 37.50 127 HIS C C 1
ATOM 3089 O O . HIS C 1 127 ? -37.116 43.098 -3.517 1.00 36.69 127 HIS C O 1
ATOM 3096 N N . ASN C 1 128 ? -35.160 42.944 -2.360 1.00 35.46 128 ASN C N 1
ATOM 3097 C CA . ASN C 1 128 ? -35.555 41.814 -1.495 1.00 34.12 128 ASN C CA 1
ATOM 3098 C C . ASN C 1 128 ? -35.182 42.058 -0.046 1.00 32.07 128 ASN C C 1
ATOM 3099 O O . ASN C 1 128 ? -34.030 42.373 0.245 1.00 29.94 128 ASN C O 1
ATOM 3104 N N . ASP C 1 129 ? -36.149 41.882 0.854 1.00 31.07 129 ASP C N 1
ATOM 3105 C CA . ASP C 1 129 ? -35.889 41.860 2.287 1.00 32.78 129 ASP C CA 1
ATOM 3106 C C . ASP C 1 129 ? -36.458 40.576 2.874 1.00 31.28 129 ASP C C 1
ATOM 3107 O O . ASP C 1 129 ? -37.672 40.465 2.992 1.00 31.49 129 ASP C O 1
ATOM 3112 N N . ILE C 1 130 ? -35.593 39.615 3.217 1.00 30.58 130 ILE C N 1
ATOM 3113 C CA . ILE C 1 130 ? -36.033 38.321 3.809 1.00 32.29 130 ILE C CA 1
ATOM 3114 C C . ILE C 1 130 ? -35.509 38.193 5.236 1.00 29.57 130 ILE C C 1
ATOM 3115 O O . ILE C 1 130 ? -34.300 38.183 5.450 1.00 26.90 130 ILE C O 1
ATOM 3120 N N . PHE C 1 131 ? -36.416 38.053 6.195 1.00 32.10 131 PHE C N 1
ATOM 3121 C CA . PHE C 1 131 ? -36.058 38.000 7.638 1.00 33.96 131 PHE C CA 1
ATOM 3122 C C . PHE C 1 131 ? -36.623 36.746 8.242 1.00 30.67 131 PHE C C 1
ATOM 3123 O O . PHE C 1 131 ? -37.796 36.486 8.064 1.00 34.19 131 PHE C O 1
ATOM 3131 N N . ARG C 1 132 ? -35.826 35.998 8.992 1.00 29.62 132 ARG C N 1
ATOM 3132 C CA . ARG C 1 132 ? -36.355 34.845 9.729 1.00 29.46 132 ARG C CA 1
ATOM 3133 C C . ARG C 1 132 ? -35.748 34.708 11.120 1.00 27.56 132 ARG C C 1
ATOM 3134 O O . ARG C 1 132 ? -34.536 34.715 11.274 1.00 28.31 132 ARG C O 1
ATOM 3142 N N . TYR C 1 133 ? -36.593 34.559 12.133 1.00 27.57 133 TYR C N 1
ATOM 3143 C CA . TYR C 1 133 ? -36.127 34.240 13.495 1.00 27.63 133 TYR C CA 1
ATOM 3144 C C . TYR C 1 133 ? -35.666 32.781 13.588 1.00 27.75 133 TYR C C 1
ATOM 3145 O O . TYR C 1 133 ? -36.356 31.919 13.065 1.00 28.90 133 TYR C O 1
ATOM 3154 N N . GLN C 1 134 ? -34.550 32.488 14.257 1.00 29.99 134 GLN C N 1
ATOM 3155 C CA . GLN C 1 134 ? -34.068 31.091 14.365 1.00 34.34 134 GLN C CA 1
ATOM 3156 C C . GLN C 1 134 ? -35.056 30.228 15.120 1.00 36.61 134 GLN C C 1
ATOM 3157 O O . GLN C 1 134 ? -35.314 29.104 14.688 1.00 37.54 134 GLN C O 1
ATOM 3163 N N . ASP C 1 135 ? -35.654 30.756 16.201 1.00 38.42 135 ASP C N 1
ATOM 3164 C CA . ASP C 1 135 ? -36.667 30.003 17.002 1.00 38.42 135 ASP C CA 1
ATOM 3165 C C . ASP C 1 135 ? -38.007 29.666 16.317 1.00 37.20 135 ASP C C 1
ATOM 3166 O O . ASP C 1 135 ? -38.880 29.033 16.941 1.00 39.17 135 ASP C O 1
ATOM 3171 N N . GLU C 1 136 ? -38.206 30.152 15.099 1.00 33.79 136 GLU C N 1
ATOM 3172 C CA . GLU C 1 136 ? -39.306 29.709 14.265 1.00 35.17 136 GLU C CA 1
ATOM 3173 C C . GLU C 1 136 ? -38.880 28.671 13.226 1.00 40.42 136 GLU C C 1
ATOM 3174 O O . GLU C 1 136 ? -39.732 28.057 12.580 1.00 40.52 136 GLU C O 1
ATOM 3180 N N . VAL C 1 137 ? -37.580 28.484 13.034 1.00 42.11 137 VAL C N 1
ATOM 3181 C CA . VAL C 1 137 ? -37.119 27.534 12.054 1.00 46.73 137 VAL C CA 1
ATOM 3182 C C . VAL C 1 137 ? -36.739 26.235 12.758 1.00 52.44 137 VAL C C 1
ATOM 3183 O O . VAL C 1 137 ? -37.199 25.180 12.327 1.00 53.29 137 VAL C O 1
ATOM 3187 N N . PHE C 1 138 ? -35.955 26.326 13.849 1.00 60.46 138 PHE C N 1
ATOM 3188 C CA . PHE C 1 138 ? -35.587 25.187 14.735 1.00 57.04 138 PHE C CA 1
ATOM 3189 C C . PHE C 1 138 ? -36.329 25.192 16.068 1.00 58.54 138 PHE C C 1
ATOM 3190 O O . PHE C 1 138 ? -36.139 24.288 16.900 1.00 60.99 138 PHE C O 1
ATOM 3192 N N . PRO D 1 6 ? -24.285 -22.122 16.120 1.00 65.52 6 PRO D N 1
ATOM 3193 C CA . PRO D 1 6 ? -25.619 -22.455 16.576 1.00 62.85 6 PRO D CA 1
ATOM 3194 C C . PRO D 1 6 ? -26.457 -21.267 16.947 1.00 62.11 6 PRO D C 1
ATOM 3195 O O . PRO D 1 6 ? -26.388 -20.211 16.356 1.00 62.70 6 PRO D O 1
ATOM 3199 N N . SER D 1 7 ? -27.279 -21.463 17.952 1.00 54.66 7 SER D N 1
ATOM 3200 C CA . SER D 1 7 ? -28.156 -20.378 18.396 1.00 50.15 7 SER D CA 1
ATOM 3201 C C . SER D 1 7 ? -27.344 -19.433 19.287 1.00 46.20 7 SER D C 1
ATOM 3202 O O . SER D 1 7 ? -26.872 -19.851 20.352 1.00 43.67 7 SER D O 1
ATOM 3205 N N . PRO D 1 8 ? -27.169 -18.160 18.860 1.00 43.33 8 PRO D N 1
ATOM 3206 C CA . PRO D 1 8 ? -26.388 -17.229 19.682 1.00 39.93 8 PRO D CA 1
ATOM 3207 C C . PRO D 1 8 ? -26.929 -17.086 21.099 1.00 35.54 8 PRO D C 1
ATOM 3208 O O . PRO D 1 8 ? -26.153 -16.978 22.059 1.00 31.82 8 PRO D O 1
ATOM 3212 N N . LEU D 1 9 ? -28.244 -17.100 21.238 1.00 34.78 9 LEU D N 1
ATOM 3213 C CA . LEU D 1 9 ? -28.803 -16.944 22.557 1.00 39.68 9 LEU D CA 1
ATOM 3214 C C . LEU D 1 9 ? -28.330 -18.088 23.434 1.00 42.05 9 LEU D C 1
ATOM 3215 O O . LEU D 1 9 ? -27.796 -17.870 24.512 1.00 41.83 9 LEU D O 1
ATOM 3220 N N . LEU D 1 10 ? -28.459 -19.315 22.939 1.00 43.44 10 LEU D N 1
ATOM 3221 C CA . LEU D 1 10 ? -28.141 -20.442 23.776 1.00 43.32 10 LEU D CA 1
ATOM 3222 C C . LEU D 1 10 ? -26.648 -20.502 24.031 1.00 41.44 10 LEU D C 1
ATOM 3223 O O . LEU D 1 10 ? -26.252 -20.786 25.162 1.00 41.32 10 LEU D O 1
ATOM 3228 N N . VAL D 1 11 ? -25.824 -20.175 23.025 1.00 38.96 11 VAL D N 1
ATOM 3229 C CA . VAL D 1 11 ? -24.349 -20.193 23.198 1.00 34.84 11 VAL D CA 1
ATOM 3230 C C . VAL D 1 11 ? -23.945 -19.270 24.357 1.00 36.95 11 VAL D C 1
ATOM 3231 O O . VAL D 1 11 ? -23.253 -19.694 25.288 1.00 36.18 11 VAL D O 1
ATOM 3235 N N . GLY D 1 12 ? -24.419 -18.021 24.303 1.00 37.28 12 GLY D N 1
ATOM 3236 C CA . GLY D 1 12 ? -24.092 -17.019 25.309 1.00 39.35 12 GLY D CA 1
ATOM 3237 C C . GLY D 1 12 ? -24.620 -17.332 26.700 1.00 41.46 12 GLY D C 1
ATOM 3238 O O . GLY D 1 12 ? -23.952 -17.058 27.716 1.00 41.25 12 GLY D O 1
ATOM 3239 N N . ARG D 1 13 ? -25.826 -17.895 26.755 1.00 43.77 13 ARG D N 1
ATOM 3240 C CA . ARG D 1 13 ? -26.405 -18.314 28.036 1.00 42.36 13 ARG D CA 1
ATOM 3241 C C . ARG D 1 13 ? -25.570 -19.422 28.671 1.00 38.88 13 ARG D C 1
ATOM 3242 O O . ARG D 1 13 ? -25.241 -19.315 29.857 1.00 39.45 13 ARG D O 1
ATOM 3250 N N . GLU D 1 14 ? -25.168 -20.424 27.872 1.00 36.05 14 GLU D N 1
ATOM 3251 C CA . GLU D 1 14 ? -24.321 -21.538 28.348 1.00 35.12 14 GLU D CA 1
ATOM 3252 C C . GLU D 1 14 ? -22.897 -21.127 28.707 1.00 32.64 14 GLU D C 1
ATOM 3253 O O . GLU D 1 14 ? -22.325 -21.685 29.640 1.00 28.58 14 GLU D O 1
ATOM 3259 N N . PHE D 1 15 ? -22.327 -20.159 27.981 1.00 31.15 15 PHE D N 1
ATOM 3260 C CA . PHE D 1 15 ? -20.985 -19.655 28.326 1.00 30.06 15 PHE D CA 1
ATOM 3261 C C . PHE D 1 15 ? -20.959 -18.899 29.655 1.00 30.17 15 PHE D C 1
ATOM 3262 O O . PHE D 1 15 ? -20.004 -19.012 30.427 1.00 30.47 15 PHE D O 1
ATOM 3270 N N . VAL D 1 16 ? -21.995 -18.108 29.905 1.00 31.77 16 VAL D N 1
ATOM 3271 C CA . VAL D 1 16 ? -22.078 -17.294 31.128 1.00 33.98 16 VAL D CA 1
ATOM 3272 C C . VAL D 1 16 ? -22.174 -18.202 32.359 1.00 35.69 16 VAL D C 1
ATOM 3273 O O . VAL D 1 16 ? -21.434 -18.014 33.348 1.00 36.54 16 VAL D O 1
ATOM 3277 N N . ARG D 1 17 ? -23.056 -19.193 32.279 1.00 36.15 17 ARG D N 1
ATOM 3278 C CA . ARG D 1 17 ? -23.147 -20.222 33.308 1.00 36.94 17 ARG D CA 1
ATOM 3279 C C . ARG D 1 17 ? -21.781 -20.850 33.550 1.00 33.18 17 ARG D C 1
ATOM 3280 O O . ARG D 1 17 ? -21.348 -20.985 34.706 1.00 30.81 17 ARG D O 1
ATOM 3288 N N . GLN D 1 18 ? -21.094 -21.215 32.471 1.00 29.47 18 GLN D N 1
ATOM 3289 C CA . GLN D 1 18 ? -19.779 -21.846 32.609 1.00 28.56 18 GLN D CA 1
ATOM 3290 C C . GLN D 1 18 ? -18.735 -20.937 33.211 1.00 28.97 18 GLN D C 1
ATOM 3291 O O . GLN D 1 18 ? -17.954 -21.375 34.074 1.00 29.55 18 GLN D O 1
ATOM 3297 N N . TYR D 1 19 ? -18.734 -19.674 32.774 1.00 28.62 19 TYR D N 1
ATOM 3298 C CA . TYR D 1 19 ? -17.755 -18.681 33.235 1.00 27.97 19 TYR D CA 1
ATOM 3299 C C . TYR D 1 19 ? -17.871 -18.449 34.746 1.00 27.16 19 TYR D C 1
ATOM 3300 O O . TYR D 1 19 ? -16.878 -18.510 35.491 1.00 26.33 19 TYR D O 1
ATOM 3309 N N . TYR D 1 20 ? -19.096 -18.228 35.207 1.00 27.23 20 TYR D N 1
ATOM 3310 C CA . TYR D 1 20 ? -19.323 -17.941 36.618 1.00 27.29 20 TYR D CA 1
ATOM 3311 C C . TYR D 1 20 ? -19.261 -19.183 37.525 1.00 26.91 20 TYR D C 1
ATOM 3312 O O . TYR D 1 20 ? -18.717 -19.115 38.623 1.00 27.06 20 TYR D O 1
ATOM 3321 N N . THR D 1 21 ? -19.687 -20.336 37.036 1.00 27.43 21 THR D N 1
ATOM 3322 C CA . THR D 1 21 ? -19.335 -21.604 37.686 1.00 29.02 21 THR D CA 1
ATOM 3323 C C . THR D 1 21 ? -17.810 -21.706 37.893 1.00 30.13 21 THR D C 1
ATOM 3324 O O . THR D 1 21 ? -17.335 -21.875 39.022 1.00 29.42 21 THR D O 1
ATOM 3328 N N . LEU D 1 22 ? -17.049 -21.562 36.802 1.00 30.23 22 LEU D N 1
ATOM 3329 C CA . LEU D 1 22 ? -15.601 -21.674 36.862 1.00 29.97 22 LEU D CA 1
ATOM 3330 C C . LEU D 1 22 ? -14.964 -20.602 37.725 1.00 34.06 22 LEU D C 1
ATOM 3331 O O . LEU D 1 22 ? -14.090 -20.910 38.556 1.00 36.52 22 LEU D O 1
ATOM 3336 N N . LEU D 1 23 ? -15.379 -19.345 37.550 1.00 34.37 23 LEU D N 1
ATOM 3337 C CA . LEU D 1 23 ? -14.851 -18.286 38.425 1.00 36.86 23 LEU D CA 1
ATOM 3338 C C . LEU D 1 23 ? -14.978 -18.688 39.911 1.00 35.24 23 LEU D C 1
ATOM 3339 O O . LEU D 1 23 ? -14.056 -18.465 40.671 1.00 36.76 23 LEU D O 1
ATOM 3344 N N . ASN D 1 24 ? -16.084 -19.327 40.284 1.00 33.55 24 ASN D N 1
ATOM 3345 C CA . ASN D 1 24 ? -16.266 -19.868 41.644 1.00 36.61 24 ASN D CA 1
ATOM 3346 C C . ASN D 1 24 ? -15.392 -21.102 41.961 1.00 37.81 24 ASN D C 1
ATOM 3347 O O . ASN D 1 24 ? -14.669 -21.116 42.974 1.00 35.87 24 ASN D O 1
ATOM 3352 N N . GLN D 1 25 ? -15.483 -22.142 41.121 1.00 36.82 25 GLN D N 1
ATOM 3353 C CA . GLN D 1 25 ? -14.895 -23.448 41.457 1.00 34.36 25 GLN D CA 1
ATOM 3354 C C . GLN D 1 25 ? -13.384 -23.496 41.186 1.00 35.80 25 GLN D C 1
ATOM 3355 O O . GLN D 1 25 ? -12.625 -24.048 41.994 1.00 34.54 25 GLN D O 1
ATOM 3361 N N . ALA D 1 26 ? -12.937 -22.888 40.087 1.00 36.03 26 ALA D N 1
ATOM 3362 C CA . ALA D 1 26 ? -11.516 -22.900 39.735 1.00 35.78 26 ALA D CA 1
ATOM 3363 C C . ALA D 1 26 ? -11.053 -21.644 38.977 1.00 33.84 26 ALA D C 1
ATOM 3364 O O . ALA D 1 26 ? -10.824 -21.694 37.771 1.00 33.53 26 ALA D O 1
ATOM 3366 N N . PRO D 1 27 ? -10.849 -20.528 39.695 1.00 35.04 27 PRO D N 1
ATOM 3367 C CA . PRO D 1 27 ? -10.392 -19.289 39.027 1.00 33.63 27 PRO D CA 1
ATOM 3368 C C . PRO D 1 27 ? -8.966 -19.369 38.450 1.00 33.41 27 PRO D C 1
ATOM 3369 O O . PRO D 1 27 ? -8.626 -18.632 37.527 1.00 30.12 27 PRO D O 1
ATOM 3373 N N . ASP D 1 28 ? -8.150 -20.276 38.972 1.00 34.02 28 ASP D N 1
ATOM 3374 C CA . ASP D 1 28 ? -6.817 -20.524 38.390 1.00 35.64 28 ASP D CA 1
ATOM 3375 C C . ASP D 1 28 ? -6.845 -21.108 36.981 1.00 36.32 28 ASP D C 1
ATOM 3376 O O . ASP D 1 28 ? -5.799 -21.152 36.327 1.00 38.41 28 ASP D O 1
ATOM 3381 N N . MET D 1 29 ? -8.015 -21.558 36.520 1.00 37.19 29 MET D N 1
ATOM 3382 C CA . MET D 1 29 ? -8.176 -22.072 35.181 1.00 38.72 29 MET D CA 1
ATOM 3383 C C . MET D 1 29 ? -9.058 -21.170 34.309 1.00 38.78 29 MET D C 1
ATOM 3384 O O . MET D 1 29 ? -9.333 -21.490 33.144 1.00 36.54 29 MET D O 1
ATOM 3389 N N . LEU D 1 30 ? -9.472 -20.020 34.829 1.00 38.61 30 LEU D N 1
ATOM 3390 C CA . LEU D 1 30 ? -10.275 -19.102 34.021 1.00 39.12 30 LEU D CA 1
ATOM 3391 C C . LEU D 1 30 ? -9.569 -18.756 32.703 1.00 37.85 30 LEU D C 1
ATOM 3392 O O . LEU D 1 30 ? -10.224 -18.658 31.669 1.00 37.76 30 LEU D O 1
ATOM 3397 N N . HIS D 1 31 ? -8.234 -18.632 32.751 1.00 38.18 31 HIS D N 1
ATOM 3398 C CA . HIS D 1 31 ? -7.413 -18.232 31.602 1.00 36.41 31 HIS D CA 1
ATOM 3399 C C . HIS D 1 31 ? -7.522 -19.142 30.377 1.00 34.41 31 HIS D C 1
ATOM 3400 O O . HIS D 1 31 ? -7.219 -18.730 29.266 1.00 29.26 31 HIS D O 1
ATOM 3407 N N . ARG D 1 32 ? -7.973 -20.368 30.582 1.00 34.83 32 ARG D N 1
ATOM 3408 C CA . ARG D 1 32 ? -8.168 -21.309 29.487 1.00 36.23 32 ARG D CA 1
ATOM 3409 C C . ARG D 1 32 ? -9.226 -20.911 28.473 1.00 37.23 32 ARG D C 1
ATOM 3410 O O . ARG D 1 32 ? -9.254 -21.516 27.418 1.00 38.38 32 ARG D O 1
ATOM 3418 N N . PHE D 1 33 ? -10.098 -19.934 28.776 1.00 36.73 33 PHE D N 1
ATOM 3419 C CA . PHE D 1 33 ? -11.159 -19.498 27.836 1.00 34.34 33 PHE D CA 1
ATOM 3420 C C . PHE D 1 33 ? -10.633 -18.613 26.709 1.00 34.22 33 PHE D C 1
ATOM 3421 O O . PHE D 1 33 ? -11.367 -18.323 25.749 1.00 31.62 33 PHE D O 1
ATOM 3429 N N . TYR D 1 34 ? -9.382 -18.162 26.831 1.00 34.29 34 TYR D N 1
ATOM 3430 C CA . TYR D 1 34 ? -8.860 -17.069 26.016 1.00 35.60 34 TYR D CA 1
ATOM 3431 C C . TYR D 1 34 ? -7.763 -17.540 25.059 1.00 37.32 34 TYR D C 1
ATOM 3432 O O . TYR D 1 34 ? -7.309 -18.689 25.141 1.00 42.82 34 TYR D O 1
ATOM 3441 N N . GLY D 1 35 ? -7.380 -16.668 24.129 1.00 36.71 35 GLY D N 1
ATOM 3442 C CA . GLY D 1 35 ? -6.239 -16.904 23.227 1.00 38.21 35 GLY D CA 1
ATOM 3443 C C . GLY D 1 35 ? -5.314 -15.688 23.139 1.00 38.65 35 GLY D C 1
ATOM 3444 O O . GLY D 1 35 ? -5.548 -14.680 23.819 1.00 37.43 35 GLY D O 1
ATOM 3445 N N . LYS D 1 36 ? -4.292 -15.792 22.279 1.00 36.71 36 LYS D N 1
ATOM 3446 C CA . LYS D 1 36 ? -3.219 -14.791 22.129 1.00 37.33 36 LYS D CA 1
ATOM 3447 C C . LYS D 1 36 ? -3.710 -13.352 21.944 1.00 37.43 36 LYS D C 1
ATOM 3448 O O . LYS D 1 36 ? -3.115 -12.409 22.501 1.00 35.65 36 LYS D O 1
ATOM 3450 N N . ASN D 1 37 ? -4.797 -13.185 21.191 1.00 37.37 37 ASN D N 1
ATOM 3451 C CA . ASN D 1 37 ? -5.377 -11.841 20.953 1.00 38.14 37 ASN D CA 1
ATOM 3452 C C . ASN D 1 37 ? -6.448 -11.367 21.943 1.00 34.59 37 ASN D C 1
ATOM 3453 O O . ASN D 1 37 ? -7.126 -10.392 21.665 1.00 36.53 37 ASN D O 1
ATOM 3458 N N . SER D 1 38 ? -6.579 -12.017 23.094 1.00 32.81 38 SER D N 1
ATOM 3459 C CA . SER D 1 38 ? -7.782 -11.855 23.912 1.00 33.46 38 SER D CA 1
ATOM 3460 C C . SER D 1 38 ? -7.607 -10.679 24.850 1.00 30.12 38 SER D C 1
ATOM 3461 O O . SER D 1 38 ? -6.550 -10.527 25.406 1.00 30.73 38 SER D O 1
ATOM 3464 N N . SER D 1 39 ? -8.641 -9.855 25.003 1.00 28.69 39 SER D N 1
ATOM 3465 C CA . SER D 1 39 ? -8.609 -8.665 25.872 1.00 28.23 39 SER D CA 1
ATOM 3466 C C . SER D 1 39 ? -9.369 -8.939 27.158 1.00 28.12 39 SER D C 1
ATOM 3467 O O . SER D 1 39 ? -10.498 -9.444 27.095 1.00 27.16 39 SER D O 1
ATOM 3470 N N . TYR D 1 40 ? -8.779 -8.591 28.305 1.00 28.36 40 TYR D N 1
ATOM 3471 C CA . TYR D 1 40 ? -9.414 -8.840 29.609 1.00 30.83 40 TYR D CA 1
ATOM 3472 C C . TYR D 1 40 ? -9.244 -7.695 30.608 1.00 32.57 40 TYR D C 1
ATOM 3473 O O . TYR D 1 40 ? -8.116 -7.223 30.821 1.00 34.70 40 TYR D O 1
ATOM 3482 N N . VAL D 1 41 ? -10.355 -7.283 31.235 1.00 30.76 41 VAL D N 1
ATOM 3483 C CA . VAL D 1 41 ? -10.319 -6.445 32.456 1.00 29.99 41 VAL D CA 1
ATOM 3484 C C . VAL D 1 41 ? -11.389 -6.863 33.444 1.00 27.80 41 VAL D C 1
ATOM 3485 O O . VAL D 1 41 ? -12.535 -7.095 33.064 1.00 25.55 41 VAL D O 1
ATOM 3489 N N . HIS D 1 42 ? -11.014 -6.861 34.713 1.00 26.42 42 HIS D N 1
ATOM 3490 C CA . HIS D 1 42 ? -11.936 -7.084 35.787 1.00 26.08 42 HIS D CA 1
ATOM 3491 C C . HIS D 1 42 ? -11.832 -5.901 36.740 1.00 26.44 42 HIS D C 1
ATOM 3492 O O . HIS D 1 42 ? -11.275 -5.991 37.839 1.00 25.43 42 HIS D O 1
ATOM 3499 N N . GLY D 1 43 ? -12.343 -4.775 36.255 1.00 27.21 43 GLY D N 1
ATOM 3500 C CA . GLY D 1 43 ? -12.484 -3.553 37.026 1.00 27.69 43 GLY D CA 1
ATOM 3501 C C . GLY D 1 43 ? -11.183 -3.024 37.566 1.00 29.85 43 GLY D C 1
ATOM 3502 O O . GLY D 1 43 ? -10.152 -3.090 36.910 1.00 28.83 43 GLY D O 1
ATOM 3503 N N . GLY D 1 44 ? -11.230 -2.524 38.796 1.00 33.76 44 GLY D N 1
ATOM 3504 C CA . GLY D 1 44 ? -10.079 -1.868 39.403 1.00 37.68 44 GLY D CA 1
ATOM 3505 C C . GLY D 1 44 ? -9.795 -0.495 38.828 1.00 41.58 44 GLY D C 1
ATOM 3506 O O . GLY D 1 44 ? -10.440 -0.051 37.871 1.00 36.59 44 GLY D O 1
ATOM 3507 N N . LEU D 1 45 ? -8.801 0.169 39.414 1.00 51.40 45 LEU D N 1
ATOM 3508 C CA . LEU D 1 45 ? -8.399 1.506 38.970 1.00 56.45 45 LEU D CA 1
ATOM 3509 C C . LEU D 1 45 ? -6.949 1.824 39.313 1.00 54.98 45 LEU D C 1
ATOM 3510 O O . LEU D 1 45 ? -6.321 1.093 40.066 1.00 51.38 45 LEU D O 1
ATOM 3515 N N . ASP D 1 46 ? -6.435 2.902 38.723 1.00 58.38 46 ASP D N 1
ATOM 3516 C CA . ASP D 1 46 ? -5.031 3.345 38.871 1.00 63.44 46 ASP D CA 1
ATOM 3517 C C . ASP D 1 46 ? -4.732 3.996 40.223 1.00 67.96 46 ASP D C 1
ATOM 3518 O O . ASP D 1 46 ? -5.608 4.102 41.095 1.00 69.16 46 ASP D O 1
ATOM 3523 N N . SER D 1 47 ? -3.477 4.439 40.362 1.00 73.35 47 SER D N 1
ATOM 3524 C CA . SER D 1 47 ? -3.069 5.481 41.326 1.00 74.18 47 SER D CA 1
ATOM 3525 C C . SER D 1 47 ? -3.670 6.878 41.028 1.00 68.01 47 SER D C 1
ATOM 3526 O O . SER D 1 47 ? -3.856 7.672 41.954 1.00 63.38 47 SER D O 1
ATOM 3529 N N . ASN D 1 48 ? -3.950 7.182 39.753 1.00 61.69 48 ASN D N 1
ATOM 3530 C CA . ASN D 1 48 ? -4.746 8.380 39.383 1.00 62.29 48 ASN D CA 1
ATOM 3531 C C . ASN D 1 48 ? -6.296 8.249 39.568 1.00 58.51 48 ASN D C 1
ATOM 3532 O O . ASN D 1 48 ? -7.040 9.176 39.233 1.00 56.88 48 ASN D O 1
ATOM 3534 N N . GLY D 1 49 ? -6.778 7.116 40.090 1.00 53.86 49 GLY D N 1
ATOM 3535 C CA . GLY D 1 49 ? -8.211 6.891 40.312 1.00 50.11 49 GLY D CA 1
ATOM 3536 C C . GLY D 1 49 ? -9.033 6.614 39.052 1.00 51.02 49 GLY D C 1
ATOM 3537 O O . GLY D 1 49 ? -10.271 6.623 39.107 1.00 48.21 49 GLY D O 1
ATOM 3538 N N . LYS D 1 50 ? -8.362 6.363 37.921 1.00 46.43 50 LYS D N 1
ATOM 3539 C CA . LYS D 1 50 ? -9.036 6.102 36.655 1.00 45.93 50 LYS D CA 1
ATOM 3540 C C . LYS D 1 50 ? -9.119 4.577 36.429 1.00 41.81 50 LYS D C 1
ATOM 3541 O O . LYS D 1 50 ? -8.260 3.830 36.864 1.00 38.96 50 LYS D O 1
ATOM 3543 N N . PRO D 1 51 ? -10.157 4.111 35.738 1.00 40.00 51 PRO D N 1
ATOM 3544 C CA . PRO D 1 51 ? -10.321 2.657 35.633 1.00 38.86 51 PRO D CA 1
ATOM 3545 C C . PRO D 1 51 ? -9.106 1.939 35.016 1.00 36.77 51 PRO D C 1
ATOM 3546 O O . PRO D 1 51 ? -8.435 2.509 34.169 1.00 36.69 51 PRO D O 1
ATOM 3550 N N . ALA D 1 52 ? -8.846 0.708 35.456 1.00 34.49 52 ALA D N 1
ATOM 3551 C CA . ALA D 1 52 ? -7.666 -0.052 35.047 1.00 33.19 52 ALA D CA 1
ATOM 3552 C C . ALA D 1 52 ? -7.739 -0.507 33.617 1.00 33.01 52 ALA D C 1
ATOM 3553 O O . ALA D 1 52 ? -8.817 -0.793 33.100 1.00 31.19 52 ALA D O 1
ATOM 3555 N N . ASP D 1 53 ? -6.571 -0.616 33.001 1.00 35.54 53 ASP D N 1
ATOM 3556 C CA . ASP D 1 53 ? -6.445 -1.000 31.609 1.00 38.43 53 ASP D CA 1
ATOM 3557 C C . ASP D 1 53 ? -6.625 -2.518 31.426 1.00 37.97 53 ASP D C 1
ATOM 3558 O O . ASP D 1 53 ? -6.352 -3.307 32.340 1.00 37.24 53 ASP D O 1
ATOM 3563 N N . ALA D 1 54 ? -7.077 -2.911 30.232 1.00 35.45 54 ALA D N 1
ATOM 3564 C CA . ALA D 1 54 ? -7.148 -4.308 29.845 1.00 33.68 54 ALA D CA 1
ATOM 3565 C C . ALA D 1 54 ? -5.749 -4.874 29.640 1.00 33.70 54 ALA D C 1
ATOM 3566 O O . ALA D 1 54 ? -4.822 -4.125 29.402 1.00 36.46 54 ALA D O 1
ATOM 3568 N N . VAL D 1 55 ? -5.610 -6.191 29.788 1.00 31.43 55 VAL D N 1
ATOM 3569 C CA . VAL D 1 55 ? -4.406 -6.913 29.429 1.00 29.31 55 VAL D CA 1
ATOM 3570 C C . VAL D 1 55 ? -4.803 -7.954 28.378 1.00 31.50 55 VAL D C 1
ATOM 3571 O O . VAL D 1 55 ? -5.997 -8.285 28.209 1.00 30.58 55 VAL D O 1
ATOM 3575 N N . TYR D 1 56 ? -3.796 -8.465 27.675 1.00 32.41 56 TYR D N 1
ATOM 3576 C CA . TYR D 1 56 ? -4.032 -9.319 26.505 1.00 34.77 56 TYR D CA 1
ATOM 3577 C C . TYR D 1 56 ? -3.278 -10.638 26.580 1.00 37.55 56 TYR D C 1
ATOM 3578 O O . TYR D 1 56 ? -2.126 -10.708 27.014 1.00 39.20 56 TYR D O 1
ATOM 3587 N N . GLY D 1 57 ? -3.942 -11.686 26.132 1.00 42.08 57 GLY D N 1
ATOM 3588 C CA . GLY D 1 57 ? -3.319 -12.997 26.035 1.00 43.30 57 GLY D CA 1
ATOM 3589 C C . GLY D 1 57 ? -3.509 -13.802 27.297 1.00 40.53 57 GLY D C 1
ATOM 3590 O O . GLY D 1 57 ? -3.634 -13.276 28.384 1.00 45.45 57 GLY D O 1
ATOM 3591 N N . GLN D 1 58 ? -3.487 -15.096 27.119 1.00 36.11 58 GLN D N 1
ATOM 3592 C CA . GLN D 1 58 ? -3.748 -16.040 28.153 1.00 36.96 58 GLN D CA 1
ATOM 3593 C C . GLN D 1 58 ? -2.798 -15.917 29.353 1.00 40.38 58 GLN D C 1
ATOM 3594 O O . GLN D 1 58 ? -3.241 -16.004 30.515 1.00 40.91 58 GLN D O 1
ATOM 3600 N N . LYS D 1 59 ? -1.523 -15.643 29.076 1.00 41.50 59 LYS D N 1
ATOM 3601 C CA . LYS D 1 59 ? -0.499 -15.544 30.119 1.00 41.91 59 LYS D CA 1
ATOM 3602 C C . LYS D 1 59 ? -0.683 -14.347 31.019 1.00 39.50 59 LYS D C 1
ATOM 3603 O O . LYS D 1 59 ? -0.613 -14.495 32.227 1.00 40.69 59 LYS D O 1
ATOM 3609 N N . GLU D 1 60 ? -0.878 -13.163 30.443 1.00 39.89 60 GLU D N 1
ATOM 3610 C CA . GLU D 1 60 ? -1.120 -11.944 31.235 1.00 39.55 60 GLU D CA 1
ATOM 3611 C C . GLU D 1 60 ? -2.523 -11.974 31.894 1.00 38.43 60 GLU D C 1
ATOM 3612 O O . GLU D 1 60 ? -2.700 -11.526 33.035 1.00 35.78 60 GLU D O 1
ATOM 3618 N N . ILE D 1 61 ? -3.508 -12.491 31.166 1.00 35.05 61 ILE D N 1
ATOM 3619 C CA . ILE D 1 61 ? -4.837 -12.697 31.700 1.00 35.56 61 ILE D CA 1
ATOM 3620 C C . ILE D 1 61 ? -4.765 -13.558 32.964 1.00 39.86 61 ILE D C 1
ATOM 3621 O O . ILE D 1 61 ? -5.459 -13.282 33.945 1.00 43.41 61 ILE D O 1
ATOM 3626 N N . HIS D 1 62 ? -3.911 -14.577 32.961 1.00 39.73 62 HIS D N 1
ATOM 3627 C CA . HIS D 1 62 ? -3.746 -15.409 34.147 1.00 39.27 62 HIS D CA 1
ATOM 3628 C C . HIS D 1 62 ? -3.133 -14.637 35.319 1.00 40.50 62 HIS D C 1
ATOM 3629 O O . HIS D 1 62 ? -3.652 -14.713 36.430 1.00 39.56 62 HIS D O 1
ATOM 3636 N N . ARG D 1 63 ? -2.042 -13.898 35.078 1.00 42.44 63 ARG D N 1
ATOM 3637 C CA . ARG D 1 63 ? -1.379 -13.105 36.148 1.00 42.51 63 ARG D CA 1
ATOM 3638 C C . ARG D 1 63 ? -2.367 -12.124 36.779 1.00 44.29 63 ARG D C 1
ATOM 3639 O O . ARG D 1 63 ? -2.362 -11.933 37.999 1.00 48.43 63 ARG D O 1
ATOM 3641 N N . LYS D 1 64 ? -3.242 -11.556 35.945 1.00 42.41 64 LYS D N 1
ATOM 3642 C CA . LYS D 1 64 ? -4.266 -10.651 36.414 1.00 40.58 64 LYS D CA 1
ATOM 3643 C C . LYS D 1 64 ? -5.405 -11.334 37.189 1.00 37.62 64 LYS D C 1
ATOM 3644 O O . LYS D 1 64 ? -5.891 -10.770 38.163 1.00 35.07 64 LYS D O 1
ATOM 3650 N N . VAL D 1 65 ? -5.839 -12.517 36.768 1.00 36.25 65 VAL D N 1
ATOM 3651 C CA . VAL D 1 65 ? -6.928 -13.231 37.476 1.00 36.11 65 VAL D CA 1
ATOM 3652 C C . VAL D 1 65 ? -6.535 -13.613 38.901 1.00 37.30 65 VAL D C 1
ATOM 3653 O O . VAL D 1 65 ? -7.367 -13.574 39.823 1.00 37.62 65 VAL D O 1
ATOM 3657 N N . MET D 1 66 ? -5.261 -13.956 39.067 1.00 39.16 66 MET D N 1
ATOM 3658 C CA . MET D 1 66 ? -4.720 -14.364 40.348 1.00 40.19 66 MET D CA 1
ATOM 3659 C C . MET D 1 66 ? -4.483 -13.184 41.293 1.00 41.08 66 MET D C 1
ATOM 3660 O O . MET D 1 66 ? -4.578 -13.363 42.510 1.00 45.51 66 MET D O 1
ATOM 3665 N N . SER D 1 67 ? -4.182 -11.990 40.770 1.00 43.52 67 SER D N 1
ATOM 3666 C CA . SER D 1 67 ? -4.076 -10.769 41.625 1.00 44.77 67 SER D CA 1
ATOM 3667 C C . SER D 1 67 ? -5.431 -10.350 42.219 1.00 45.11 67 SER D C 1
ATOM 3668 O O . SER D 1 67 ? -5.480 -9.726 43.274 1.00 44.37 67 SER D O 1
ATOM 3671 N N . GLN D 1 68 ? -6.527 -10.718 41.554 1.00 45.05 68 GLN D N 1
ATOM 3672 C CA . GLN D 1 68 ? -7.858 -10.532 42.123 1.00 44.88 68 GLN D CA 1
ATOM 3673 C C . GLN D 1 68 ? -8.119 -11.468 43.306 1.00 46.53 68 GLN D C 1
ATOM 3674 O O . GLN D 1 68 ? -9.041 -11.218 44.059 1.00 46.40 68 GLN D O 1
ATOM 3680 N N . ASN D 1 69 ? -7.348 -12.553 43.465 1.00 48.86 69 ASN D N 1
ATOM 3681 C CA . ASN D 1 69 ? -7.500 -13.473 44.599 1.00 48.34 69 ASN D CA 1
ATOM 3682 C C . ASN D 1 69 ? -8.959 -13.852 44.728 1.00 46.28 69 ASN D C 1
ATOM 3683 O O . ASN D 1 69 ? -9.577 -13.574 45.754 1.00 47.06 69 ASN D O 1
ATOM 3688 N N . PHE D 1 70 ? -9.522 -14.418 43.661 1.00 43.89 70 PHE D N 1
ATOM 3689 C CA . PHE D 1 70 ? -10.906 -14.895 43.682 1.00 41.61 70 PHE D CA 1
ATOM 3690 C C . PHE D 1 70 ? -11.030 -16.120 44.582 1.00 43.05 70 PHE D C 1
ATOM 3691 O O . PHE D 1 70 ? -10.408 -17.158 44.308 1.00 41.04 70 PHE D O 1
ATOM 3699 N N . THR D 1 71 ? -11.836 -15.986 45.636 1.00 40.42 71 THR D N 1
ATOM 3700 C CA . THR D 1 71 ? -12.128 -17.064 46.550 1.00 40.57 71 THR D CA 1
ATOM 3701 C C . THR D 1 71 ? -13.599 -16.971 46.950 1.00 41.34 71 THR D C 1
ATOM 3702 O O . THR D 1 71 ? -14.080 -15.904 47.298 1.00 38.78 71 THR D O 1
ATOM 3706 N N . ASN D 1 72 ? -14.305 -18.099 46.881 1.00 44.06 72 ASN D N 1
ATOM 3707 C CA . ASN D 1 72 ? -15.767 -18.175 47.112 1.00 49.90 72 ASN D CA 1
ATOM 3708 C C . ASN D 1 72 ? -16.568 -17.172 46.286 1.00 47.29 72 ASN D C 1
ATOM 3709 O O . ASN D 1 72 ? -17.645 -16.712 46.694 1.00 49.06 72 ASN D O 1
ATOM 3714 N N . CYS D 1 73 ? -16.049 -16.884 45.096 1.00 45.87 73 CYS D N 1
ATOM 3715 C CA . CYS D 1 73 ? -16.585 -15.852 44.263 1.00 41.29 73 CYS D CA 1
ATOM 3716 C C . CYS D 1 73 ? -17.998 -16.241 43.950 1.00 39.76 73 CYS D C 1
ATOM 3717 O O . CYS D 1 73 ? -18.241 -17.174 43.201 1.00 41.13 73 CYS D O 1
ATOM 3720 N N . HIS D 1 74 ? -18.919 -15.549 44.595 1.00 39.44 74 HIS D N 1
ATOM 3721 C CA . HIS D 1 74 ? -20.341 -15.749 44.419 1.00 38.69 74 HIS D CA 1
ATOM 3722 C C . HIS D 1 74 ? -20.923 -14.622 43.540 1.00 36.73 74 HIS D C 1
ATOM 3723 O O . HIS D 1 74 ? -20.710 -13.424 43.786 1.00 35.02 74 HIS D O 1
ATOM 3730 N N . THR D 1 75 ? -21.667 -15.032 42.527 1.00 37.19 75 THR D N 1
ATOM 3731 C CA . THR D 1 75 ? -22.191 -14.166 41.491 1.00 40.53 75 THR D CA 1
ATOM 3732 C C . THR D 1 75 ? -23.711 -14.382 41.383 1.00 42.09 75 THR D C 1
ATOM 3733 O O . THR D 1 75 ? -24.176 -15.510 41.468 1.00 46.15 75 THR D O 1
ATOM 3737 N N . LYS D 1 76 ? -24.477 -13.303 41.236 1.00 44.00 76 LYS D N 1
ATOM 3738 C CA . LYS D 1 76 ? -25.897 -13.379 40.860 1.00 47.47 76 LYS D CA 1
ATOM 3739 C C . LYS D 1 76 ? -26.079 -12.655 39.508 1.00 44.69 76 LYS D C 1
ATOM 3740 O O . LYS D 1 76 ? -25.839 -11.440 39.403 1.00 42.77 76 LYS D O 1
ATOM 3746 N N . ILE D 1 77 ? -26.504 -13.395 38.489 1.00 38.82 77 ILE D N 1
ATOM 3747 C CA . ILE D 1 77 ? -26.667 -12.849 37.158 1.00 36.51 77 ILE D CA 1
ATOM 3748 C C . ILE D 1 77 ? -28.111 -12.458 37.007 1.00 35.05 77 ILE D C 1
ATOM 3749 O O . ILE D 1 77 ? -28.979 -13.299 37.160 1.00 30.88 77 ILE D O 1
ATOM 3754 N N . ARG D 1 78 ? -28.331 -11.180 36.694 1.00 35.70 78 ARG D N 1
ATOM 3755 C CA . ARG D 1 78 ? -29.658 -10.576 36.586 1.00 37.15 78 ARG D CA 1
ATOM 3756 C C . ARG D 1 78 ? -30.048 -10.185 35.140 1.00 34.37 78 ARG D C 1
ATOM 3757 O O . ARG D 1 78 ? -31.212 -9.884 34.864 1.00 33.59 78 ARG D O 1
ATOM 3765 N N . HIS D 1 79 ? -29.087 -10.194 34.224 1.00 31.50 79 HIS D N 1
ATOM 3766 C CA . HIS D 1 79 ? -29.374 -9.972 32.807 1.00 32.73 79 HIS D CA 1
ATOM 3767 C C . HIS D 1 79 ? -28.270 -10.623 31.938 1.00 33.15 79 HIS D C 1
ATOM 3768 O O . HIS D 1 79 ? -27.073 -10.593 32.273 1.00 31.19 79 HIS D O 1
ATOM 3775 N N . VAL D 1 80 ? -28.720 -11.294 30.883 1.00 34.43 80 VAL D N 1
ATOM 3776 C CA . VAL D 1 80 ? -27.846 -11.912 29.887 1.00 35.23 80 VAL D CA 1
ATOM 3777 C C . VAL D 1 80 ? -28.543 -11.713 28.569 1.00 33.60 80 VAL D C 1
ATOM 3778 O O . VAL D 1 80 ? -29.682 -12.102 28.434 1.00 30.64 80 VAL D O 1
ATOM 3782 N N . ASP D 1 81 ? -27.896 -11.056 27.616 1.00 35.83 81 ASP D N 1
ATOM 3783 C CA . ASP D 1 81 ? -28.360 -11.147 26.244 1.00 37.67 81 ASP D CA 1
ATOM 3784 C C . ASP D 1 81 ? -27.199 -11.503 25.362 1.00 35.67 81 ASP D C 1
ATOM 3785 O O . ASP D 1 81 ? -26.057 -11.346 25.763 1.00 33.61 81 ASP D O 1
ATOM 3790 N N . ALA D 1 82 ? -27.521 -12.037 24.180 1.00 35.93 82 ALA D N 1
ATOM 3791 C CA . ALA D 1 82 ? -26.545 -12.626 23.276 1.00 33.40 82 ALA D CA 1
ATOM 3792 C C . ALA D 1 82 ? -27.034 -12.547 21.845 1.00 34.62 82 ALA D C 1
ATOM 3793 O O . ALA D 1 82 ? -28.182 -12.853 21.577 1.00 35.46 82 ALA D O 1
ATOM 3795 N N . HIS D 1 83 ? -26.154 -12.167 20.915 1.00 34.88 83 HIS D N 1
ATOM 3796 C CA . HIS D 1 83 ? -26.562 -11.912 19.537 1.00 32.78 83 HIS D CA 1
ATOM 3797 C C . HIS D 1 83 ? -25.479 -12.277 18.539 1.00 31.44 83 HIS D C 1
ATOM 3798 O O . HIS D 1 83 ? -24.295 -12.162 18.812 1.00 31.03 83 HIS D O 1
ATOM 3805 N N . ALA D 1 84 ? -25.921 -12.722 17.374 1.00 31.35 84 ALA D N 1
ATOM 3806 C CA . ALA D 1 84 ? -25.035 -12.971 16.264 1.00 33.94 84 ALA D CA 1
ATOM 3807 C C . ALA D 1 84 ? -24.394 -11.634 15.876 1.00 35.93 84 ALA D C 1
ATOM 3808 O O . ALA D 1 84 ? -25.100 -10.570 15.773 1.00 31.19 84 ALA D O 1
ATOM 3810 N N . THR D 1 85 ? -23.074 -11.718 15.681 1.00 33.83 85 THR D N 1
ATOM 3811 C CA . THR D 1 85 ? -22.242 -10.589 15.316 1.00 34.32 85 THR D CA 1
ATOM 3812 C C . THR D 1 85 ? -21.341 -11.014 14.124 1.00 34.93 85 THR D C 1
ATOM 3813 O O . THR D 1 85 ? -21.669 -11.961 13.412 1.00 36.37 85 THR D O 1
ATOM 3817 N N . LEU D 1 86 ? -20.216 -10.334 13.920 1.00 36.69 86 LEU D N 1
ATOM 3818 C CA . LEU D 1 86 ? -19.351 -10.577 12.765 1.00 36.23 86 LEU D CA 1
ATOM 3819 C C . LEU D 1 86 ? -18.832 -11.979 12.825 1.00 38.76 86 LEU D C 1
ATOM 3820 O O . LEU D 1 86 ? -18.511 -12.468 13.918 1.00 39.09 86 LEU D O 1
ATOM 3825 N N . ASN D 1 87 ? -18.748 -12.601 11.643 1.00 39.89 87 ASN D N 1
ATOM 3826 C CA . ASN D 1 87 ? -18.195 -13.936 11.450 1.00 40.64 87 ASN D CA 1
ATOM 3827 C C . ASN D 1 87 ? -18.735 -15.029 12.326 1.00 37.09 87 ASN D C 1
ATOM 3828 O O . ASN D 1 87 ? -17.974 -15.817 12.867 1.00 34.03 87 ASN D O 1
ATOM 3833 N N . ASP D 1 88 ? -20.060 -15.049 12.461 1.00 38.22 88 ASP D N 1
ATOM 3834 C CA . ASP D 1 88 ? -20.751 -16.062 13.253 1.00 41.15 88 ASP D CA 1
ATOM 3835 C C . ASP D 1 88 ? -20.162 -16.121 14.698 1.00 40.73 88 ASP D C 1
ATOM 3836 O O . ASP D 1 88 ? -20.066 -17.192 15.323 1.00 37.96 88 ASP D O 1
ATOM 3841 N N . GLY D 1 89 ? -19.744 -14.940 15.177 1.00 38.11 89 GLY D N 1
ATOM 3842 C CA . GLY D 1 89 ? -19.338 -14.716 16.547 1.00 36.94 89 GLY D CA 1
ATOM 3843 C C . GLY D 1 89 ? -20.578 -14.324 17.315 1.00 34.54 89 GLY D C 1
ATOM 3844 O O . GLY D 1 89 ? -21.646 -14.094 16.732 1.00 34.12 89 GLY D O 1
ATOM 3845 N N . VAL D 1 90 ? -20.438 -14.250 18.628 1.00 34.17 90 VAL D N 1
ATOM 3846 C CA . VAL D 1 90 ? -21.565 -13.949 19.520 1.00 33.52 90 VAL D CA 1
ATOM 3847 C C . VAL D 1 90 ? -21.146 -12.890 20.551 1.00 31.29 90 VAL D C 1
ATOM 3848 O O . VAL D 1 90 ? -20.176 -13.087 21.297 1.00 29.99 90 VAL D O 1
ATOM 3852 N N . VAL D 1 91 ? -21.853 -11.765 20.571 1.00 29.39 91 VAL D N 1
ATOM 3853 C CA . VAL D 1 91 ? -21.616 -10.715 21.587 1.00 27.55 91 VAL D CA 1
ATOM 3854 C C . VAL D 1 91 ? -22.589 -10.919 22.759 1.00 26.43 91 VAL D C 1
ATOM 3855 O O . VAL D 1 91 ? -23.779 -11.126 22.561 1.00 25.85 91 VAL D O 1
ATOM 3859 N N . VAL D 1 92 ? -22.081 -10.847 23.977 1.00 26.68 92 VAL D N 1
ATOM 3860 C CA . VAL D 1 92 ? -22.880 -11.129 25.164 1.00 26.52 92 VAL D CA 1
ATOM 3861 C C . VAL D 1 92 ? -22.814 -9.943 26.100 1.00 26.93 92 VAL D C 1
ATOM 3862 O O . VAL D 1 92 ? -21.737 -9.518 26.459 1.00 27.82 92 VAL D O 1
ATOM 3866 N N . GLN D 1 93 ? -23.963 -9.410 26.484 1.00 26.53 93 GLN D N 1
ATOM 3867 C CA . GLN D 1 93 ? -24.052 -8.392 27.503 1.00 26.50 93 GLN D CA 1
ATOM 3868 C C . GLN D 1 93 ? -24.567 -9.028 28.783 1.00 28.12 93 GLN D C 1
ATOM 3869 O O . GLN D 1 93 ? -25.495 -9.820 28.749 1.00 29.99 93 GLN D O 1
ATOM 3875 N N . VAL D 1 94 ? -23.988 -8.643 29.914 1.00 28.88 94 VAL D N 1
ATOM 3876 C CA . VAL D 1 94 ? -24.270 -9.263 31.197 1.00 27.23 94 VAL D CA 1
ATOM 3877 C C . VAL D 1 94 ? -24.311 -8.173 32.257 1.00 30.32 94 VAL D C 1
ATOM 3878 O O . VAL D 1 94 ? -23.406 -7.345 32.324 1.00 32.30 94 VAL D O 1
ATOM 3882 N N . MET D 1 95 ? -25.352 -8.185 33.091 1.00 32.08 95 MET D N 1
ATOM 3883 C CA . MET D 1 95 ? -25.341 -7.431 34.334 1.00 31.75 95 MET D CA 1
ATOM 3884 C C . MET D 1 95 ? -25.699 -8.357 35.449 1.00 31.77 95 MET D C 1
ATOM 3885 O O . MET D 1 95 ? -26.479 -9.294 35.291 1.00 33.55 95 MET D O 1
ATOM 3890 N N . GLY D 1 96 ? -25.155 -8.060 36.606 1.00 31.48 96 GLY D N 1
ATOM 3891 C CA . GLY D 1 96 ? -25.387 -8.894 37.750 1.00 30.48 96 GLY D CA 1
ATOM 3892 C C . GLY D 1 96 ? -24.684 -8.320 38.941 1.00 29.30 96 GLY D C 1
ATOM 3893 O O . GLY D 1 96 ? -24.304 -7.150 38.938 1.00 27.72 96 GLY D O 1
ATOM 3894 N N . LEU D 1 97 ? -24.527 -9.162 39.955 1.00 29.55 97 LEU D N 1
ATOM 3895 C CA . LEU D 1 97 ? -23.917 -8.797 41.231 1.00 28.67 97 LEU D CA 1
ATOM 3896 C C . LEU D 1 97 ? -22.799 -9.794 41.517 1.00 27.47 97 LEU D C 1
ATOM 3897 O O . LEU D 1 97 ? -22.960 -10.986 41.222 1.00 26.06 97 LEU D O 1
ATOM 3902 N N . LEU D 1 98 ? -21.694 -9.320 42.090 1.00 26.92 98 LEU D N 1
ATOM 3903 C CA . LEU D 1 98 ? -20.546 -10.180 42.445 1.00 28.47 98 LEU D CA 1
ATOM 3904 C C . LEU D 1 98 ? -20.065 -9.883 43.857 1.00 29.20 98 LEU D C 1
ATOM 3905 O O . LEU D 1 98 ? -19.901 -8.723 44.230 1.00 28.66 98 LEU D O 1
ATOM 3910 N N . SER D 1 99 ? -19.836 -10.945 44.622 1.00 31.03 99 SER D N 1
ATOM 3911 C CA . SER D 1 99 ? -19.128 -10.891 45.901 1.00 31.55 99 SER D CA 1
ATOM 3912 C C . SER D 1 99 ? -17.949 -11.835 45.800 1.00 31.72 99 SER D C 1
ATOM 3913 O O . SER D 1 99 ? -18.143 -13.036 45.565 1.00 33.61 99 SER D O 1
ATOM 3916 N N . ASN D 1 100 ? -16.741 -11.300 45.941 1.00 31.36 100 ASN D N 1
ATOM 3917 C CA . ASN D 1 100 ? -15.568 -12.114 46.156 1.00 32.31 100 ASN D CA 1
ATOM 3918 C C . ASN D 1 100 ? -15.170 -12.196 47.619 1.00 35.84 100 ASN D C 1
ATOM 3919 O O . ASN D 1 100 ? -15.204 -11.205 48.313 1.00 32.93 100 ASN D O 1
ATOM 3924 N N . ASN D 1 101 ? -14.779 -13.387 48.073 1.00 40.85 101 ASN D N 1
ATOM 3925 C CA . ASN D 1 101 ? -14.260 -13.594 49.424 1.00 44.58 101 ASN D CA 1
ATOM 3926 C C . ASN D 1 101 ? -15.249 -13.139 50.516 1.00 45.38 101 ASN D C 1
ATOM 3927 O O . ASN D 1 101 ? -14.845 -12.662 51.580 1.00 40.74 101 ASN D O 1
ATOM 3932 N N . ASN D 1 102 ? -16.548 -13.297 50.230 1.00 47.66 102 ASN D N 1
ATOM 3933 C CA . ASN D 1 102 ? -17.634 -12.844 51.118 1.00 48.31 102 ASN D CA 1
ATOM 3934 C C . ASN D 1 102 ? -17.557 -11.368 51.456 1.00 50.19 102 ASN D C 1
ATOM 3935 O O . ASN D 1 102 ? -17.948 -10.957 52.542 1.00 54.29 102 ASN D O 1
ATOM 3940 N N . GLN D 1 103 ? -17.060 -10.571 50.514 1.00 51.51 103 GLN D N 1
ATOM 3941 C CA . GLN D 1 103 ? -16.990 -9.120 50.673 1.00 48.09 103 GLN D CA 1
ATOM 3942 C C . GLN D 1 103 ? -18.296 -8.544 50.117 1.00 42.10 103 GLN D C 1
ATOM 3943 O O . GLN D 1 103 ? -19.252 -9.297 49.880 1.00 39.42 103 GLN D O 1
ATOM 3949 N N . ALA D 1 104 ? -18.347 -7.221 49.950 1.00 39.79 104 ALA D N 1
ATOM 3950 C CA . ALA D 1 104 ? -19.483 -6.516 49.340 1.00 37.75 104 ALA D CA 1
ATOM 3951 C C . ALA D 1 104 ? -20.090 -7.195 48.101 1.00 37.68 104 ALA D C 1
ATOM 3952 O O . ALA D 1 104 ? -19.345 -7.614 47.207 1.00 36.58 104 ALA D O 1
ATOM 3954 N N . LEU D 1 105 ? -21.427 -7.321 48.094 1.00 35.43 105 LEU D N 1
ATOM 3955 C CA . LEU D 1 105 ? -22.233 -7.566 46.873 1.00 34.94 105 LEU D CA 1
ATOM 3956 C C . LEU D 1 105 ? -22.287 -6.320 45.965 1.00 35.96 105 LEU D C 1
ATOM 3957 O O . LEU D 1 105 ? -22.972 -5.348 46.291 1.00 43.36 105 LEU D O 1
ATOM 3962 N N . ARG D 1 106 ? -21.619 -6.369 44.815 1.00 34.59 106 ARG D N 1
ATOM 3963 C CA . ARG D 1 106 ? -21.410 -5.180 43.936 1.00 30.10 106 ARG D CA 1
ATOM 3964 C C . ARG D 1 106 ? -21.977 -5.381 42.551 1.00 26.84 106 ARG D C 1
ATOM 3965 O O . ARG D 1 106 ? -21.925 -6.456 42.016 1.00 26.23 106 ARG D O 1
ATOM 3973 N N . ARG D 1 107 ? -22.475 -4.319 41.949 1.00 28.01 107 ARG D N 1
ATOM 3974 C CA . ARG D 1 107 ? -23.057 -4.401 40.620 1.00 27.35 107 ARG D CA 1
ATOM 3975 C C . ARG D 1 107 ? -21.988 -4.224 39.539 1.00 25.90 107 ARG D C 1
ATOM 3976 O O . ARG D 1 107 ? -21.049 -3.456 39.697 1.00 24.69 107 ARG D O 1
ATOM 3984 N N . PHE D 1 108 ? -22.141 -4.967 38.449 1.00 24.87 108 PHE D N 1
ATOM 3985 C CA . PHE D 1 108 ? -21.223 -4.910 37.342 1.00 25.04 108 PHE D CA 1
ATOM 3986 C C . PHE D 1 108 ? -21.955 -4.919 36.054 1.00 24.35 108 PHE D C 1
ATOM 3987 O O . PHE D 1 108 ? -23.073 -5.410 35.977 1.00 25.52 108 PHE D O 1
ATOM 3995 N N . MET D 1 109 ? -21.281 -4.390 35.049 1.00 24.12 109 MET D N 1
ATOM 3996 C CA . MET D 1 109 ? -21.733 -4.384 33.679 1.00 24.10 109 MET D CA 1
ATOM 3997 C C . MET D 1 109 ? -20.585 -5.051 32.911 1.00 23.32 109 MET D C 1
ATOM 3998 O O . MET D 1 109 ? -19.407 -4.737 33.107 1.00 21.33 109 MET D O 1
ATOM 4003 N N . GLN D 1 110 ? -20.943 -6.034 32.100 1.00 23.44 110 GLN D N 1
ATOM 4004 C CA . GLN D 1 110 ? -19.995 -6.831 31.358 1.00 22.42 110 GLN D CA 1
ATOM 4005 C C . GLN D 1 110 ? -20.427 -7.093 29.903 1.00 21.68 110 GLN D C 1
ATOM 4006 O O . GLN D 1 110 ? -21.603 -7.218 29.589 1.00 18.02 110 GLN D O 1
ATOM 4012 N N . THR D 1 111 ? -19.428 -7.146 29.023 1.00 22.73 111 THR D N 1
ATOM 4013 C CA . THR D 1 111 ? -19.609 -7.514 27.634 1.00 23.71 111 THR D CA 1
ATOM 4014 C C . THR D 1 111 ? -18.628 -8.605 27.326 1.00 22.89 111 THR D C 1
ATOM 4015 O O . THR D 1 111 ? -17.458 -8.488 27.722 1.00 24.10 111 THR D O 1
ATOM 4019 N N . PHE D 1 112 ? -19.067 -9.631 26.602 1.00 20.71 112 PHE D N 1
ATOM 4020 C CA . PHE D 1 112 ? -18.148 -10.644 26.042 1.00 20.96 112 PHE D CA 1
ATOM 4021 C C . PHE D 1 112 ? -18.249 -10.689 24.535 1.00 21.50 112 PHE D C 1
ATOM 4022 O O . PHE D 1 112 ? -19.353 -10.506 23.983 1.00 20.99 112 PHE D O 1
ATOM 4030 N N . VAL D 1 113 ? -17.147 -11.021 23.870 1.00 22.39 113 VAL D N 1
ATOM 4031 C CA . VAL D 1 113 ? -17.241 -11.465 22.461 1.00 24.31 113 VAL D CA 1
ATOM 4032 C C . VAL D 1 113 ? -16.684 -12.872 22.367 1.00 25.29 113 VAL D C 1
ATOM 4033 O O . VAL D 1 113 ? -15.497 -13.086 22.641 1.00 28.05 113 VAL D O 1
ATOM 4037 N N . LEU D 1 114 ? -17.543 -13.823 22.017 1.00 25.89 114 LEU D N 1
ATOM 4038 C CA . LEU D 1 114 ? -17.130 -15.212 21.736 1.00 29.62 114 LEU D CA 1
ATOM 4039 C C . LEU D 1 114 ? -16.926 -15.395 20.213 1.00 30.94 114 LEU D C 1
ATOM 4040 O O . LEU D 1 114 ? -17.805 -15.038 19.388 1.00 30.68 114 LEU D O 1
ATOM 4045 N N . ALA D 1 115 ? -15.758 -15.909 19.840 1.00 32.63 115 ALA D N 1
ATOM 4046 C CA . ALA D 1 115 ? -15.397 -16.097 18.414 1.00 34.30 115 ALA D CA 1
ATOM 4047 C C . ALA D 1 115 ? -15.183 -17.578 18.180 1.00 35.51 115 ALA D C 1
ATOM 4048 O O . ALA D 1 115 ? -14.570 -18.237 19.047 1.00 31.25 115 ALA D O 1
ATOM 4050 N N . PRO D 1 116 ? -15.650 -18.105 17.015 1.00 37.93 116 PRO D N 1
ATOM 4051 C CA . PRO D 1 116 ? -15.430 -19.537 16.715 1.00 38.23 116 PRO D CA 1
ATOM 4052 C C . PRO D 1 116 ? -13.939 -19.846 16.560 1.00 38.31 116 PRO D C 1
ATOM 4053 O O . PRO D 1 116 ? -13.195 -19.078 15.947 1.00 37.10 116 PRO D O 1
ATOM 4057 N N . GLU D 1 117 ? -13.494 -20.942 17.154 1.00 40.91 117 GLU D N 1
ATOM 4058 C CA . GLU D 1 117 ? -12.076 -21.248 17.157 1.00 47.18 117 GLU D CA 1
ATOM 4059 C C . GLU D 1 117 ? -11.625 -21.730 15.760 1.00 48.81 117 GLU D C 1
ATOM 4060 O O . GLU D 1 117 ? -10.417 -21.708 15.450 1.00 43.73 117 GLU D O 1
ATOM 4066 N N . GLY D 1 118 ? -12.601 -22.156 14.938 1.00 51.37 118 GLY D N 1
ATOM 4067 C CA . GLY D 1 118 ? -12.367 -22.624 13.572 1.00 57.21 118 GLY D CA 1
ATOM 4068 C C . GLY D 1 118 ? -12.367 -24.150 13.414 1.00 59.52 118 GLY D C 1
ATOM 4069 O O . GLY D 1 118 ? -12.835 -24.657 12.393 1.00 52.74 118 GLY D O 1
ATOM 4070 N N . SER D 1 119 ? -11.867 -24.884 14.421 1.00 63.05 119 SER D N 1
ATOM 4071 C CA . SER D 1 119 ? -11.600 -26.329 14.270 1.00 65.31 119 SER D CA 1
ATOM 4072 C C . SER D 1 119 ? -12.839 -27.208 14.158 1.00 67.05 119 SER D C 1
ATOM 4073 O O . SER D 1 119 ? -12.911 -28.055 13.257 1.00 69.74 119 SER D O 1
ATOM 4076 N N . VAL D 1 120 ? -13.802 -26.998 15.054 1.00 63.33 120 VAL D N 1
ATOM 4077 C CA . VAL D 1 120 ? -15.011 -27.812 15.098 1.00 61.61 120 VAL D CA 1
ATOM 4078 C C . VAL D 1 120 ? -16.225 -26.915 15.135 1.00 61.06 120 VAL D C 1
ATOM 4079 O O . VAL D 1 120 ? -16.145 -25.762 15.550 1.00 58.11 120 VAL D O 1
ATOM 4083 N N . ALA D 1 121 ? -17.362 -27.457 14.710 1.00 62.39 121 ALA D N 1
ATOM 4084 C CA . ALA D 1 121 ? -18.634 -26.838 15.013 1.00 63.02 121 ALA D CA 1
ATOM 4085 C C . ALA D 1 121 ? -18.701 -26.682 16.531 1.00 69.14 121 ALA D C 1
ATOM 4086 O O . ALA D 1 121 ? -18.163 -27.510 17.286 1.00 76.21 121 ALA D O 1
ATOM 4088 N N . ASN D 1 122 ? -19.308 -25.586 16.968 1.00 69.72 122 ASN D N 1
ATOM 4089 C CA . ASN D 1 122 ? -19.576 -25.329 18.388 1.00 68.93 122 ASN D CA 1
ATOM 4090 C C . ASN D 1 122 ? -18.357 -25.116 19.328 1.00 58.47 122 ASN D C 1
ATOM 4091 O O . ASN D 1 122 ? -18.538 -25.149 20.547 1.00 52.55 122 ASN D O 1
ATOM 4096 N N . LYS D 1 123 ? -17.154 -24.858 18.775 1.00 50.18 123 LYS D N 1
ATOM 4097 C CA . LYS D 1 123 ? -15.978 -24.507 19.591 1.00 44.06 123 LYS D CA 1
ATOM 4098 C C . LYS D 1 123 ? -15.582 -23.013 19.478 1.00 44.49 123 LYS D C 1
ATOM 4099 O O . LYS D 1 123 ? -15.221 -22.526 18.401 1.00 48.68 123 LYS D O 1
ATOM 4105 N N . PHE D 1 124 ? -15.640 -22.311 20.613 1.00 40.11 124 PHE D N 1
ATOM 4106 C CA . PHE D 1 124 ? -15.367 -20.872 20.697 1.00 36.88 124 PHE D CA 1
ATOM 4107 C C . PHE D 1 124 ? -14.275 -20.564 21.719 1.00 33.07 124 PHE D C 1
ATOM 4108 O O . PHE D 1 124 ? -13.934 -21.397 22.564 1.00 33.78 124 PHE D O 1
ATOM 4116 N N . TYR D 1 125 ? -13.758 -19.349 21.632 1.00 30.41 125 TYR D N 1
ATOM 4117 C CA . TYR D 1 125 ? -12.883 -18.752 22.652 1.00 32.61 125 TYR D CA 1
ATOM 4118 C C . TYR D 1 125 ? -13.363 -17.300 22.922 1.00 31.10 125 TYR D C 1
ATOM 4119 O O . TYR D 1 125 ? -14.072 -16.705 22.102 1.00 29.78 125 TYR D O 1
ATOM 4128 N N . VAL D 1 126 ? -12.928 -16.738 24.043 1.00 29.10 126 VAL D N 1
ATOM 4129 C CA . VAL D 1 126 ? -13.337 -15.418 24.444 1.00 27.98 126 VAL D CA 1
ATOM 4130 C C . VAL D 1 126 ? -12.343 -14.490 23.818 1.00 29.92 126 VAL D C 1
ATOM 4131 O O . VAL D 1 126 ? -11.176 -14.459 24.251 1.00 29.48 126 VAL D O 1
ATOM 4135 N N . HIS D 1 127 ? -12.790 -13.744 22.792 1.00 29.50 127 HIS D N 1
ATOM 4136 C CA . HIS D 1 127 ? -11.911 -12.779 22.139 1.00 30.59 127 HIS D CA 1
ATOM 4137 C C . HIS D 1 127 ? -11.793 -11.531 22.990 1.00 29.30 127 HIS D C 1
ATOM 4138 O O . HIS D 1 127 ? -10.715 -10.968 23.080 1.00 27.38 127 HIS D O 1
ATOM 4145 N N . ASN D 1 128 ? -12.915 -11.126 23.609 1.00 28.43 128 ASN D N 1
ATOM 4146 C CA . ASN D 1 128 ? -12.969 -10.000 24.548 1.00 28.04 128 ASN D CA 1
ATOM 4147 C C . ASN D 1 128 ? -13.822 -10.253 25.787 1.00 26.24 128 ASN D C 1
ATOM 4148 O O . ASN D 1 128 ? -14.932 -10.764 25.678 1.00 26.25 128 ASN D O 1
ATOM 4153 N N . ASP D 1 129 ? -13.290 -9.845 26.935 1.00 24.14 129 ASP D N 1
ATOM 4154 C CA . ASP D 1 129 ? -13.979 -9.866 28.207 1.00 25.54 129 ASP D CA 1
ATOM 4155 C C . ASP D 1 129 ? -13.856 -8.485 28.887 1.00 23.99 129 ASP D C 1
ATOM 4156 O O . ASP D 1 129 ? -12.790 -8.130 29.424 1.00 23.20 129 ASP D O 1
ATOM 4161 N N . ILE D 1 130 ? -14.942 -7.728 28.880 1.00 22.32 130 ILE D N 1
ATOM 4162 C CA . ILE D 1 130 ? -14.953 -6.401 29.502 1.00 21.56 130 ILE D CA 1
ATOM 4163 C C . ILE D 1 130 ? -15.892 -6.358 30.709 1.00 21.87 130 ILE D C 1
ATOM 4164 O O . ILE D 1 130 ? -17.114 -6.349 30.555 1.00 23.59 130 ILE D O 1
ATOM 4169 N N . PHE D 1 131 ? -15.325 -6.322 31.904 1.00 21.37 131 PHE D N 1
ATOM 4170 C CA . PHE D 1 131 ? -16.110 -6.294 33.141 1.00 23.03 131 PHE D CA 1
ATOM 4171 C C . PHE D 1 131 ? -15.807 -4.973 33.818 1.00 21.33 131 PHE D C 1
ATOM 4172 O O . PHE D 1 131 ? -14.655 -4.588 33.913 1.00 23.67 131 PHE D O 1
ATOM 4180 N N . ARG D 1 132 ? -16.817 -4.262 34.285 1.00 20.42 132 ARG D N 1
ATOM 4181 C CA . ARG D 1 132 ? -16.562 -3.087 35.161 1.00 20.69 132 ARG D CA 1
ATOM 4182 C C . ARG D 1 132 ? -17.544 -3.116 36.314 1.00 20.32 132 ARG D C 1
ATOM 4183 O O . ARG D 1 132 ? -18.704 -3.415 36.113 1.00 20.54 132 ARG D O 1
ATOM 4191 N N . TYR D 1 133 ? -17.099 -2.803 37.518 1.00 22.67 133 TYR D N 1
ATOM 4192 C CA . TYR D 1 133 ? -18.032 -2.602 38.647 1.00 22.51 133 TYR D CA 1
ATOM 4193 C C . TYR D 1 133 ? -18.572 -1.211 38.526 1.00 23.10 133 TYR D C 1
ATOM 4194 O O . TYR D 1 133 ? -17.805 -0.298 38.237 1.00 24.03 133 TYR D O 1
ATOM 4203 N N . GLN D 1 134 ? -19.874 -1.038 38.747 1.00 26.19 134 GLN D N 1
ATOM 4204 C CA . GLN D 1 134 ? -20.531 0.292 38.701 1.00 26.28 134 GLN D CA 1
ATOM 4205 C C . GLN D 1 134 ? -20.032 1.277 39.730 1.00 28.39 134 GLN D C 1
ATOM 4206 O O . GLN D 1 134 ? -19.978 2.468 39.456 1.00 31.36 134 GLN D O 1
ATOM 4212 N N . ASP D 1 135 ? -19.688 0.801 40.915 1.00 33.02 135 ASP D N 1
ATOM 4213 C CA . ASP D 1 135 ? -19.155 1.679 41.991 1.00 35.48 135 ASP D CA 1
ATOM 4214 C C . ASP D 1 135 ? -17.797 2.355 41.694 1.00 35.89 135 ASP D C 1
ATOM 4215 O O . ASP D 1 135 ? -17.471 3.367 42.293 1.00 36.38 135 ASP D O 1
ATOM 4220 N N . GLU D 1 136 ? -16.995 1.744 40.822 1.00 35.93 136 GLU D N 1
ATOM 4221 C CA . GLU D 1 136 ? -15.732 2.315 40.395 1.00 35.93 136 GLU D CA 1
ATOM 4222 C C . GLU D 1 136 ? -15.940 3.349 39.270 1.00 37.52 136 GLU D C 1
ATOM 4223 O O . GLU D 1 136 ? -15.137 4.253 39.112 1.00 38.87 136 GLU D O 1
ATOM 4229 N N . VAL D 1 137 ? -17.014 3.230 38.494 1.00 36.02 137 VAL D N 1
ATOM 4230 C CA . VAL D 1 137 ? -17.182 4.060 37.301 1.00 33.31 137 VAL D CA 1
ATOM 4231 C C . VAL D 1 137 ? -18.179 5.175 37.578 1.00 33.64 137 VAL D C 1
ATOM 4232 O O . VAL D 1 137 ? -17.856 6.325 37.392 1.00 34.86 137 VAL D O 1
ATOM 4236 N N . PHE D 1 138 ? -19.326 4.847 38.107 1.00 35.23 138 PHE D N 1
ATOM 4237 C CA . PHE D 1 138 ? -20.298 5.835 38.453 1.00 33.63 138 PHE D CA 1
ATOM 4238 C C . PHE D 1 138 ? -19.995 6.404 39.821 1.00 35.97 138 PHE D C 1
ATOM 4239 O O . PHE D 1 138 ? -20.174 7.577 40.057 1.00 38.88 138 PHE D O 1
ATOM 4247 N N . PRO E 2 1 ? -35.761 20.529 -16.140 1.00 72.66 369 PRO F N 1
ATOM 4248 C CA . PRO E 2 1 ? -34.844 21.621 -16.468 1.00 71.27 369 PRO F CA 1
ATOM 4249 C C . PRO E 2 1 ? -33.985 22.028 -15.259 1.00 67.64 369 PRO F C 1
ATOM 4250 O O . PRO E 2 1 ? -33.848 21.244 -14.321 1.00 74.71 369 PRO F O 1
ATOM 4254 N N . TYR E 2 2 ? -33.412 23.228 -15.297 1.00 62.51 370 TYR F N 1
ATOM 4255 C CA . TYR E 2 2 ? -32.572 23.792 -14.223 1.00 56.83 370 TYR F CA 1
ATOM 4256 C C . TYR E 2 2 ? -31.285 22.986 -14.014 1.00 48.59 370 TYR F C 1
ATOM 4257 O O . TYR E 2 2 ? -31.281 21.954 -13.359 1.00 46.02 370 TYR F O 1
ATOM 4266 N N . ASN E 2 3 ? -30.202 23.476 -14.602 1.00 44.86 371 ASN F N 1
ATOM 4267 C CA . ASN E 2 3 ? -28.853 22.933 -14.418 1.00 45.90 371 ASN F CA 1
ATOM 4268 C C . ASN E 2 3 ? -27.961 24.008 -13.749 1.00 41.37 371 ASN F C 1
ATOM 4269 O O . ASN E 2 3 ? -28.127 25.205 -14.005 1.00 39.37 371 ASN F O 1
ATOM 4274 N N . PHE E 2 4 ? -27.045 23.580 -12.881 1.00 36.77 372 PHE F N 1
ATOM 4275 C CA . PHE E 2 4 ? -26.187 24.494 -12.106 1.00 35.78 372 PHE F CA 1
ATOM 4276 C C . PHE E 2 4 ? -24.686 24.281 -12.271 1.00 36.75 372 PHE F C 1
ATOM 4277 O O . PHE E 2 4 ? -23.891 25.063 -11.753 1.00 39.57 372 PHE F O 1
ATOM 4285 N N . ILE E 2 5 ? -24.302 23.264 -13.031 1.00 35.76 373 ILE F N 1
ATOM 4286 C CA . ILE E 2 5 ? -22.930 22.800 -13.094 1.00 36.64 373 ILE F CA 1
ATOM 4287 C C . ILE E 2 5 ? -22.275 23.342 -14.370 1.00 34.01 373 ILE F C 1
ATOM 4288 O O . ILE E 2 5 ? -22.812 23.189 -15.453 1.00 30.79 373 ILE F O 1
ATOM 4293 N N . GLN E 2 6 ? -21.116 23.978 -14.203 1.00 35.57 374 GLN F N 1
ATOM 4294 C CA . GLN E 2 6 ? -20.368 24.622 -15.291 1.00 37.50 374 GLN F CA 1
ATOM 4295 C C . GLN E 2 6 ? -19.188 23.758 -15.625 1.00 39.86 374 GLN F C 1
ATOM 4296 O O . GLN E 2 6 ? -18.772 22.925 -14.814 1.00 37.90 374 GLN F O 1
ATOM 4302 N N . ASP E 2 7 ? -18.605 24.001 -16.796 1.00 44.34 375 ASP F N 1
ATOM 4303 C CA . ASP E 2 7 ? -17.322 23.381 -17.130 1.00 47.84 375 ASP F CA 1
ATOM 4304 C C . ASP E 2 7 ? -16.323 23.805 -16.067 1.00 46.13 375 ASP F C 1
ATOM 4305 O O . ASP E 2 7 ? -16.370 24.941 -15.590 1.00 43.11 375 ASP F O 1
ATOM 4310 N N . SER E 2 8 ? -15.467 22.869 -15.662 1.00 48.74 376 SER F N 1
ATOM 4311 C CA . SER E 2 8 ? -14.406 23.160 -14.692 1.00 51.27 376 SER F CA 1
ATOM 4312 C C . SER E 2 8 ? -13.332 24.008 -15.356 1.00 49.81 376 SER F C 1
ATOM 4313 O O . SER E 2 8 ? -12.807 23.640 -16.414 1.00 50.63 376 SER F O 1
ATOM 4316 N N . MET E 2 9 ? -13.014 25.132 -14.724 1.00 50.75 377 MET F N 1
ATOM 4317 C CA . MET E 2 9 ? -12.062 26.095 -15.252 1.00 53.82 377 MET F CA 1
ATOM 4318 C C . MET E 2 9 ? -10.705 25.927 -14.552 1.00 56.06 377 MET F C 1
ATOM 4319 O O . MET E 2 9 ? -10.052 26.919 -14.229 1.00 59.67 377 MET F O 1
ATOM 4324 N N . LEU E 2 10 ? -10.280 24.680 -14.328 1.00 55.95 378 LEU F N 1
ATOM 4325 C CA . LEU E 2 10 ? -9.049 24.383 -13.592 1.00 56.97 378 LEU F CA 1
ATOM 4326 C C . LEU E 2 10 ? -7.971 23.854 -14.535 1.00 55.10 378 LEU F C 1
ATOM 4327 O O . LEU E 2 10 ? -7.893 22.645 -14.776 1.00 56.98 378 LEU F O 1
ATOM 4332 N N . PRO F 2 1 ? -22.255 59.265 -0.634 1.00 61.15 369 PRO G N 1
ATOM 4333 C CA . PRO F 2 1 ? -22.758 59.039 0.736 1.00 62.39 369 PRO G CA 1
ATOM 4334 C C . PRO F 2 1 ? -23.882 58.003 0.827 1.00 62.27 369 PRO G C 1
ATOM 4335 O O . PRO F 2 1 ? -24.047 57.369 1.887 1.00 64.80 369 PRO G O 1
ATOM 4339 N N . TYR F 2 2 ? -24.649 57.871 -0.261 1.00 56.13 370 TYR G N 1
ATOM 4340 C CA . TYR F 2 2 ? -25.636 56.787 -0.496 1.00 51.97 370 TYR G CA 1
ATOM 4341 C C . TYR F 2 2 ? -27.027 57.204 -0.065 1.00 47.35 370 TYR G C 1
ATOM 4342 O O . TYR F 2 2 ? -27.218 57.735 1.026 1.00 46.46 370 TYR G O 1
ATOM 4351 N N . ASN F 2 3 ? -27.990 56.955 -0.944 1.00 43.49 371 ASN G N 1
ATOM 4352 C CA . ASN F 2 3 ? -29.386 57.200 -0.659 1.00 41.95 371 ASN G CA 1
ATOM 4353 C C . ASN F 2 3 ? -30.205 55.934 -0.915 1.00 42.49 371 ASN G C 1
ATOM 4354 O O . ASN F 2 3 ? -30.221 55.413 -2.031 1.00 41.44 371 ASN G O 1
ATOM 4359 N N . PHE F 2 4 ? -30.929 55.500 0.113 1.00 43.21 372 PHE G N 1
ATOM 4360 C CA . PHE F 2 4 ? -31.768 54.297 0.072 1.00 40.84 372 PHE G CA 1
ATOM 4361 C C . PHE F 2 4 ? -33.265 54.588 0.106 1.00 39.01 372 PHE G C 1
ATOM 4362 O O . PHE F 2 4 ? -34.063 53.652 0.063 1.00 42.91 372 PHE G O 1
ATOM 4370 N N . ILE F 2 5 ? -33.643 55.859 0.127 1.00 36.02 373 ILE G N 1
ATOM 4371 C CA . ILE F 2 5 ? -35.033 56.254 0.287 1.00 40.09 373 ILE G CA 1
ATOM 4372 C C . ILE F 2 5 ? -35.729 56.645 -1.043 1.00 40.02 373 ILE G C 1
ATOM 4373 O O . ILE F 2 5 ? -35.135 57.279 -1.895 1.00 42.73 373 ILE G O 1
ATOM 4378 N N . GLN F 2 6 ? -36.992 56.243 -1.193 1.00 40.18 374 GLN G N 1
ATOM 4379 C CA . GLN F 2 6 ? -37.795 56.475 -2.392 1.00 40.61 374 GLN G CA 1
ATOM 4380 C C . GLN F 2 6 ? -39.015 57.236 -1.921 1.00 44.20 374 GLN G C 1
ATOM 4381 O O . GLN F 2 6 ? -39.227 57.377 -0.706 1.00 43.82 374 GLN G O 1
ATOM 4387 N N . ASP F 2 7 ? -39.829 57.694 -2.874 1.00 47.87 375 ASP G N 1
ATOM 4388 C CA . ASP F 2 7 ? -41.024 58.484 -2.569 1.00 52.56 375 ASP G CA 1
ATOM 4389 C C . ASP F 2 7 ? -42.108 57.537 -2.064 1.00 52.96 375 ASP G C 1
ATOM 4390 O O . ASP F 2 7 ? -41.994 56.326 -2.230 1.00 51.57 375 ASP G O 1
ATOM 4395 N N . SER F 2 8 ? -43.138 58.074 -1.413 1.00 55.94 376 SER G N 1
ATOM 4396 C CA . SER F 2 8 ? -44.293 57.245 -1.016 1.00 56.18 376 SER G CA 1
ATOM 4397 C C . SER F 2 8 ? -44.988 56.664 -2.235 1.00 56.30 376 SER G C 1
ATOM 4398 O O . SER F 2 8 ? -45.169 57.371 -3.213 1.00 65.71 376 SER G O 1
ATOM 4401 N N . MET F 2 9 ? -45.377 55.388 -2.144 1.00 57.67 377 MET G N 1
ATOM 4402 C CA . MET F 2 9 ? -45.940 54.581 -3.247 1.00 54.10 377 MET G CA 1
ATOM 4403 C C . MET F 2 9 ? -45.095 54.656 -4.537 1.00 51.67 377 MET G C 1
ATOM 4404 O O . MET F 2 9 ? -44.550 53.660 -5.030 1.00 45.26 377 MET G O 1
ATOM 4409 N N . PRO G 2 1 ? -24.008 -29.702 23.781 1.00 69.88 369 PRO E N 1
ATOM 4410 C CA . PRO G 2 1 ? -22.626 -29.434 23.406 1.00 69.16 369 PRO E CA 1
ATOM 4411 C C . PRO G 2 1 ? -22.172 -28.025 23.868 1.00 70.16 369 PRO E C 1
ATOM 4412 O O . PRO G 2 1 ? -22.790 -27.452 24.791 1.00 74.57 369 PRO E O 1
ATOM 4416 N N . TYR G 2 2 ? -21.082 -27.536 23.254 1.00 59.43 370 TYR E N 1
ATOM 4417 C CA . TYR G 2 2 ? -20.479 -26.185 23.373 1.00 52.70 370 TYR E CA 1
ATOM 4418 C C . TYR G 2 2 ? -19.189 -26.303 24.181 1.00 49.18 370 TYR E C 1
ATOM 4419 O O . TYR G 2 2 ? -19.221 -26.426 25.401 1.00 54.07 370 TYR E O 1
ATOM 4428 N N . ASN G 2 3 ? -18.060 -26.303 23.478 1.00 42.26 371 ASN E N 1
ATOM 4429 C CA . ASN G 2 3 ? -16.757 -26.193 24.093 1.00 40.45 371 ASN E CA 1
ATOM 4430 C C . ASN G 2 3 ? -16.287 -24.715 24.056 1.00 39.75 371 ASN E C 1
ATOM 4431 O O . ASN G 2 3 ? -16.336 -24.055 23.006 1.00 41.78 371 ASN E O 1
ATOM 4436 N N . PHE G 2 4 ? -15.845 -24.215 25.211 1.00 33.35 372 PHE E N 1
ATOM 4437 C CA . PHE G 2 4 ? -15.284 -22.864 25.357 1.00 30.37 372 PHE E CA 1
ATOM 4438 C C . PHE G 2 4 ? -13.803 -22.859 25.786 1.00 30.50 372 PHE E C 1
ATOM 4439 O O . PHE G 2 4 ? -13.195 -21.811 25.879 1.00 29.20 372 PHE E O 1
ATOM 4447 N N . ILE G 2 5 ? -13.215 -24.042 25.945 1.00 31.28 373 ILE E N 1
ATOM 4448 C CA . ILE G 2 5 ? -11.929 -24.218 26.621 1.00 32.38 373 ILE E CA 1
ATOM 4449 C C . ILE G 2 5 ? -10.831 -24.499 25.622 1.00 32.17 373 ILE E C 1
ATOM 4450 O O . ILE G 2 5 ? -11.042 -25.196 24.652 1.00 36.65 373 ILE E O 1
ATOM 4455 N N . GLN G 2 6 ? -9.654 -23.973 25.905 1.00 34.54 374 GLN E N 1
ATOM 4456 C CA . GLN G 2 6 ? -8.544 -23.941 24.977 1.00 37.64 374 GLN E CA 1
ATOM 4457 C C . GLN G 2 6 ? -7.404 -24.605 25.670 1.00 37.79 374 GLN E C 1
ATOM 4458 O O . GLN G 2 6 ? -7.429 -24.764 26.867 1.00 40.98 374 GLN E O 1
ATOM 4464 N N . ASP G 2 7 ? -6.391 -24.976 24.909 1.00 41.70 375 ASP E N 1
ATOM 4465 C CA . ASP G 2 7 ? -5.176 -25.513 25.474 1.00 43.01 375 ASP E CA 1
ATOM 4466 C C . ASP G 2 7 ? -4.420 -24.415 26.259 1.00 44.97 375 ASP E C 1
ATOM 4467 O O . ASP G 2 7 ? -4.585 -23.201 26.019 1.00 41.63 375 ASP E O 1
ATOM 4472 N N . SER G 2 8 ? -3.609 -24.872 27.213 1.00 47.23 376 SER E N 1
ATOM 4473 C CA . SER G 2 8 ? -2.861 -24.007 28.109 1.00 45.39 376 SER E CA 1
ATOM 4474 C C . SER G 2 8 ? -1.796 -23.292 27.282 1.00 45.77 376 SER E C 1
ATOM 4475 O O . SER G 2 8 ? -1.074 -23.944 26.540 1.00 44.95 376 SER E O 1
ATOM 4478 N N . MET G 2 9 ? -1.697 -21.969 27.477 1.00 46.44 377 MET E N 1
ATOM 4479 C CA . MET G 2 9 ? -1.161 -20.975 26.514 1.00 46.80 377 MET E CA 1
ATOM 4480 C C . MET G 2 9 ? -1.600 -21.168 25.038 1.00 45.84 377 MET E C 1
ATOM 4481 O O . MET G 2 9 ? -2.017 -20.212 24.354 1.00 41.22 377 MET E O 1
#

GO terms:
  GO:0005737 cytoplasm (C, IDA)
  GO:0010494 cytoplasmic stress granule (C, IDA)
  GO:0043024 ribosomal small subunit binding (F, IDA)
  GO:0032481 positive regulation of type I interferon production (P, IDA)
  GO:0034063 stress granule assembly (P, IDA)
  GO:0140693 molecular condensate scaffold activity (F, IDA)
  GO:0005634 nucleus (C, EXP)
  GO:0016887 ATP hydrolysis activity (F, EXP)
  GO:0032481 positive regulation of type I interferon production (P, IMP)
  GO:0051607 defense response to virus (P, IMP)
  GO:0005515 protein binding (F, IPI)
  GO:0005634 nucleus (C, TAS)
  GO:0003678 DNA helicase activity (F, TAS)
  GO:0003724 RNA helicase activity (F, TAS)
  GO:0007265 Ras protein signal transduction (P, TAS)
  GO:0003678 DNA helicase activity (F, IDA)
  GO:0003724 RNA helicase activity (F, IDA)
  GO:0033677 DNA/RNA helicase activity (F, IDA)
  GO:0005829 cytosol (C, TAS)
  GO:0005829 cytosol (C, IDA)